Protein 3GNJ (pdb70)

Secondary structure (DSSP, 8-state):
----PEEP-HHHHIIIIIIS---EE--B-SS-HHHHHHHHHHHHHHHHTTTTSEEEE-BTTT-HHHHHHTT--SS----EEETTEEEE---S--HHHHH--HHHHH-/--PEE--HHHHHIIIIIS--EEE--B-TT-HHHHHHHHHHHHHHTTS-TTEEEEE-BTTTSHHHHHHTT--SS----EEETTEEEE---S--HHHHH--HHHH-/----PEEP-HHHHIIIIIIS---EE--B-TT-HHHHHHHHHHHHHHHHHTTT-EEEE-BTTT-HHHHHHTT--SS----EEETTEEEE---S--HHHHH--HHHHH-/---PEE--HHHHHIIIIIS---EE--B-SS-HHHHHHHHHHHHHHTTS-TTSEEEE-BTTTSHHHHHHTT--SS----EEETTEEEE---S--HHHHH--HHHHH-

Foldseek 3Di:
DDDDAAEDAPVVCCCQCPVVQAWEKEEAAPPDPQVVLVVVLLVVVCVVCVRPYGYHYYHCVRRVVVCVVVPHDDDDKMWTTGRNDGDDMHTNDDSVVVVVSVVSSPD/DVAAEDAPVRVCCQCPVVFQWEKEEAEPPDPQVVQAVVLLVVCVVVDDVSYHHHYYHCVRRVVVVVVVVDDDDDKMWTTGRNDTPGMHTHDHNVVVVVSVVSVD/DDDDAAEDAPVVCCCVCPVVQFFEKEEEAPPDPQVVLQVVLLVVVCVVCVPRYHYYYYHCVRRVVVCVVVVDDDDDKMWTTGRNDTDDMHTNDDNVRVVVSVVSRVD/DALAAEDAPVRCCCQCAVVQQWEKEEDEPPDVQCVQVRVLLVVCVVVDDVSYHYYYYYCVRRVVVVVVVVDDDDDKMWTTGHNDTPGMHTHDHSVRVVVSVVSVVD

Solvent-accessible surface area: 21560 Å² total

Nearest PDB structures (foldseek):
  3gnj-assembly1_A  TM=1.009E+00  e=1.057E-20  Desulfitobacterium hafniense DCB-2
  3tco-assembly3_C  TM=9.028E-01  e=1.079E-07  Saccharolobus solfataricus
  1r26-assembly1_A  TM=8.654E-01  e=2.369E-06  Trypanosoma brucei brucei
  4cw9-assembly1_A  TM=8.226E-01  e=3.315E-06  Entamoeba histolytica HM-3:IMSS
  6iev-assembly1_A  TM=7.955E-01  e=2.843E-05  Trypanosoma brucei

Sequence (424 aa):
SNASLEKLDTNTFEQLIYDEGKACLVFSRKNCHVCQKVTPVLEELRLNYEESFGFYYVDVEEEKKTLFQRFSLKGVPQILYFKDGEYKGKAGDVEDDEVEQIADVLEDASLEKLDTNTFEQLIYDEEGKACLVFSRKNCHHVCQKVTPVLEELRLNYEESFGFYYVDVEEEKTLFQRFSLKGVPQIILYFKDGEYKGKAGDVEDDEVEQIADVLESNASLEKLDTNNTFEQLIYDEGKACLVFSRKNCHVCQKVTPVLEELRLNYEESFGFYYVDVEEEKTLFQRFSLKGVPQILYFKDGEYKGKAGDVEDDEVEQIADVLEDNASLEKLDTNTFEQLIYDEGKACLVFSRRKNCHVCQKVTPVLEEELRLNYEESFGFYYVDVEEEKTLFQRFSLKGVPQILYFKDGEYKGKAGDVEDDEVEQIADVLED

Organism: Desulfitobacterium hafniense (strain DSM 10664 / DCB-2) (NCBI:txid272564)

CATH classification: 3.40.30.10

InterPro domains:
  IPR013766 Thioredoxin domain [PF00085] (5-103)
  IPR013766 Thioredoxin domain [PS51352] (1-107)
  IPR036249 Thioredoxin-like superfamily [SSF52833] (4-107)

Structure (mmCIF, N/CA/C/O backbone):
data_3GNJ
#
_entry.id   3GNJ
#
_cell.length_a   43.167
_cell.length_b   66.341
_cell.length_c   70.163
_cell.angle_alpha   90.00
_cell.angle_beta   105.67
_cell.angle_gamm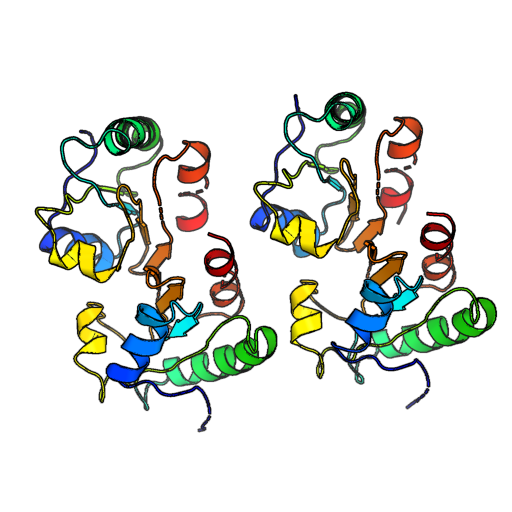a   90.00
#
_symmetry.space_group_name_H-M   'P 1 21 1'
#
loop_
_entity.id
_entity.type
_entity.pdbx_description
1 polymer 'Thioredoxin domain protein'
2 water water
#
loop_
_atom_site.group_PDB
_atom_site.id
_atom_site.type_symbol
_atom_site.label_atom_id
_atom_site.label_alt_id
_atom_site.label_comp_id
_atom_site.label_asym_id
_atom_site.label_entity_id
_atom_site.label_seq_id
_atom_site.pdbx_PDB_ins_code
_atom_site.Cartn_x
_atom_site.Cartn_y
_atom_site.Cartn_z
_atom_site.occupancy
_atom_site.B_iso_or_equiv
_atom_site.auth_seq_id
_atom_site.auth_comp_id
_atom_site.auth_asym_id
_atom_site.auth_atom_id
_atom_site.pdbx_PDB_model_num
ATOM 1 N N . SER A 1 1 ? 15.592 14.029 40.544 1.00 31.59 -2 SER A N 1
ATOM 2 C CA . SER A 1 1 ? 14.721 12.918 41.039 1.00 30.91 -2 SER A CA 1
ATOM 3 C C . SER A 1 1 ? 13.282 13.384 41.204 1.00 30.40 -2 SER A C 1
ATOM 4 O O . SER A 1 1 ? 12.431 12.622 41.718 1.00 30.48 -2 SER A O 1
ATOM 7 N N . ASN A 1 2 ? 13.006 14.595 40.698 1.00 29.33 -1 ASN A N 1
ATOM 8 C CA . ASN A 1 2 ? 11.930 15.394 41.235 1.00 28.39 -1 ASN A CA 1
ATOM 9 C C . ASN A 1 2 ? 11.361 16.541 40.356 1.00 26.64 -1 ASN A C 1
ATOM 10 O O . ASN A 1 2 ? 11.763 16.778 39.216 1.00 26.26 -1 ASN A O 1
ATOM 15 N N . ALA A 1 3 ? 10.396 17.233 40.933 1.00 24.76 0 ALA A N 1
ATOM 16 C CA . ALA A 1 3 ? 9.470 18.064 40.208 1.00 22.87 0 ALA A CA 1
ATOM 17 C C . ALA A 1 3 ? 9.825 19.494 40.525 1.00 22.18 0 ALA A C 1
ATOM 18 O O . ALA A 1 3 ? 10.556 19.730 41.493 1.00 22.67 0 ALA A O 1
ATOM 28 N N . SER A 1 5 ? 7.781 23.395 40.716 1.00 15.66 2 SER A N 1
ATOM 29 C CA . SER A 1 5 ? 6.448 24.015 40.620 1.00 14.95 2 SER A CA 1
ATOM 30 C C . SER A 1 5 ? 6.517 25.539 40.412 1.00 14.92 2 SER A C 1
ATOM 31 O O . SER A 1 5 ? 5.539 26.249 40.728 1.00 14.03 2 SER A O 1
ATOM 34 N N . LEU A 1 6 ? 7.640 26.037 39.862 1.00 14.09 3 LEU A N 1
ATOM 35 C CA . LEU A 1 6 ? 7.729 27.446 39.495 1.00 15.75 3 LEU A CA 1
ATOM 36 C C . LEU A 1 6 ? 6.896 27.606 38.230 1.00 16.34 3 LEU A C 1
ATOM 37 O O . LEU A 1 6 ? 6.825 26.689 37.421 1.00 16.95 3 LEU A O 1
ATOM 42 N N . GLU A 1 7 ? 6.258 28.768 38.115 1.00 17.17 4 GLU A N 1
ATOM 43 C CA . GLU A 1 7 ? 5.554 29.206 36.938 1.00 16.31 4 GLU A CA 1
ATOM 44 C C . GLU A 1 7 ? 6.506 29.344 35.758 1.00 16.64 4 GLU A C 1
ATOM 45 O O . GLU A 1 7 ? 7.482 30.107 35.789 1.00 15.86 4 GLU A O 1
ATOM 51 N N . LYS A 1 8 ? 6.196 28.602 34.704 1.00 16.42 5 LYS A N 1
ATOM 52 C CA . LYS A 1 8 ? 7.011 28.500 33.501 1.00 17.05 5 LYS A CA 1
ATOM 53 C C . LYS A 1 8 ? 6.593 29.561 32.435 1.00 16.73 5 LYS A C 1
ATOM 54 O O . LYS A 1 8 ? 5.449 29.550 31.940 1.00 16.81 5 LYS A O 1
ATOM 60 N N . LEU A 1 9 ? 7.515 30.450 32.084 1.00 17.27 6 LEU A N 1
ATOM 61 C CA . LEU A 1 9 ? 7.226 31.543 31.146 1.00 17.22 6 LEU A CA 1
ATOM 62 C C . LEU A 1 9 ? 7.621 31.229 29.681 1.00 17.43 6 LEU A C 1
ATOM 63 O O . LEU A 1 9 ? 8.633 30.591 29.429 1.00 18.32 6 LEU A O 1
ATOM 68 N N . ASP A 1 10 ? 6.815 31.656 28.717 1.00 18.03 7 ASP A N 1
ATOM 69 C CA . ASP A 1 10 ? 7.239 31.692 27.306 1.00 19.72 7 ASP A CA 1
ATOM 70 C C . ASP A 1 10 ? 7.566 33.176 27.078 1.00 19.49 7 ASP A C 1
ATOM 71 O O . ASP A 1 10 ? 7.395 33.972 27.998 1.00 20.37 7 ASP A O 1
ATOM 76 N N . THR A 1 11 ? 8.046 33.531 25.905 1.00 18.65 8 THR A N 1
ATOM 77 C CA . THR A 1 11 ? 8.467 34.908 25.587 1.00 20.48 8 THR A CA 1
ATOM 78 C C . THR A 1 11 ? 7.353 35.921 25.863 1.00 20.22 8 THR A C 1
ATOM 79 O O . THR A 1 11 ? 7.577 36.960 26.447 1.00 19.78 8 THR A O 1
ATOM 83 N N . ASN A 1 12 ? 6.152 35.579 25.426 1.00 19.37 9 ASN A N 1
ATOM 84 C CA . ASN A 1 12 ? 5.008 36.420 25.586 1.00 20.32 9 ASN A CA 1
ATOM 85 C C . ASN A 1 12 ? 4.621 36.816 26.990 1.00 20.20 9 ASN A C 1
ATOM 86 O O . ASN A 1 12 ? 4.422 38.013 27.294 1.00 19.70 9 ASN A O 1
ATOM 91 N N . THR A 1 13 ? 4.481 35.806 27.842 1.00 18.65 10 THR A N 1
ATOM 92 C CA . THR A 1 13 ? 4.131 36.052 29.203 1.00 18.19 10 THR A CA 1
ATOM 93 C C . THR A 1 13 ? 5.317 36.721 29.936 1.00 18.22 10 THR A C 1
ATOM 94 O O . THR A 1 13 ? 5.111 37.508 30.874 1.00 17.29 10 THR A O 1
ATOM 98 N N . PHE A 1 14 ? 6.548 36.388 29.515 1.00 18.73 11 PHE A N 1
ATOM 99 C CA . PHE A 1 14 ? 7.754 37.036 30.080 1.00 19.27 11 PHE A CA 1
ATOM 100 C C . PHE A 1 14 ? 7.625 38.543 29.775 1.00 20.12 11 PHE A C 1
ATOM 101 O O . PHE A 1 14 ? 7.711 39.373 30.666 1.00 18.65 11 PHE A O 1
ATOM 109 N N . GLU A 1 15 ? 7.398 38.867 28.505 1.00 20.76 12 GLU A N 1
ATOM 110 C CA . GLU A 1 15 ? 7.164 40.280 28.115 1.00 22.32 12 GLU A CA 1
ATOM 111 C C . GLU A 1 15 ? 6.073 41.023 28.914 1.00 21.94 12 GLU A C 1
ATOM 112 O O . GLU A 1 15 ? 6.343 42.106 29.454 1.00 21.04 12 GLU A O 1
ATOM 118 N N . GLN A 1 16 ? 4.872 40.443 28.965 1.00 21.07 13 GLN A N 1
ATOM 119 C CA . GLN A 1 16 ? 3.760 40.893 29.807 1.00 21.81 13 GLN A CA 1
ATOM 120 C C . GLN A 1 16 ? 4.189 41.195 31.255 1.00 20.93 13 GLN A C 1
ATOM 121 O O . GLN A 1 16 ? 3.910 42.258 31.789 1.00 22.03 13 GLN A O 1
ATOM 127 N N . LEU A 1 17 ? 4.795 40.221 31.905 1.00 19.88 14 LEU A N 1
ATOM 128 C CA . LEU A 1 17 ? 5.081 40.348 33.340 1.00 19.25 14 LEU A CA 1
ATOM 129 C C . LEU A 1 17 ? 6.284 41.249 33.673 1.00 18.71 14 LEU A C 1
ATOM 130 O O . LEU A 1 17 ? 6.196 42.140 34.547 1.00 18.99 14 LEU A O 1
ATOM 135 N N . ILE A 1 18 ? 7.385 41.044 32.965 1.00 18.12 15 ILE A N 1
ATOM 136 C CA . ILE A 1 18 ? 8.610 41.800 33.270 1.00 19.18 15 ILE A CA 1
ATOM 137 C C . ILE A 1 18 ? 8.514 43.225 32.682 1.00 19.77 15 ILE A C 1
ATOM 138 O O . ILE A 1 18 ? 8.824 44.215 33.372 1.00 19.77 15 ILE A O 1
ATOM 143 N N . TYR A 1 19 ? 8.101 43.333 31.416 1.00 19.50 16 TYR A N 1
ATOM 144 C CA . TYR A 1 19 ? 7.963 44.668 30.775 1.00 20.87 16 TYR A CA 1
ATOM 145 C C . TYR A 1 19 ? 6.651 45.404 30.992 1.00 21.13 16 TYR A C 1
ATOM 146 O O . TYR A 1 19 ? 6.656 46.558 31.404 1.00 23.19 16 TYR A O 1
ATOM 155 N N . ASP A 1 20 ? 5.527 44.779 30.697 1.00 21.94 17 ASP A N 1
ATOM 156 C CA . ASP A 1 20 ? 4.261 45.513 30.752 1.00 22.60 17 ASP A CA 1
ATOM 157 C C . ASP A 1 20 ? 3.785 45.792 32.164 1.00 22.39 17 ASP A C 1
ATOM 158 O O . ASP A 1 20 ? 3.252 46.890 32.442 1.00 23.20 17 ASP A O 1
ATOM 163 N N . GLU A 1 21 ? 3.970 44.814 33.047 1.00 21.09 18 GLU A N 1
ATOM 164 C CA . GLU A 1 21 ? 3.523 44.966 34.428 1.00 21.53 18 GLU A CA 1
ATOM 165 C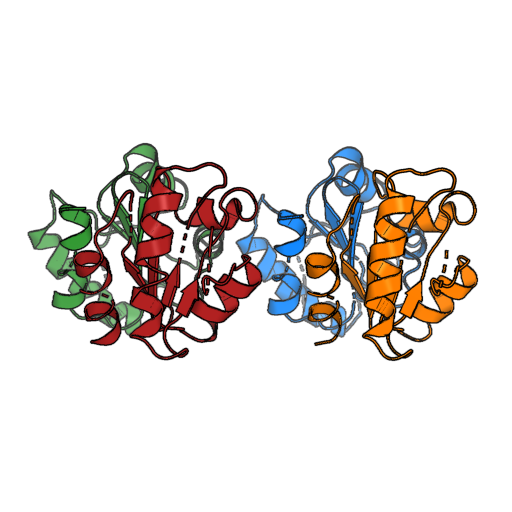 C . GLU A 1 21 ? 4.620 45.470 35.358 1.00 19.91 18 GLU A C 1
ATOM 166 O O . GLU A 1 21 ? 4.335 45.881 36.453 1.00 19.98 18 GLU A O 1
ATOM 172 N N . GLY A 1 22 ? 5.865 45.424 34.883 1.00 20.76 19 GLY A N 1
ATOM 173 C CA . GLY A 1 22 ? 7.084 45.776 35.653 1.00 19.52 19 GLY A CA 1
ATOM 174 C C . GLY A 1 22 ? 7.234 45.002 36.962 1.00 19.61 19 GLY A C 1
ATOM 175 O O . GLY A 1 22 ? 7.684 45.580 37.993 1.00 17.23 19 GLY A O 1
ATOM 176 N N . LYS A 1 23 ? 6.841 43.716 36.922 1.00 19.22 20 LYS A N 1
ATOM 177 C CA . LYS A 1 23 ? 6.811 42.878 38.115 1.00 19.75 20 LYS A CA 1
ATOM 178 C C . LYS A 1 23 ? 8.220 42.775 38.714 1.00 18.45 20 LYS A C 1
ATOM 179 O O . LYS A 1 23 ? 9.222 42.656 37.997 1.00 17.38 20 LYS A O 1
ATOM 185 N N . ALA A 1 24 ? 8.282 42.878 40.037 1.00 17.18 21 ALA A N 1
ATOM 186 C CA . ALA A 1 24 ? 9.504 42.672 40.765 1.00 16.57 21 ALA A CA 1
ATOM 187 C C . ALA A 1 24 ? 9.674 41.163 40.848 1.00 16.00 21 ALA A C 1
ATOM 188 O O . ALA A 1 24 ? 8.884 40.490 41.477 1.00 17.39 21 ALA A O 1
ATOM 190 N N . CYS A 1 25 ? 10.702 40.623 40.207 1.00 16.88 22 CYS A N 1
ATOM 191 C CA . CYS A 1 25 ? 10.831 39.164 40.145 1.00 17.64 22 CYS A CA 1
ATOM 192 C C . CYS A 1 25 ? 12.244 38.664 39.842 1.00 17.95 22 CYS A C 1
ATOM 193 O O . CYS A 1 25 ? 13.166 39.459 39.541 1.00 17.46 22 CYS A O 1
ATOM 196 N N . LEU A 1 26 ? 12.400 37.342 39.951 1.00 17.84 23 LEU A N 1
ATOM 197 C CA . LEU A 1 26 ? 13.565 36.668 39.439 1.00 18.40 23 LEU A CA 1
ATOM 198 C C . LEU A 1 26 ? 13.094 35.586 38.485 1.00 18.21 23 LEU A C 1
ATOM 199 O O . LEU A 1 26 ? 11.989 35.055 38.622 1.00 19.88 23 LEU A O 1
ATOM 204 N N . VAL A 1 27 ? 13.945 35.285 37.517 1.00 17.91 24 VAL A N 1
ATOM 205 C CA . VAL A 1 27 ? 13.676 34.337 36.483 1.00 18.44 24 VAL A CA 1
ATOM 206 C C . VAL A 1 27 ? 14.909 33.404 36.333 1.00 19.04 24 VAL A C 1
ATOM 207 O O . VAL A 1 27 ? 16.051 33.850 36.038 1.00 18.45 24 VAL A O 1
ATOM 219 N N . PHE A 1 29 ? 16.766 30.902 34.247 1.00 15.64 26 PHE A N 1
ATOM 220 C CA . PHE A 1 29 ? 16.905 30.377 32.872 1.00 17.07 26 PHE A CA 1
ATOM 221 C C . PHE A 1 29 ? 17.625 29.070 33.031 1.00 17.44 26 PHE A C 1
ATOM 222 O O . PHE A 1 29 ? 18.725 29.011 33.627 1.00 18.27 26 PHE A O 1
ATOM 230 N N . SER A 1 30 ? 17.002 28.004 32.573 1.00 18.10 27 SER A N 1
ATOM 231 C CA . SER A 1 30 ? 17.513 26.717 32.920 1.00 20.97 27 SER A CA 1
ATOM 232 C C . SER A 1 30 ? 17.199 25.681 31.848 1.00 21.37 27 SER A C 1
ATOM 233 O O . SER A 1 30 ? 16.527 25.965 30.873 1.00 20.16 27 SER A O 1
ATOM 236 N N . ARG A 1 31 ? 17.717 24.482 32.050 1.00 23.71 28 ARG A N 1
ATOM 237 C CA . ARG A 1 31 ? 17.462 23.345 31.208 1.00 25.30 28 ARG A CA 1
ATOM 238 C C . ARG A 1 31 ? 16.843 22.368 32.149 1.00 26.63 28 ARG A C 1
ATOM 239 O O . ARG A 1 31 ? 17.097 22.427 33.373 1.00 27.32 28 ARG A O 1
ATOM 247 N N . LYS A 1 32 ? 16.065 21.445 31.587 1.00 27.83 29 LYS A N 1
ATOM 248 C CA . LYS A 1 32 ? 15.364 20.411 32.359 1.00 27.85 29 LYS A CA 1
ATOM 249 C C . LYS A 1 32 ? 16.305 19.459 33.093 1.00 27.11 29 LYS A C 1
ATOM 250 O O . LYS A 1 32 ? 16.069 19.173 34.263 1.00 27.71 29 LYS A O 1
ATOM 256 N N . ASN A 1 33 ? 17.362 19.007 32.408 1.00 26.28 30 ASN A N 1
ATOM 257 C CA . ASN A 1 33 ? 18.280 17.943 32.883 1.00 26.00 30 ASN A CA 1
ATOM 258 C C . ASN A 1 33 ? 19.508 18.392 33.640 1.00 25.41 30 ASN A C 1
ATOM 259 O O . ASN A 1 33 ? 20.331 17.568 34.061 1.00 26.10 30 ASN A O 1
ATOM 264 N N . CYS A 1 34 ? 19.664 19.691 33.763 1.00 24.97 31 CYS A N 1
ATOM 265 C CA . CYS A 1 34 ? 20.816 20.270 34.413 1.00 24.58 31 CYS A CA 1
ATOM 266 C C . CYS A 1 34 ? 20.900 19.910 35.908 1.00 23.83 31 CYS A C 1
ATOM 267 O O . CYS A 1 34 ? 20.041 20.308 36.699 1.00 23.29 31 CYS A O 1
ATOM 270 N N . HIS A 1 35 ? 21.970 19.211 36.285 1.00 22.39 32 HIS A N 1
ATOM 271 C CA . HIS A 1 35 ? 22.187 18.799 37.664 1.00 23.32 32 HIS A CA 1
ATOM 272 C C . HIS A 1 35 ? 22.195 19.950 38.665 1.00 22.97 32 HIS A C 1
ATOM 273 O O . HIS A 1 35 ? 21.462 19.898 39.649 1.00 23.54 32 HIS A O 1
ATOM 280 N N . VAL A 1 36 ? 23.009 20.982 38.409 1.00 22.73 33 VAL A N 1
ATOM 281 C CA . VAL A 1 36 ? 23.024 22.237 39.197 1.00 23.03 33 VAL A CA 1
ATOM 282 C C . VAL A 1 36 ? 21.670 22.967 39.233 1.00 23.58 33 VAL A C 1
ATOM 283 O O . VAL A 1 36 ? 21.259 23.470 40.280 1.00 24.14 33 VAL A O 1
ATOM 287 N N . CYS A 1 37 ? 20.969 23.024 38.111 1.00 24.50 34 CYS A N 1
ATOM 288 C CA . CYS A 1 37 ? 19.610 23.599 38.121 1.00 25.71 34 CYS A CA 1
ATOM 289 C C . CYS A 1 37 ? 18.739 22.820 39.115 1.00 24.76 34 CYS A C 1
ATOM 290 O O . CYS A 1 37 ? 18.013 23.389 39.915 1.00 24.83 34 CYS A O 1
ATOM 293 N N . GLN A 1 38 ? 18.862 21.503 39.108 1.00 25.48 35 GLN A N 1
ATOM 294 C CA . GLN A 1 38 ? 18.158 20.660 40.098 1.00 25.45 35 GLN A CA 1
ATOM 295 C C . GLN A 1 38 ? 18.468 20.960 41.595 1.00 24.57 35 GLN A C 1
ATOM 296 O O . GLN A 1 38 ? 17.603 20.814 42.445 1.00 24.31 35 GLN A O 1
ATOM 302 N N . LYS A 1 39 ? 19.663 21.451 41.894 1.00 23.23 36 LYS A N 1
ATOM 303 C CA . LYS A 1 39 ? 20.013 21.888 43.256 1.00 22.81 36 LYS A CA 1
ATOM 304 C C . LYS A 1 39 ? 19.457 23.285 43.572 1.00 22.06 36 LYS A C 1
ATOM 305 O O . LYS A 1 39 ? 19.147 23.607 44.704 1.00 21.50 36 LYS A O 1
ATOM 311 N N . VAL A 1 40 ? 19.315 24.106 42.556 1.00 21.34 37 VAL A N 1
ATOM 312 C CA . VAL A 1 40 ? 18.918 25.475 42.769 1.00 21.84 37 VAL A CA 1
ATOM 313 C C . VAL A 1 40 ? 17.389 25.588 42.844 1.00 22.28 37 VAL A C 1
ATOM 314 O O . VAL A 1 40 ? 16.850 26.463 43.518 1.00 22.96 37 VAL A O 1
ATOM 318 N N . THR A 1 41 ? 16.704 24.700 42.145 1.00 22.29 38 THR A N 1
ATOM 319 C CA . THR A 1 41 ? 15.240 24.679 42.119 1.00 23.09 38 THR A CA 1
ATOM 320 C C . THR A 1 41 ? 14.574 24.677 43.519 1.00 22.36 38 THR A C 1
ATOM 321 O O . THR A 1 41 ? 13.732 25.530 43.792 1.00 23.20 38 THR A O 1
ATOM 325 N N . PRO A 1 42 ? 15.002 23.782 44.419 1.00 21.70 39 PRO A N 1
ATOM 326 C CA . PRO A 1 42 ? 14.366 23.716 45.727 1.00 21.42 39 PRO A CA 1
ATOM 327 C C . PRO A 1 42 ? 14.591 24.946 46.572 1.00 20.75 39 PRO A C 1
ATOM 328 O O . PRO A 1 42 ? 13.753 25.266 47.419 1.00 20.74 39 PRO A O 1
ATOM 332 N N . VAL A 1 43 ? 15.714 25.611 46.356 1.00 19.56 40 VAL A N 1
ATOM 333 C CA . VAL A 1 43 ? 16.061 26.786 47.106 1.00 19.10 40 VAL A CA 1
ATOM 334 C C . VAL A 1 43 ? 15.131 27.943 46.739 1.00 19.61 40 VAL A C 1
ATOM 335 O O . VAL A 1 43 ? 14.706 28.718 47.616 1.00 19.70 40 VAL A O 1
ATOM 339 N N . LEU A 1 44 ? 14.823 28.059 45.446 1.00 17.95 41 LEU A N 1
ATOM 340 C CA . LEU A 1 44 ? 13.901 29.064 44.949 1.00 17.91 41 LEU A CA 1
ATOM 341 C C . LEU A 1 44 ? 12.462 28.765 45.298 1.00 17.87 41 LEU A C 1
ATOM 342 O O . LEU A 1 44 ? 11.699 29.694 45.579 1.00 16.93 41 LEU A O 1
ATOM 347 N N . GLU A 1 45 ? 12.064 27.494 45.248 1.00 18.01 42 GLU A N 1
ATOM 348 C CA . GLU A 1 45 ? 10.739 27.143 45.777 1.00 19.12 42 GLU A CA 1
ATOM 349 C C . GLU A 1 45 ? 10.591 27.501 47.264 1.00 19.14 42 GLU A C 1
ATOM 350 O O . GLU A 1 45 ? 9.586 28.104 47.680 1.00 19.75 42 GLU A O 1
ATOM 356 N N . GLU A 1 46 ? 11.572 27.140 48.068 1.00 19.17 43 GLU A N 1
ATOM 357 C CA . GLU A 1 46 ? 11.494 27.523 49.487 1.00 19.96 43 GLU A CA 1
ATOM 358 C C . GLU A 1 46 ? 11.394 29.051 49.687 1.00 19.46 43 GLU A C 1
ATOM 359 O O . GLU A 1 46 ? 10.556 29.503 50.467 1.00 18.82 43 GLU A O 1
ATOM 365 N N . LEU A 1 47 ? 12.210 29.832 48.960 1.00 19.37 44 LEU A N 1
ATOM 366 C CA . LEU A 1 47 ? 12.182 31.311 49.038 1.00 19.41 44 LEU A CA 1
ATOM 367 C C . LEU A 1 47 ? 10.879 31.947 48.595 1.00 19.26 44 LEU A C 1
ATOM 368 O O . LEU A 1 47 ? 10.453 32.966 49.140 1.00 18.93 44 LEU A O 1
ATOM 373 N N . ARG A 1 48 ? 10.283 31.385 47.555 1.00 18.57 45 ARG A N 1
ATOM 374 C CA . ARG A 1 48 ? 9.020 31.872 47.032 1.00 18.64 45 ARG A CA 1
ATOM 375 C C . ARG A 1 48 ? 7.982 31.967 48.153 1.00 17.99 45 ARG A C 1
ATOM 376 O O . ARG A 1 48 ? 7.203 32.926 48.200 1.00 17.74 45 ARG A O 1
ATOM 384 N N . LEU A 1 49 ? 8.023 31.015 49.091 1.00 17.39 46 LEU A N 1
ATOM 385 C CA . LEU A 1 49 ? 7.061 30.949 50.187 1.00 17.03 46 LEU A CA 1
ATOM 386 C C . LEU A 1 49 ? 7.235 32.133 51.145 1.00 17.16 46 LEU A C 1
ATOM 387 O O . LEU A 1 49 ? 6.279 32.541 51.803 1.00 17.15 46 LEU A O 1
ATOM 392 N N . ASN A 1 50 ? 8.449 32.679 51.224 1.00 16.66 47 ASN A N 1
ATOM 393 C CA . ASN A 1 50 ? 8.732 33.831 52.103 1.00 17.01 47 ASN A CA 1
ATOM 394 C C . ASN A 1 50 ? 8.269 35.172 51.554 1.00 17.60 47 ASN A C 1
ATOM 395 O O . ASN A 1 50 ? 8.083 36.103 52.307 1.00 16.62 47 ASN A O 1
ATOM 400 N N . TYR A 1 51 ? 8.126 35.261 50.243 1.00 18.85 48 TYR A N 1
ATOM 401 C CA . TYR A 1 51 ? 7.833 36.518 49.541 1.00 21.59 48 TYR A CA 1
ATOM 402 C C . TYR A 1 51 ? 6.589 36.427 48.686 1.00 23.84 48 TYR A C 1
ATOM 403 O O . TYR A 1 51 ? 6.535 37.102 47.657 1.00 24.85 48 TYR A O 1
ATOM 412 N N . GLU A 1 52 ? 5.620 35.586 49.058 1.00 25.36 49 GLU A N 1
ATOM 413 C CA . GLU A 1 52 ? 4.553 35.166 48.141 1.00 27.12 49 GLU A CA 1
ATOM 414 C C . GLU A 1 52 ? 4.178 36.249 47.082 1.00 28.01 49 GLU A C 1
ATOM 415 O O . GLU A 1 52 ? 4.751 36.242 45.973 1.00 29.06 49 GLU A O 1
ATOM 421 N N . GLU A 1 53 ? 3.303 37.203 47.403 1.00 27.74 50 GLU A N 1
ATOM 422 C CA . GLU A 1 53 ? 2.876 38.153 46.356 1.00 28.36 50 GLU A CA 1
ATOM 423 C C . GLU A 1 53 ? 3.866 39.301 46.098 1.00 28.19 50 GLU A C 1
ATOM 424 O O . GLU A 1 53 ? 3.948 39.777 44.949 1.00 28.76 50 GLU A O 1
ATOM 430 N N . SER A 1 54 ? 4.650 39.705 47.119 1.00 25.91 51 SER A N 1
ATOM 431 C CA . SER A 1 54 ? 5.709 40.737 46.962 1.00 24.15 51 SER A CA 1
ATOM 432 C C . SER A 1 54 ? 6.830 40.538 45.876 1.00 23.14 51 SER A C 1
ATOM 433 O O . SER A 1 54 ? 7.445 41.501 45.446 1.00 21.65 51 SER A O 1
ATOM 436 N N . PHE A 1 55 ? 7.099 39.309 45.429 1.00 21.25 52 PHE A N 1
ATOM 437 C CA . PHE A 1 55 ? 8.197 39.090 44.484 1.00 20.21 52 PHE A CA 1
ATOM 438 C C . PHE A 1 55 ? 7.970 37.812 43.677 1.00 19.45 52 PHE A C 1
ATOM 439 O O . PHE A 1 55 ? 7.722 36.787 44.271 1.00 19.64 52 PHE A O 1
ATOM 447 N N . GLY A 1 56 ? 8.091 37.864 42.349 1.00 18.85 53 GLY A N 1
ATOM 448 C CA . GLY A 1 56 ? 7.822 36.674 41.521 1.00 18.86 53 GLY A CA 1
ATOM 449 C C . GLY A 1 56 ? 9.031 35.773 41.356 1.00 18.38 53 GLY A C 1
ATOM 450 O O . GLY A 1 56 ? 10.167 36.224 41.439 1.00 19.77 53 GLY A O 1
ATOM 451 N N . PHE A 1 57 ? 8.775 34.497 41.136 1.00 18.53 54 PHE A N 1
ATOM 452 C CA . PHE A 1 57 ? 9.806 33.465 41.043 1.00 18.42 54 PHE A CA 1
ATOM 453 C C . PHE A 1 57 ? 9.423 32.659 39.819 1.00 18.25 54 PHE A C 1
ATOM 454 O O . PHE A 1 57 ? 8.458 31.864 39.863 1.00 18.65 54 PHE A O 1
ATOM 462 N N . TYR A 1 58 ? 10.081 32.936 38.683 1.00 18.47 55 TYR A N 1
ATOM 463 C CA . TYR A 1 58 ? 9.729 32.282 37.433 1.00 17.08 55 TYR A CA 1
ATOM 464 C C . TYR A 1 58 ? 10.819 31.387 36.835 1.00 17.19 55 TYR A C 1
ATOM 465 O O . TYR A 1 58 ? 11.993 31.460 37.239 1.00 17.55 55 TYR A O 1
ATOM 474 N N . TYR A 1 59 ? 10.447 30.631 35.799 1.00 16.86 56 TYR A N 1
ATOM 475 C CA . TYR A 1 59 ? 11.348 29.684 35.143 1.00 16.16 56 TYR A CA 1
ATOM 476 C C . TYR A 1 59 ? 11.167 29.821 33.648 1.00 15.36 56 TYR A C 1
ATOM 477 O O . TYR A 1 59 ? 10.031 29.834 33.166 1.00 15.50 56 TYR A O 1
ATOM 486 N N . VAL A 1 60 ? 12.280 29.925 32.939 1.00 12.84 57 VAL A N 1
ATOM 487 C CA . VAL A 1 60 ? 12.333 29.805 31.485 1.00 12.85 57 VAL A CA 1
ATOM 488 C C . VAL A 1 60 ? 13.220 28.619 31.092 1.00 14.08 57 VAL A C 1
ATOM 489 O O . VAL A 1 60 ? 14.409 28.555 31.481 1.00 12.56 57 VAL A O 1
ATOM 493 N N . ASP A 1 61 ? 12.644 27.704 30.304 1.00 13.24 58 ASP A N 1
ATOM 494 C CA . ASP A 1 61 ? 13.333 26.599 29.711 1.00 16.85 58 ASP A CA 1
ATOM 495 C C . ASP A 1 61 ? 14.046 27.138 28.490 1.00 17.63 58 ASP A C 1
ATOM 496 O O . ASP A 1 61 ? 13.400 27.562 27.516 1.00 17.31 58 ASP A O 1
ATOM 501 N N . VAL A 1 62 ? 15.379 27.141 28.541 1.00 17.84 59 VAL A N 1
ATOM 502 C CA . VAL A 1 62 ? 16.164 27.795 27.493 1.00 18.49 59 VAL A CA 1
ATOM 503 C C . VAL A 1 62 ? 16.155 27.007 26.173 1.00 19.31 59 VAL A C 1
ATOM 504 O O . VAL A 1 62 ? 16.440 27.579 25.124 1.00 18.82 59 VAL A O 1
ATOM 508 N N . GLU A 1 63 ? 15.853 25.706 26.244 1.00 20.23 60 GLU A N 1
ATOM 509 C CA . GLU A 1 63 ? 15.723 24.876 25.057 1.00 22.36 60 GLU A CA 1
ATOM 510 C C . GLU A 1 63 ? 14.430 25.183 24.314 1.00 22.29 60 GLU A C 1
ATOM 511 O O . GLU A 1 63 ? 14.415 25.175 23.097 1.00 24.14 60 GLU A O 1
ATOM 517 N N . GLU A 1 64 ? 13.361 25.498 25.035 1.00 21.80 61 GLU A N 1
ATOM 518 C CA . GLU A 1 64 ? 12.130 25.959 24.388 1.00 20.78 61 GLU A CA 1
ATOM 519 C C . GLU A 1 64 ? 12.155 27.446 24.062 1.00 19.82 61 GLU A C 1
ATOM 520 O O . GLU A 1 64 ? 11.549 27.853 23.117 1.00 19.16 61 GLU A O 1
ATOM 526 N N . GLU A 1 65 ? 12.795 28.273 24.886 1.00 18.88 62 GLU A N 1
ATOM 527 C CA . GLU A 1 65 ? 12.671 29.717 24.697 1.00 19.24 62 GLU A CA 1
ATOM 528 C C . GLU A 1 65 ? 14.032 30.315 24.314 1.00 19.10 62 GLU A C 1
ATOM 529 O O . GLU A 1 65 ? 14.600 31.159 25.051 1.00 18.52 62 GLU A O 1
ATOM 535 N N A LYS A 1 66 ? 14.549 29.871 23.170 0.50 18.16 63 LYS A N 1
ATOM 536 N N B LYS A 1 66 ? 14.538 29.845 23.174 0.50 18.31 63 LYS A N 1
ATOM 537 C CA A LYS A 1 66 ? 15.894 30.207 22.722 0.50 18.41 63 LYS A CA 1
ATOM 538 C CA B LYS A 1 66 ? 15.859 30.174 22.651 0.50 18.71 63 LYS A CA 1
ATOM 539 C C A LYS A 1 66 ? 16.068 31.702 22.460 0.50 18.93 63 LYS A C 1
ATOM 540 C C B LYS A 1 66 ? 16.068 31.671 22.422 0.50 19.12 63 LYS A C 1
ATOM 541 O O A LYS A 1 66 ? 17.120 32.268 22.783 0.50 18.73 63 LYS A O 1
ATOM 542 O O B LYS A 1 66 ? 17.137 32.206 22.739 0.50 18.94 63 LYS A O 1
ATOM 553 N N . THR A 1 67 ? 15.050 32.330 21.862 1.00 19.01 64 THR A N 1
ATOM 554 C CA . THR A 1 67 ? 15.062 33.781 21.653 1.00 19.43 64 THR A CA 1
ATOM 555 C C . THR A 1 67 ? 15.317 34.579 22.933 1.00 19.79 64 THR A C 1
ATOM 556 O O . THR A 1 67 ? 16.208 35.421 22.957 1.00 19.32 64 THR A O 1
ATOM 560 N N . LEU A 1 68 ? 14.559 34.284 23.992 1.00 19.04 65 LEU A N 1
ATOM 561 C CA . LEU A 1 68 ? 14.749 34.932 25.304 1.00 20.56 65 LEU A CA 1
ATOM 562 C C . LEU A 1 68 ? 16.142 34.692 25.878 1.00 20.04 65 LEU A C 1
ATOM 563 O O . LEU A 1 68 ? 16.793 35.631 26.375 1.00 20.23 65 LEU A O 1
ATOM 568 N N . PHE A 1 69 ? 16.589 33.435 25.837 1.00 19.30 66 PHE A N 1
ATOM 569 C CA . PHE A 1 69 ? 17.940 33.058 26.246 1.00 19.90 66 PHE A CA 1
ATOM 570 C C . PHE A 1 69 ? 19.005 33.966 25.582 1.00 20.93 66 PHE A C 1
ATOM 571 O O . PHE A 1 69 ? 19.881 34.549 26.240 1.00 21.15 66 PHE A O 1
ATOM 579 N N . GLN A 1 70 ? 18.895 34.086 24.271 1.00 20.74 67 GLN A N 1
ATOM 580 C CA . GLN A 1 70 ? 19.804 34.912 23.485 1.00 23.01 67 GLN A CA 1
ATOM 581 C C . GLN A 1 70 ? 19.607 36.433 23.580 1.00 23.30 67 GLN A C 1
ATOM 582 O O . GLN A 1 70 ? 20.585 37.159 23.481 1.00 23.77 67 GLN A O 1
ATOM 588 N N . ARG A 1 71 ? 18.369 36.901 23.764 1.00 24.55 68 ARG A N 1
ATOM 589 C CA . ARG A 1 71 ? 18.108 38.308 24.142 1.00 25.49 68 ARG A CA 1
ATOM 590 C C . ARG A 1 71 ? 19.079 38.700 25.258 1.00 25.14 68 ARG A C 1
ATOM 591 O O . ARG A 1 71 ? 19.669 39.787 25.232 1.00 24.82 68 ARG A O 1
ATOM 599 N N . PHE A 1 72 ? 19.248 37.829 26.258 1.00 24.44 69 PHE A N 1
ATOM 600 C CA . PHE A 1 72 ? 20.106 38.218 27.365 1.00 23.07 69 PHE A CA 1
ATOM 601 C C . PHE A 1 72 ? 21.586 37.934 27.202 1.00 22.32 69 PHE A C 1
ATOM 602 O O . PHE A 1 72 ? 22.378 38.131 28.119 1.00 22.17 69 PHE A O 1
ATOM 610 N N . SER A 1 73 ? 21.944 37.476 26.017 1.00 22.72 70 SER A N 1
ATOM 611 C CA . SER A 1 73 ? 23.318 37.111 25.700 1.00 22.49 70 SER A CA 1
ATOM 612 C C . SER A 1 73 ? 23.885 36.125 26.722 1.00 21.81 70 SER A C 1
ATOM 613 O O . SER A 1 73 ? 25.056 36.204 27.119 1.00 20.72 70 SER A O 1
ATOM 616 N N . LEU A 1 74 ? 23.068 35.168 27.143 1.00 21.39 71 LEU A N 1
ATOM 617 C CA . LEU A 1 74 ? 23.520 34.251 28.210 1.00 21.84 71 LEU A CA 1
ATOM 618 C C . LEU A 1 74 ? 24.326 33.090 27.599 1.00 21.78 71 LEU A C 1
ATOM 619 O O . LEU A 1 74 ? 24.014 32.638 26.508 1.00 21.15 71 LEU A O 1
ATOM 624 N N . LYS A 1 75 ? 25.342 32.603 28.296 1.00 22.13 72 LYS A N 1
ATOM 625 C CA . LYS A 1 75 ? 26.187 31.566 27.716 1.00 23.51 72 LYS A CA 1
ATOM 626 C C . LYS A 1 75 ? 26.443 30.394 28.658 1.00 22.52 72 LYS A C 1
ATOM 627 O O . LYS A 1 75 ? 27.533 29.860 28.700 1.00 22.49 72 LYS A O 1
ATOM 633 N N . GLY A 1 76 ? 25.418 29.991 29.389 1.00 21.87 73 GLY A N 1
ATOM 634 C CA . GLY A 1 76 ? 25.540 28.914 30.349 1.00 20.03 73 GLY A CA 1
ATOM 635 C C . GLY A 1 76 ? 24.244 28.879 31.124 1.00 18.92 73 GLY A C 1
ATOM 636 O O . GLY A 1 76 ? 23.418 29.794 31.017 1.00 17.90 73 GLY A O 1
ATOM 637 N N . VAL A 1 77 ? 24.080 27.815 31.900 1.00 18.30 74 VAL A N 1
ATOM 638 C CA . VAL A 1 77 ? 22.859 27.522 32.624 1.00 18.06 74 VAL A CA 1
ATOM 639 C C . VAL A 1 77 ? 23.315 26.830 33.891 1.00 16.96 74 VAL A C 1
ATOM 640 O O . VAL A 1 77 ? 24.340 26.213 33.862 1.00 17.04 74 VAL A O 1
ATOM 644 N N . PRO A 1 78 ? 22.609 26.991 35.029 1.00 16.32 75 PRO A N 1
ATOM 645 C CA . PRO A 1 78 ? 21.509 27.914 35.290 1.00 15.61 75 PRO A CA 1
ATOM 646 C C . PRO A 1 78 ? 21.964 29.353 35.536 1.00 15.66 75 PRO A C 1
ATOM 647 O O . PRO A 1 78 ? 23.069 29.602 36.069 1.00 14.42 75 PRO A O 1
ATOM 651 N N . GLN A 1 79 ? 21.113 30.304 35.178 1.00 15.15 76 GLN A N 1
ATOM 652 C CA . GLN A 1 79 ? 21.343 31.686 35.546 1.00 16.60 76 GLN A CA 1
ATOM 653 C C . GLN A 1 79 ? 20.064 32.303 36.092 1.00 17.44 76 GLN A C 1
ATOM 654 O O . GLN A 1 79 ? 18.990 32.050 35.566 1.00 18.24 76 GLN A O 1
ATOM 660 N N . ILE A 1 80 ? 20.168 33.143 37.118 1.00 16.65 77 ILE A N 1
ATOM 661 C CA . ILE A 1 80 ? 18.971 33.802 37.644 1.00 16.89 77 ILE A CA 1
ATOM 662 C C . ILE A 1 80 ? 19.065 35.288 37.375 1.00 17.21 77 ILE A C 1
ATOM 663 O O . ILE A 1 80 ? 20.069 35.943 37.781 1.00 17.73 77 ILE A O 1
ATOM 668 N N . LEU A 1 81 ? 18.063 35.808 36.691 1.00 16.65 78 LEU A N 1
ATOM 669 C CA . LEU A 1 81 ? 18.037 37.240 36.290 1.00 17.50 78 LEU A CA 1
ATOM 670 C C . LEU A 1 81 ? 16.934 37.935 37.089 1.00 18.03 78 LEU A C 1
ATOM 671 O O . LEU A 1 81 ? 15.871 37.329 37.329 1.00 16.34 78 LEU A O 1
ATOM 676 N N . TYR A 1 82 ? 17.244 39.167 37.529 1.00 18.35 79 TYR A N 1
ATOM 67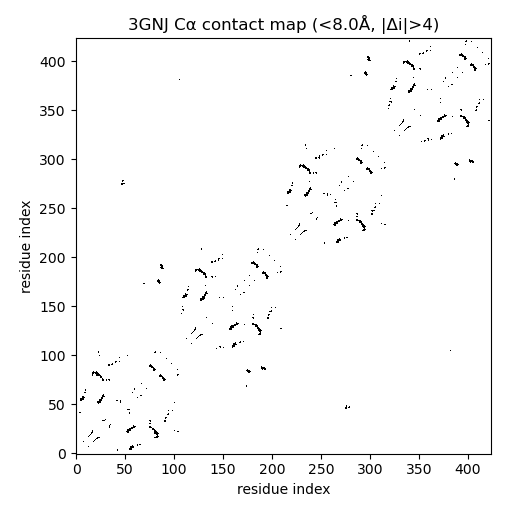7 C CA . TYR A 1 82 ? 16.370 39.927 38.387 1.00 18.15 79 TYR A CA 1
ATOM 678 C C . TYR A 1 82 ? 15.886 41.160 37.654 1.00 18.42 79 TYR A C 1
ATOM 679 O O . TYR A 1 82 ? 16.689 41.840 36.967 1.00 18.30 79 TYR A O 1
ATOM 688 N N . PHE A 1 83 ? 14.599 41.446 37.856 1.00 16.62 80 PHE A N 1
ATOM 689 C CA . PHE A 1 83 ? 13.883 42.527 37.197 1.00 17.08 80 PHE A CA 1
ATOM 690 C C . PHE A 1 83 ? 13.033 43.253 38.219 1.00 16.79 80 PHE A C 1
ATOM 691 O O . PHE A 1 83 ? 12.466 42.615 39.112 1.00 17.29 80 PHE A O 1
ATOM 699 N N . LYS A 1 84 ? 12.936 44.575 38.081 1.00 16.26 81 LYS A N 1
ATOM 700 C CA . LYS A 1 84 ? 11.833 45.315 38.658 1.00 16.81 81 LYS A CA 1
ATOM 701 C C . LYS A 1 84 ? 11.501 46.519 37.782 1.00 17.30 81 LYS A C 1
ATOM 702 O O . LYS A 1 84 ? 12.386 47.078 37.156 1.00 17.25 81 LYS A O 1
ATOM 708 N N . ASP A 1 85 ? 10.233 46.921 37.737 1.00 17.82 82 ASP A N 1
ATOM 709 C CA . ASP A 1 85 ? 9.833 48.102 36.962 1.00 18.43 82 ASP A CA 1
ATOM 710 C C . ASP A 1 85 ? 10.336 48.067 35.493 1.00 18.24 82 ASP A C 1
ATOM 711 O O . ASP A 1 85 ? 10.656 49.119 34.893 1.00 18.11 82 ASP A O 1
ATOM 716 N N . GLY A 1 86 ? 10.404 46.859 34.940 1.00 17.93 83 GLY A N 1
ATOM 717 C CA . GLY A 1 86 ? 10.813 46.615 33.545 1.00 16.89 83 GLY A CA 1
ATOM 718 C C . GLY A 1 86 ? 12.322 46.745 33.322 1.00 16.45 83 GLY A C 1
ATOM 719 O O . GLY A 1 86 ? 12.779 46.634 32.185 1.00 15.28 83 GLY A O 1
ATOM 720 N N . GLU A 1 87 ? 13.097 47.028 34.377 1.00 15.53 84 GLU A N 1
ATOM 721 C CA . GLU A 1 87 ? 14.546 47.095 34.216 1.00 15.49 84 GLU A CA 1
ATOM 722 C C . GLU A 1 87 ? 15.184 45.771 34.630 1.00 16.04 84 GLU A C 1
ATOM 723 O O . GLU A 1 87 ? 14.713 45.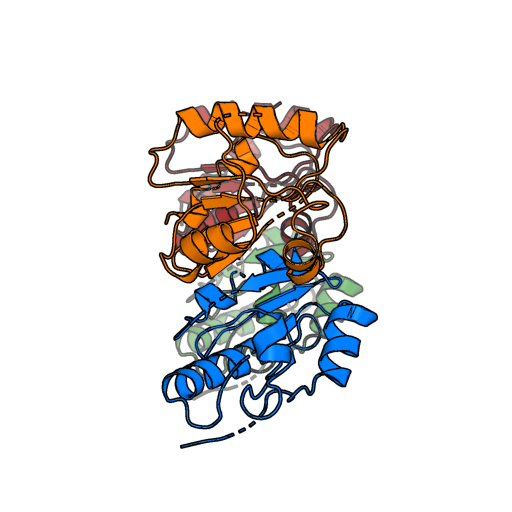111 35.559 1.00 15.20 84 GLU A O 1
ATOM 729 N N . TYR A 1 88 ? 16.283 45.444 33.952 1.00 15.65 85 TYR A N 1
ATOM 730 C CA . TYR A 1 88 ? 17.139 44.322 34.241 1.00 15.44 85 TYR A CA 1
ATOM 731 C C . TYR A 1 88 ? 18.105 44.816 35.288 1.00 14.65 85 TYR A C 1
ATOM 732 O O . TYR A 1 88 ? 18.931 45.699 35.012 1.00 15.93 85 TYR A O 1
ATOM 741 N N . LYS A 1 89 ? 17.972 44.261 36.480 1.00 15.03 86 LYS A N 1
ATOM 742 C CA . LYS A 1 89 ? 18.574 44.779 37.708 1.00 16.14 86 LYS A CA 1
ATOM 743 C C . LYS A 1 89 ? 19.760 43.956 38.166 1.00 16.67 86 LYS A C 1
ATOM 744 O O . LYS A 1 89 ? 20.575 44.424 38.977 1.00 15.45 86 LYS A O 1
ATOM 750 N N . GLY A 1 90 ? 19.872 42.706 37.705 1.00 16.82 87 GLY A N 1
ATOM 751 C CA . GLY A 1 90 ? 20.995 41.902 38.195 1.00 16.58 87 GLY A CA 1
ATOM 752 C C . GLY A 1 90 ? 20.910 40.465 37.750 1.00 17.88 87 GLY A C 1
ATOM 753 O O . GLY A 1 90 ? 19.872 40.045 37.233 1.00 17.75 87 GLY A O 1
ATOM 754 N N . LYS A 1 91 ? 22.029 39.752 37.899 1.00 17.67 88 LYS A N 1
ATOM 755 C CA . LYS A 1 91 ? 22.114 38.376 37.466 1.00 20.11 88 LYS A CA 1
ATOM 756 C C . LYS A 1 91 ? 23.136 37.565 38.287 1.00 19.14 88 LYS A C 1
ATOM 757 O O . LYS A 1 91 ? 24.207 38.066 38.671 1.00 19.36 88 LYS A O 1
ATOM 771 N N . ALA A 1 93 ? 24.793 33.331 38.623 1.00 17.22 90 ALA A N 1
ATOM 772 C CA . ALA A 1 93 ? 24.938 32.148 37.797 1.00 18.17 90 ALA A CA 1
ATOM 773 C C . ALA A 1 93 ? 25.279 30.968 38.675 1.00 18.73 90 ALA A C 1
ATOM 774 O O . ALA A 1 93 ? 25.965 31.137 39.690 1.00 18.19 90 ALA A O 1
ATOM 776 N N . GLY A 1 94 ? 24.841 29.770 38.273 1.00 18.55 91 GLY A N 1
ATOM 777 C CA . GLY A 1 94 ? 25.340 28.560 38.911 1.00 19.27 91 GLY A CA 1
ATOM 778 C C . GLY A 1 94 ? 24.642 28.234 40.209 1.00 19.26 91 GLY A C 1
ATOM 779 O O . GLY A 1 94 ? 23.536 28.669 40.433 1.00 18.35 91 GLY A O 1
ATOM 780 N N . ASP A 1 95 ? 25.332 27.475 41.057 1.00 20.27 92 ASP A N 1
ATOM 781 C CA . ASP A 1 95 ? 24.793 26.922 42.296 1.00 22.36 92 ASP A CA 1
ATOM 782 C C . ASP A 1 95 ? 24.696 28.037 43.331 1.00 22.98 92 ASP A C 1
ATOM 783 O O . ASP A 1 95 ? 25.580 28.194 44.151 1.00 23.24 92 ASP A O 1
ATOM 788 N N . VAL A 1 96 ? 23.628 28.813 43.286 1.00 24.34 93 VAL A N 1
ATOM 789 C CA . VAL A 1 96 ? 23.459 29.899 44.266 1.00 25.25 93 VAL A CA 1
ATOM 790 C C . VAL A 1 96 ? 23.040 29.389 45.645 1.00 25.63 93 VAL A C 1
ATOM 791 O O . VAL A 1 96 ? 22.386 28.342 45.766 1.00 25.67 93 VAL A O 1
ATOM 795 N N . GLU A 1 97 ? 23.415 30.164 46.660 1.00 26.26 94 GLU A N 1
ATOM 796 C CA . GLU A 1 97 ? 23.037 29.954 48.055 1.00 26.78 94 GLU A CA 1
ATOM 797 C C . GLU A 1 97 ? 21.878 30.872 48.369 1.00 26.74 94 GLU A C 1
ATOM 798 O O . GLU A 1 97 ? 21.768 31.935 47.761 1.00 27.15 94 GLU A O 1
ATOM 804 N N . ASP A 1 98 ? 20.994 30.485 49.288 1.00 26.55 95 ASP A N 1
ATOM 805 C CA . ASP A 1 98 ? 19.834 31.339 49.558 1.00 26.66 95 ASP A CA 1
ATOM 806 C C . ASP A 1 98 ? 20.172 32.749 50.058 1.00 26.12 95 ASP A C 1
ATOM 807 O O . ASP A 1 98 ? 19.532 33.713 49.652 1.00 26.34 95 ASP A O 1
ATOM 812 N N . ASP A 1 99 ? 21.184 32.862 50.912 1.00 25.40 96 ASP A N 1
ATOM 813 C CA . ASP A 1 99 ? 21.766 34.141 51.328 1.00 24.74 96 ASP A CA 1
ATOM 814 C C . ASP A 1 99 ? 21.948 35.123 50.152 1.00 23.72 96 ASP A C 1
ATOM 815 O O . ASP A 1 99 ? 21.416 36.249 50.166 1.00 22.45 96 ASP A O 1
ATOM 820 N N . GLU A 1 100 ? 22.680 34.668 49.132 1.00 23.06 97 GLU A N 1
ATOM 821 C CA . GLU A 1 100 ? 22.894 35.431 47.901 1.00 23.65 97 GLU A CA 1
ATOM 822 C C . GLU A 1 100 ? 21.609 35.859 47.197 1.00 22.29 97 GLU A C 1
ATOM 823 O O . GLU A 1 100 ? 21.477 37.030 46.810 1.00 21.97 97 GLU A O 1
ATOM 829 N N . VAL A 1 101 ? 20.689 34.918 46.989 1.00 21.18 98 VAL A N 1
ATOM 830 C CA . VAL A 1 101 ? 19.424 35.258 46.348 1.00 19.57 98 VAL A CA 1
ATOM 831 C C . VAL A 1 101 ? 18.576 36.226 47.199 1.00 18.89 98 VAL A C 1
ATOM 832 O O . VAL A 1 101 ? 18.038 37.230 46.677 1.00 17.75 98 VAL A O 1
ATOM 836 N N . GLU A 1 102 ? 18.529 35.985 48.512 1.00 17.09 99 GLU A N 1
ATOM 837 C CA . GLU A 1 102 ? 17.808 36.854 49.414 1.00 18.00 99 GLU A CA 1
ATOM 838 C C . GLU A 1 102 ? 18.356 38.282 49.401 1.00 17.68 99 GLU A C 1
ATOM 839 O O . GLU A 1 102 ? 17.597 39.241 49.451 1.00 17.34 99 GLU A O 1
ATOM 845 N N . GLN A 1 103 ? 19.673 38.439 49.407 1.00 17.96 100 GLN A N 1
ATOM 846 C CA . GLN A 1 103 ? 20.217 39.796 49.409 1.00 18.59 100 GLN A CA 1
ATOM 847 C C . GLN A 1 103 ? 19.855 40.533 48.109 1.00 18.23 100 GLN A C 1
ATOM 848 O O . GLN A 1 103 ? 19.575 41.748 48.090 1.00 17.36 100 GLN A O 1
ATOM 862 N N . ILE A 1 105 ? 17.213 39.976 46.186 1.00 19.31 102 ILE A N 1
ATOM 863 C CA . ILE A 1 105 ? 15.792 40.310 46.267 1.00 18.86 102 ILE A CA 1
ATOM 864 C C . ILE A 1 105 ? 15.623 41.649 47.024 1.00 19.00 102 ILE A C 1
ATOM 865 O O . ILE A 1 105 ? 14.887 42.561 46.589 1.00 18.87 102 ILE A O 1
ATOM 870 N N . ALA A 1 106 ? 16.330 41.774 48.144 1.00 18.41 103 ALA A N 1
ATOM 871 C CA . ALA A 1 106 ? 16.234 42.969 48.975 1.00 19.28 103 ALA A CA 1
ATOM 872 C C . ALA A 1 106 ? 16.830 44.190 48.289 1.00 19.43 103 ALA A C 1
ATOM 873 O O . ALA A 1 106 ? 16.270 45.292 48.365 1.00 18.81 103 ALA A O 1
ATOM 875 N N . ASP A 1 107 ? 17.975 43.997 47.638 1.00 20.38 104 ASP A N 1
ATOM 876 C CA . ASP A 1 107 ? 18.582 45.071 46.851 1.00 21.17 104 ASP A CA 1
ATOM 877 C C . ASP A 1 107 ? 17.577 45.523 45.798 1.00 21.83 104 ASP A C 1
ATOM 878 O O . ASP A 1 107 ? 17.371 46.717 45.612 1.00 22.15 104 ASP A O 1
ATOM 883 N N . VAL A 1 108 ? 16.937 44.559 45.138 1.00 22.48 105 VAL A N 1
ATOM 884 C CA . VAL A 1 108 ? 16.006 44.849 44.037 1.00 23.90 105 VAL A CA 1
ATOM 885 C C . VAL A 1 108 ? 14.756 45.611 44.527 1.00 24.83 105 VAL A C 1
ATOM 886 O O . VAL A 1 108 ? 14.359 46.604 43.927 1.00 24.83 105 VAL A O 1
ATOM 890 N N . LEU A 1 109 ? 14.172 45.158 45.635 1.00 26.28 106 LEU A N 1
ATOM 891 C CA . LEU A 1 109 ? 12.953 45.743 46.172 1.00 28.34 106 LEU A CA 1
ATOM 892 C C . LEU A 1 109 ? 13.161 47.156 46.650 1.00 30.13 106 LEU A C 1
ATOM 893 O O . LEU A 1 109 ? 12.202 47.892 46.825 1.00 30.50 106 LEU A O 1
ATOM 898 N N . GLU A 1 110 ? 14.417 47.529 46.861 1.00 32.92 107 GLU A N 1
ATOM 899 C CA . GLU A 1 110 ? 14.764 48.785 47.522 1.00 35.78 107 GLU A CA 1
ATOM 900 C C . GLU A 1 110 ? 15.035 49.909 46.533 1.00 37.75 107 GLU A C 1
ATOM 901 O O . GLU A 1 110 ? 14.592 51.052 46.754 1.00 37.87 107 GLU A O 1
ATOM 907 N N . ASP A 1 111 ? 15.769 49.563 45.460 1.00 39.72 108 ASP A N 1
ATOM 908 C CA . ASP A 1 111 ? 16.522 50.514 44.603 1.00 41.76 108 ASP A CA 1
ATOM 909 C C . ASP A 1 111 ? 16.588 51.946 45.130 1.00 42.54 108 ASP A C 1
ATOM 910 O O . ASP A 1 111 ? 16.599 52.914 44.354 1.00 43.83 108 ASP A O 1
ATOM 915 N N . ALA B 1 3 ? 35.680 60.507 30.229 1.00 35.51 0 ALA B N 1
ATOM 916 C CA . ALA B 1 3 ? 36.261 61.763 29.654 1.00 35.61 0 ALA B CA 1
ATOM 917 C C . ALA B 1 3 ? 37.748 61.845 29.932 1.00 35.40 0 ALA B C 1
ATOM 918 O O . ALA B 1 3 ? 38.402 62.746 29.434 1.00 36.18 0 ALA B O 1
ATOM 928 N N . SER B 1 5 ? 40.176 58.891 32.255 1.00 34.12 2 SER B N 1
ATOM 929 C CA . SER B 1 5 ? 40.615 57.510 32.285 1.00 33.57 2 SER B CA 1
ATOM 930 C C . SER B 1 5 ? 39.531 56.550 31.808 1.00 32.68 2 SER B C 1
ATOM 931 O O . SER B 1 5 ? 39.862 55.425 31.440 1.00 32.53 2 SER B O 1
ATOM 934 N N . LEU B 1 6 ? 38.253 56.976 31.791 1.00 31.54 3 LEU B N 1
ATOM 935 C CA . LEU B 1 6 ? 37.166 56.021 31.517 1.00 30.48 3 LEU B CA 1
ATOM 936 C C . LEU B 1 6 ? 37.282 55.482 30.117 1.00 30.03 3 LEU B C 1
ATOM 937 O O . LEU B 1 6 ? 37.180 56.230 29.138 1.00 29.72 3 LEU B O 1
ATOM 942 N N . GLU B 1 7 ? 37.511 54.181 30.027 1.00 28.52 4 GLU B N 1
ATOM 943 C CA . GLU B 1 7 ? 37.720 53.549 28.743 1.00 27.44 4 GLU B CA 1
ATOM 944 C C . GLU B 1 7 ? 36.369 53.279 28.142 1.00 26.22 4 GLU B C 1
ATOM 945 O O . GLU B 1 7 ? 35.519 52.652 28.777 1.00 24.41 4 GLU B O 1
ATOM 951 N N . LYS B 1 8 ? 36.221 53.677 26.889 1.00 24.23 5 LYS B N 1
ATOM 952 C CA . LYS B 1 8 ? 35.025 53.425 26.138 1.00 24.82 5 LYS B CA 1
ATOM 953 C C . LYS B 1 8 ? 34.966 51.978 25.647 1.00 24.39 5 LYS B C 1
ATOM 954 O O . LYS B 1 8 ? 35.927 51.467 25.085 1.00 24.27 5 LYS B O 1
ATOM 960 N N . LEU B 1 9 ? 33.834 51.316 25.826 1.00 24.04 6 LEU B N 1
ATOM 961 C CA . LEU B 1 9 ? 33.680 49.968 25.287 1.00 24.56 6 LEU B CA 1
ATOM 962 C C . LEU B 1 9 ? 32.647 49.992 24.195 1.00 24.72 6 LEU B C 1
ATOM 963 O O . LEU B 1 9 ? 31.647 50.709 24.314 1.00 23.80 6 LEU B O 1
ATOM 968 N N . ASP B 1 10 ? 32.909 49.231 23.128 1.00 24.17 7 ASP B N 1
ATOM 969 C CA . ASP B 1 10 ? 31.841 48.796 22.250 1.00 24.49 7 ASP B CA 1
ATOM 970 C C . ASP B 1 10 ? 31.290 47.476 22.756 1.00 24.67 7 ASP B C 1
ATOM 971 O O . ASP B 1 10 ? 31.821 46.879 23.723 1.00 24.29 7 ASP B O 1
ATOM 976 N N . THR B 1 11 ? 30.230 47.021 22.097 1.00 24.77 8 THR B N 1
ATOM 977 C CA . THR B 1 11 ? 29.522 45.810 22.498 1.00 25.65 8 THR B CA 1
ATOM 978 C C . THR B 1 11 ? 30.495 44.631 22.541 1.00 26.13 8 THR B C 1
ATOM 979 O O . THR B 1 11 ? 30.547 43.878 23.534 1.00 25.88 8 THR B O 1
ATOM 983 N N . ASN B 1 12 ? 31.285 44.504 21.476 1.00 25.35 9 ASN B N 1
ATOM 984 C CA . ASN B 1 12 ? 32.258 43.430 21.365 1.00 25.30 9 ASN B CA 1
ATOM 985 C C . ASN B 1 12 ? 33.217 43.344 22.548 1.00 24.18 9 ASN B C 1
ATOM 986 O O . ASN B 1 12 ? 33.355 42.283 23.142 1.00 23.47 9 ASN B O 1
ATOM 991 N N . THR B 1 13 ? 33.872 44.453 22.879 1.00 23.70 10 THR B N 1
ATOM 992 C CA . THR B 1 13 ? 34.771 44.523 24.052 1.00 23.20 10 THR B CA 1
ATOM 993 C C . THR B 1 13 ? 34.072 44.367 25.422 1.00 22.93 10 THR B C 1
ATOM 994 O O . THR B 1 13 ? 34.610 43.716 26.321 1.00 23.72 10 THR B O 1
ATOM 998 N N . PHE B 1 14 ? 32.897 44.965 25.583 1.00 22.21 11 PHE B N 1
ATOM 999 C CA . PHE B 1 14 ? 32.070 44.752 26.774 1.00 22.12 11 PHE B CA 1
ATOM 1000 C C . PHE B 1 14 ? 31.806 43.253 27.038 1.00 22.15 11 PHE B C 1
ATOM 1001 O O . PHE B 1 14 ? 31.918 42.758 28.174 1.00 22.63 11 PHE B O 1
ATOM 1009 N N . GLU B 1 15 ? 31.455 42.526 25.992 1.00 22.56 12 GLU B N 1
ATOM 1010 C CA . GLU B 1 15 ? 31.263 41.089 26.160 1.00 24.10 12 GLU B CA 1
ATOM 1011 C C . GLU B 1 15 ? 32.558 40.341 26.453 1.00 24.05 12 GLU B C 1
ATOM 1012 O O . GLU B 1 15 ? 32.605 39.443 27.308 1.00 23.62 12 GLU B O 1
ATOM 1018 N N . GLN B 1 16 ? 33.632 40.752 25.802 1.00 23.56 13 GLN B N 1
ATOM 1019 C CA . GLN B 1 16 ? 34.882 40.044 25.989 1.00 23.46 13 GLN B CA 1
ATOM 1020 C C . GLN B 1 16 ? 35.396 40.204 27.407 1.00 23.27 13 GLN B C 1
ATOM 1021 O O . GLN B 1 16 ? 35.874 39.229 28.013 1.00 22.24 13 GLN B O 1
ATOM 1027 N N . LEU B 1 17 ? 35.313 41.429 27.930 1.00 22.42 14 LEU B N 1
ATOM 1028 C CA . LEU B 1 17 ? 35.835 41.709 29.266 1.00 23.34 14 LEU B CA 1
ATOM 1029 C C . LEU B 1 17 ? 34.971 41.098 30.340 1.00 23.27 14 LEU B C 1
ATOM 1030 O O . LEU B 1 17 ? 35.463 40.334 31.174 1.00 24.68 14 LEU B O 1
ATOM 1035 N N . ILE B 1 18 ? 33.679 41.360 30.262 1.00 22.78 15 ILE B N 1
ATOM 1036 C CA . ILE B 1 18 ? 32.757 41.043 31.361 1.00 22.96 15 ILE B CA 1
ATOM 1037 C C . ILE B 1 18 ? 32.347 39.554 31.403 1.00 22.49 15 ILE B C 1
ATOM 1038 O O . ILE B 1 18 ? 32.321 38.914 32.490 1.00 21.44 15 ILE B O 1
ATOM 1043 N N . TYR B 1 19 ? 32.071 39.020 30.211 1.00 22.12 16 TYR B N 1
ATOM 1044 C CA . TYR B 1 19 ? 31.520 37.678 30.077 1.00 23.03 16 TYR B CA 1
ATOM 1045 C C . TYR B 1 19 ? 32.607 36.613 29.781 1.00 23.06 16 TYR B C 1
ATOM 1046 O O . TYR B 1 19 ? 32.666 35.581 30.453 1.00 23.22 16 TYR B O 1
ATOM 1055 N N . ASP B 1 20 ? 33.477 36.874 28.804 1.00 22.39 17 ASP B N 1
ATOM 1056 C CA . ASP B 1 20 ? 34.503 35.905 28.427 1.00 22.02 17 ASP B CA 1
ATOM 1057 C C . ASP B 1 20 ? 35.663 35.834 29.444 1.00 21.10 17 ASP B C 1
ATOM 1058 O O . ASP B 1 20 ? 36.261 34.789 29.631 1.00 19.85 17 ASP B O 1
ATOM 1063 N N . GLU B 1 21 ? 35.946 36.953 30.098 1.00 20.26 18 GLU B N 1
ATOM 1064 C CA A GLU B 1 21 ? 37.095 37.090 30.993 0.50 19.93 18 GLU B CA 1
ATOM 1065 C CA B GLU B 1 21 ? 37.082 37.031 31.018 0.50 19.85 18 GLU B CA 1
ATOM 1066 C C . GLU B 1 21 ? 36.666 37.373 32.459 1.00 19.77 18 GLU B C 1
ATOM 1067 O O . GLU B 1 21 ? 37.489 37.369 33.384 1.00 20.10 18 GLU B O 1
ATOM 1078 N N . GLY B 1 22 ? 35.379 37.628 32.680 1.00 19.60 19 GLY B N 1
ATOM 1079 C CA . GLY B 1 22 ? 34.882 37.813 34.051 1.00 19.50 19 GLY B CA 1
ATOM 1080 C C . GLY B 1 22 ? 35.368 39.042 34.829 1.00 19.58 19 GLY B C 1
ATOM 1081 O O . GLY B 1 22 ? 35.331 39.052 36.064 1.00 18.91 19 GLY B O 1
ATOM 1082 N N . LYS B 1 23 ? 35.762 40.092 34.107 1.00 18.16 20 LYS B N 1
ATOM 1083 C CA . LYS B 1 23 ? 36.360 41.298 34.703 1.00 18.35 20 LYS B CA 1
ATOM 1084 C C . LYS B 1 23 ? 35.467 41.897 35.783 1.00 17.39 20 LYS B C 1
ATOM 1085 O O . LYS B 1 23 ? 34.237 42.054 35.589 1.00 16.72 20 LYS B O 1
ATOM 1091 N N . ALA B 1 24 ? 36.087 42.280 36.887 1.00 16.72 21 ALA B N 1
ATOM 1092 C CA . ALA B 1 24 ? 35.448 43.087 37.917 1.00 17.20 21 ALA B CA 1
ATOM 1093 C C . ALA B 1 24 ? 35.518 44.565 37.517 1.00 18.15 21 ALA B C 1
ATOM 1094 O O . ALA B 1 24 ? 36.622 45.146 37.415 1.00 17.66 21 ALA B O 1
ATOM 1096 N N . CYS B 1 25 ? 34.354 45.184 37.300 1.00 17.92 22 CYS B N 1
ATOM 1097 C CA . CYS B 1 25 ? 34.371 46.572 36.832 1.00 18.06 22 CYS B CA 1
ATOM 1098 C C . CYS B 1 25 ? 33.038 47.249 37.069 1.00 17.76 22 CYS B C 1
ATOM 1099 O O . CYS B 1 25 ? 32.065 46.614 37.519 1.00 18.31 22 CYS B O 1
ATOM 1102 N N . LEU B 1 26 ? 33.003 48.549 36.805 1.00 18.12 23 LEU B N 1
ATOM 1103 C CA . LEU B 1 26 ? 31.757 49.265 36.666 1.00 19.19 23 LEU B CA 1
ATOM 1104 C C . LEU B 1 26 ? 31.685 49.809 35.258 1.00 19.16 23 LEU B C 1
ATOM 1105 O O . LEU B 1 26 ? 32.725 50.127 34.626 1.00 18.95 23 LEU B O 1
ATOM 1110 N N . VAL B 1 27 ? 30.470 49.925 34.747 1.00 18.52 24 VAL B N 1
ATOM 1111 C CA . VAL B 1 27 ? 30.298 50.508 33.419 1.00 18.95 24 VAL B CA 1
ATOM 1112 C C . VAL B 1 27 ? 29.243 51.603 33.479 1.00 19.63 24 VAL B C 1
ATOM 1113 O O . VAL B 1 27 ? 28.093 51.325 33.827 1.00 18.70 24 VAL B O 1
ATOM 1125 N N . PHE B 1 29 ? 26.767 53.945 31.635 1.00 20.50 26 PHE B N 1
ATOM 1126 C CA . PHE B 1 29 ? 26.063 54.038 30.359 1.00 19.59 26 PHE B CA 1
ATOM 1127 C C . PHE B 1 29 ? 25.689 55.496 30.184 1.00 20.06 26 PHE B C 1
ATOM 1128 O O . PHE B 1 29 ? 25.044 56.067 31.027 1.00 19.32 26 PHE B O 1
ATOM 1136 N N . SER B 1 30 ? 26.085 56.106 29.088 1.00 21.25 27 SER B N 1
ATOM 1137 C CA . SER B 1 30 ? 26.032 57.554 29.013 1.00 22.51 27 SER B CA 1
ATOM 1138 C C . SER B 1 30 ? 25.699 58.010 27.616 1.00 22.85 27 SER B C 1
ATOM 1139 O O . SER B 1 30 ? 25.569 57.203 26.707 1.00 22.91 27 SER B O 1
ATOM 1142 N N . ARG B 1 31 ? 25.573 59.325 27.466 1.00 23.51 28 ARG B N 1
ATOM 1143 C CA . ARG B 1 31 ? 25.185 59.928 26.221 1.00 23.84 28 ARG B CA 1
ATOM 1144 C C . ARG B 1 31 ? 25.887 61.286 26.123 1.00 23.34 28 ARG B C 1
ATOM 1145 O O . ARG B 1 31 ? 26.235 61.895 27.151 1.00 23.28 28 ARG B O 1
ATOM 1153 N N . LYS B 1 32 ? 26.076 61.764 24.897 1.00 23.09 29 LYS B N 1
ATOM 1154 C CA . LYS B 1 32 ? 26.715 63.062 24.668 1.00 22.77 29 LYS B CA 1
ATOM 1155 C C . LYS B 1 32 ? 25.775 64.172 25.076 1.00 22.79 29 LYS B C 1
ATOM 1156 O O . LYS B 1 32 ? 24.559 63.990 25.020 1.00 22.53 29 LYS B O 1
ATOM 1162 N N . ASN B 1 33 ? 26.349 65.303 25.484 1.00 22.50 30 ASN B N 1
ATOM 1163 C CA . ASN B 1 33 ? 25.643 66.531 25.860 1.00 22.54 30 ASN B CA 1
ATOM 1164 C C . ASN B 1 33 ? 24.629 66.276 26.952 1.00 22.17 30 ASN B C 1
ATOM 1165 O O . ASN B 1 33 ? 23.466 66.692 26.868 1.00 21.84 30 ASN B O 1
ATOM 1170 N N . CYS B 1 34 ? 25.090 65.568 27.973 1.00 21.88 31 CYS B N 1
ATOM 1171 C CA . CYS B 1 34 ? 24.260 65.160 29.095 1.00 21.92 31 CYS B CA 1
ATOM 1172 C C . CYS B 1 34 ? 24.788 65.830 30.356 1.00 21.23 31 CYS B C 1
ATOM 1173 O O . CYS B 1 34 ? 25.891 65.544 30.800 1.00 21.11 31 CYS B O 1
ATOM 1176 N N . HIS B 1 35 ? 24.013 66.755 30.907 1.00 20.32 32 HIS B N 1
ATOM 1177 C CA A HIS B 1 35 ? 24.404 67.499 32.098 0.50 20.50 32 HIS B CA 1
ATOM 1178 C CA B HIS B 1 35 ? 24.487 67.491 32.073 0.50 20.33 32 HIS B CA 1
ATOM 1179 C C . HIS B 1 35 ? 24.731 66.591 33.302 1.00 20.48 32 HIS B C 1
ATOM 1180 O O . HIS B 1 35 ? 25.752 66.774 33.992 1.00 20.63 32 HIS B O 1
ATOM 1193 N N . VAL B 1 36 ? 23.855 65.607 33.548 1.00 19.17 33 VAL B N 1
ATOM 1194 C CA . VAL B 1 36 ? 24.036 64.687 34.669 1.00 18.49 33 VAL B CA 1
ATOM 1195 C C . VAL B 1 36 ? 25.273 63.762 34.455 1.00 19.05 33 VAL B C 1
ATOM 1196 O O . VAL B 1 36 ? 26.054 63.535 35.385 1.00 17.84 33 VAL B O 1
ATOM 1200 N N . CYS B 1 37 ? 25.446 63.245 33.242 1.00 19.70 34 CYS B N 1
ATOM 1201 C CA . CYS B 1 37 ? 26.688 62.545 32.866 1.00 22.40 34 CYS B CA 1
ATOM 1202 C C . CYS B 1 37 ? 27.956 63.370 33.155 1.00 22.42 34 CYS B C 1
ATOM 1203 O O . CYS B 1 37 ? 28.928 62.837 33.663 1.00 23.41 34 CYS B O 1
ATOM 1206 N N . GLN B 1 38 ? 27.937 64.662 32.847 1.00 22.46 35 GLN B N 1
ATOM 1207 C CA . GLN B 1 38 ? 29.074 65.540 33.113 1.00 22.39 35 GLN B CA 1
ATOM 1208 C C . GLN B 1 38 ? 29.405 65.635 34.593 1.00 21.33 35 GLN B C 1
ATOM 1209 O O . GLN B 1 38 ? 30.543 65.952 34.952 1.00 21.23 35 GLN B O 1
ATOM 1215 N N . LYS B 1 39 ? 28.407 65.432 35.448 1.00 19.34 36 LYS B N 1
ATOM 1216 C CA . LYS B 1 39 ? 28.620 65.490 36.895 1.00 18.56 36 LYS B CA 1
ATOM 1217 C C . LYS B 1 39 ? 29.122 64.130 37.404 1.00 17.72 36 LYS B C 1
ATOM 1218 O O . LYS B 1 39 ? 29.943 64.060 38.310 1.00 17.73 36 LYS B O 1
ATOM 1224 N N . VAL B 1 40 ? 28.688 63.059 36.757 1.00 16.23 37 VAL B N 1
ATOM 1225 C CA . VAL B 1 40 ? 29.024 61.724 37.223 1.00 16.24 37 VAL B CA 1
ATOM 1226 C C . VAL B 1 40 ? 30.436 61.294 36.820 1.00 16.75 37 VAL B C 1
ATOM 1227 O O . VAL B 1 40 ? 31.160 60.711 37.612 1.00 16.36 37 VAL B O 1
ATOM 1231 N N . THR B 1 41 ? 30.828 61.629 35.609 1.00 16.56 38 THR B N 1
ATOM 1232 C CA . THR B 1 41 ? 32.157 61.289 35.111 1.00 17.52 38 THR B CA 1
ATOM 1233 C C . THR B 1 41 ? 33.326 61.700 36.047 1.00 16.13 38 THR B C 1
ATOM 1234 O O . THR B 1 41 ? 34.154 60.818 36.398 1.00 15.26 38 THR B O 1
ATOM 1238 N N . PRO B 1 42 ? 33.361 62.974 36.505 1.00 15.47 39 PRO B N 1
ATOM 1239 C CA . PRO B 1 42 ? 34.436 63.353 37.440 1.00 15.87 39 PRO B CA 1
ATOM 1240 C C . PRO B 1 42 ? 34.433 62.623 38.773 1.00 16.05 39 PRO B C 1
ATOM 1241 O O . PRO B 1 42 ? 35.496 62.411 39.325 1.00 16.36 39 PRO B O 1
ATOM 1245 N N . VAL B 1 43 ? 33.265 62.223 39.275 1.00 16.81 40 VAL B N 1
ATOM 1246 C CA . VAL B 1 43 ? 33.208 61.397 40.467 1.00 17.21 40 VAL B CA 1
ATOM 1247 C C . VAL B 1 43 ? 33.975 60.088 40.170 1.00 17.24 40 VAL B C 1
ATOM 1248 O O . VAL B 1 43 ? 34.908 59.756 40.903 1.00 17.31 40 VAL B O 1
ATOM 1252 N N . LEU B 1 44 ? 33.637 59.396 39.079 1.00 15.93 41 LEU B N 1
ATOM 1253 C CA . LEU B 1 44 ? 34.373 58.154 38.701 1.00 17.28 41 LEU B CA 1
ATOM 1254 C C . LEU B 1 44 ? 35.873 58.366 38.417 1.00 17.37 41 LEU B C 1
ATOM 1255 O O . LEU B 1 44 ? 36.707 57.570 38.831 1.00 16.84 41 LEU B O 1
ATOM 1260 N N . GLU B 1 45 ? 36.231 59.458 37.753 1.00 17.79 42 GLU B N 1
ATOM 1261 C CA . GLU B 1 45 ? 37.634 59.661 37.430 1.00 18.80 42 GLU B CA 1
ATOM 1262 C C . GLU B 1 45 ? 38.489 59.818 38.690 1.00 18.89 42 GLU B C 1
ATOM 1263 O O . GLU B 1 45 ? 39.572 59.258 38.748 1.00 18.44 42 GLU B O 1
ATOM 1269 N N . GLU B 1 46 ? 37.992 60.570 39.677 1.00 18.87 43 GLU B N 1
ATOM 1270 C CA . GLU B 1 46 ? 38.634 60.762 40.986 1.00 19.53 43 GLU B CA 1
ATOM 1271 C C . GLU B 1 46 ? 38.778 59.472 41.801 1.00 20.23 43 GLU B C 1
ATOM 1272 O O . GLU B 1 46 ? 39.837 59.215 42.397 1.00 20.38 43 GLU B O 1
ATOM 1278 N N . LEU B 1 47 ? 37.719 58.668 41.829 1.00 19.83 44 LEU B N 1
ATOM 1279 C CA . LEU B 1 47 ? 37.702 57.341 42.444 1.00 20.13 44 LEU B CA 1
ATOM 1280 C C . LEU B 1 47 ? 38.697 56.347 41.832 1.00 20.75 44 LEU B C 1
ATOM 1281 O O . LEU B 1 47 ? 39.362 55.588 42.539 1.00 19.66 44 LEU B O 1
ATOM 1286 N N . ARG B 1 48 ? 38.771 56.360 40.507 1.00 21.73 45 ARG B N 1
ATOM 1287 C CA . ARG B 1 48 ? 39.622 55.464 39.738 1.00 23.33 45 ARG B CA 1
ATOM 1288 C C . ARG B 1 48 ? 41.026 55.404 40.321 1.00 23.71 45 ARG B C 1
ATOM 1289 O O . ARG B 1 48 ? 41.588 54.328 40.488 1.00 23.54 45 ARG B O 1
ATOM 1297 N N . LEU B 1 49 ? 41.581 56.567 40.632 1.00 24.28 46 LEU B N 1
ATOM 1298 C CA . LEU B 1 49 ? 42.879 56.673 41.284 1.00 25.18 46 LEU B CA 1
ATOM 1299 C C . LEU B 1 49 ? 43.045 55.718 42.478 1.00 25.93 46 LEU B C 1
ATOM 1300 O O . LEU B 1 49 ? 44.135 55.200 42.701 1.00 25.51 46 LEU B O 1
ATOM 1305 N N . ASN B 1 50 ? 41.963 55.458 43.218 1.00 26.37 47 ASN B N 1
ATOM 1306 C CA . ASN B 1 50 ? 42.049 54.587 44.399 1.00 27.12 47 ASN B CA 1
ATOM 1307 C C . ASN B 1 50 ? 42.085 53.061 44.109 1.00 27.23 47 ASN B C 1
ATOM 1308 O O . ASN B 1 50 ? 42.277 52.274 45.032 1.00 27.81 47 ASN B O 1
ATOM 1313 N N . TYR B 1 51 ? 41.913 52.643 42.854 1.00 27.35 48 TYR B N 1
ATOM 1314 C CA . TYR B 1 51 ? 41.892 51.221 42.519 1.00 27.52 48 TYR B CA 1
ATOM 1315 C C . TYR B 1 51 ? 42.938 50.808 41.483 1.00 28.38 48 TYR B C 1
ATOM 1316 O O . TYR B 1 51 ? 43.261 51.561 40.555 1.00 28.05 48 TYR B O 1
ATOM 1325 N N . GLU B 1 52 ? 43.449 49.593 41.660 1.00 29.15 49 GLU B N 1
ATOM 1326 C CA . GLU B 1 52 ? 44.323 48.924 40.695 1.00 30.25 49 GLU B CA 1
ATOM 1327 C C . GLU B 1 52 ? 43.579 48.638 39.411 1.00 30.81 49 GLU B C 1
ATOM 1328 O O . GLU B 1 52 ? 42.340 48.589 39.405 1.00 31.20 49 GLU B O 1
ATOM 1334 N N . GLU B 1 53 ? 44.332 48.464 38.324 1.00 31.59 50 GLU B N 1
ATOM 1335 C CA . GLU B 1 53 ? 43.741 48.281 36.995 1.00 32.67 50 GLU B CA 1
ATOM 1336 C C . GLU B 1 53 ? 42.880 47.021 36.874 1.00 32.50 50 GLU B C 1
ATOM 1337 O O . GLU B 1 53 ? 42.054 46.913 35.954 1.00 32.83 50 GLU B O 1
ATOM 1343 N N . SER B 1 54 ? 43.065 46.093 37.817 1.00 32.06 51 SER B N 1
ATOM 1344 C CA . SER B 1 54 ? 42.244 44.883 37.921 1.00 31.37 51 SER B CA 1
ATOM 1345 C C . SER B 1 54 ? 40.737 45.193 38.061 1.00 31.13 51 SER B C 1
ATOM 1346 O O . SER B 1 54 ? 39.882 44.370 37.676 1.00 31.34 51 SER B O 1
ATOM 1349 N N . PHE B 1 55 ? 40.412 46.370 38.604 1.00 29.82 52 PHE B N 1
ATOM 1350 C CA . PHE B 1 55 ? 39.022 46.835 38.628 1.00 28.77 52 PHE B CA 1
ATOM 1351 C C . PHE B 1 55 ? 38.806 47.879 37.555 1.00 27.90 52 PHE B C 1
ATOM 1352 O O . PHE B 1 55 ? 39.378 48.981 37.618 1.00 27.91 52 PHE B O 1
ATOM 1360 N N . GLY B 1 56 ? 38.007 47.515 36.559 1.00 26.26 53 GLY B N 1
ATOM 1361 C CA . GLY B 1 56 ? 37.735 48.387 35.445 1.00 25.24 53 GLY B CA 1
ATOM 1362 C C . GLY B 1 56 ? 36.761 49.506 35.759 1.00 24.98 53 GLY B C 1
ATOM 1363 O O . GLY B 1 56 ? 35.822 49.341 36.563 1.00 24.56 53 GLY B O 1
ATOM 1364 N N . PHE B 1 57 ? 37.023 50.657 35.135 1.00 24.37 54 PHE B N 1
ATOM 1365 C CA . PHE B 1 57 ? 36.124 51.809 35.124 1.00 23.78 54 PHE B CA 1
ATOM 1366 C C . PHE B 1 57 ? 35.907 52.125 33.648 1.00 23.66 54 PHE B C 1
ATOM 1367 O O . PHE B 1 57 ? 36.805 52.655 32.967 1.00 22.36 54 PHE B O 1
ATOM 1375 N N . TYR B 1 58 ? 34.707 51.818 33.167 1.00 23.30 55 TYR B N 1
ATOM 1376 C CA . TYR B 1 58 ? 34.432 51.844 31.732 1.00 23.24 55 TYR B CA 1
ATOM 1377 C C . TYR B 1 58 ? 33.239 52.724 31.418 1.00 23.10 55 TYR B C 1
ATOM 1378 O O . TYR B 1 58 ? 32.449 53.043 32.304 1.00 23.17 55 TYR B O 1
ATOM 1387 N N . TYR B 1 59 ? 33.107 53.129 30.158 1.00 22.98 56 TYR B N 1
ATOM 1388 C CA . TYR B 1 59 ? 31.848 53.719 29.726 1.00 23.26 56 TYR B CA 1
ATOM 1389 C C . TYR B 1 59 ? 31.359 53.244 28.379 1.00 22.70 56 TYR B C 1
ATOM 1390 O O . TYR B 1 59 ? 32.124 52.791 27.533 1.00 22.61 56 TYR B O 1
ATOM 1399 N N . VAL B 1 60 ? 30.060 53.358 28.202 1.00 21.79 57 VAL B N 1
ATOM 1400 C CA . VAL B 1 60 ? 29.414 52.980 26.982 1.00 22.23 57 VAL B CA 1
ATOM 1401 C C . VAL B 1 60 ? 28.533 54.164 26.562 1.00 23.46 57 VAL B C 1
ATOM 1402 O O . VAL B 1 60 ? 27.793 54.744 27.383 1.00 23.10 57 VAL B O 1
ATOM 1406 N N . ASP B 1 61 ? 28.621 54.512 25.285 1.00 23.23 58 ASP B N 1
ATOM 1407 C CA . ASP B 1 61 ? 27.747 55.508 24.695 1.00 23.07 58 ASP B CA 1
ATOM 1408 C C . ASP B 1 61 ? 26.483 54.815 24.169 1.00 22.25 58 ASP B C 1
ATOM 1409 O O . ASP B 1 61 ? 26.542 53.982 23.239 1.00 21.61 58 ASP B O 1
ATOM 1414 N N . VAL B 1 62 ? 25.338 55.160 24.754 1.00 20.92 59 VAL B N 1
ATOM 1415 C CA . VAL B 1 62 ? 24.088 54.472 24.444 1.00 20.83 59 VAL B CA 1
ATOM 1416 C C . VAL B 1 62 ? 23.598 54.675 22.990 1.00 22.23 59 VAL B C 1
ATOM 1417 O O . VAL B 1 62 ? 22.785 53.883 22.476 1.00 21.51 59 VAL B O 1
ATOM 1421 N N . GLU B 1 63 ? 24.098 55.727 22.336 1.00 22.01 60 GLU B N 1
ATOM 1422 C CA . GLU B 1 63 ? 23.750 56.004 20.949 1.00 24.51 60 GLU B CA 1
ATOM 1423 C C . GLU B 1 63 ? 24.541 55.124 20.006 1.00 24.43 60 GLU B C 1
ATOM 1424 O O . GLU B 1 63 ? 24.031 54.700 18.976 1.00 25.53 60 GLU B O 1
ATOM 1430 N N . GLU B 1 64 ? 25.789 54.854 20.363 1.00 24.68 61 GLU B N 1
ATOM 1431 C CA . GLU B 1 64 ? 26.619 53.928 19.610 1.00 25.55 61 GLU B CA 1
ATOM 1432 C C . GLU B 1 64 ? 26.359 52.456 19.960 1.00 25.83 61 GLU B C 1
ATOM 1433 O O . GLU B 1 64 ? 26.414 51.600 19.091 1.00 26.32 61 GLU B O 1
ATOM 1439 N N . GLU B 1 65 ? 26.102 52.152 21.224 1.00 25.42 62 GLU B N 1
ATOM 1440 C CA . GLU B 1 65 ? 25.870 50.751 21.603 1.00 25.67 62 GLU B CA 1
ATOM 1441 C C . GLU B 1 65 ? 24.393 50.487 21.962 1.00 25.52 62 GLU B C 1
ATOM 1442 O O . GLU B 1 65 ? 24.068 50.039 23.056 1.00 25.31 62 GLU B O 1
ATOM 1448 N N . LYS B 1 66 ? 23.527 50.772 20.991 1.00 25.47 63 LYS B N 1
ATOM 1449 C CA . LYS B 1 66 ? 22.074 50.804 21.131 1.00 25.49 63 LYS B CA 1
ATOM 1450 C C . LYS B 1 66 ? 21.479 49.483 21.619 1.00 25.31 63 LYS B C 1
ATOM 1451 O O . LYS B 1 66 ? 20.640 49.436 22.561 1.00 24.01 63 LYS B O 1
ATOM 1457 N N . THR B 1 67 ? 21.915 48.412 20.960 1.00 24.23 64 THR B N 1
ATOM 1458 C CA . THR B 1 67 ? 21.448 47.069 21.250 1.00 24.11 64 THR B CA 1
ATOM 1459 C C . THR B 1 67 ? 21.885 46.650 22.661 1.00 23.40 64 THR B C 1
ATOM 1460 O O . THR B 1 67 ? 21.084 46.107 23.425 1.00 24.47 64 THR B O 1
ATOM 1464 N N . LEU B 1 68 ? 23.126 46.943 23.017 1.00 22.19 65 LEU B N 1
ATOM 1465 C CA . LEU B 1 68 ? 23.618 46.683 24.373 1.00 22.19 65 LEU B CA 1
ATOM 1466 C C . LEU B 1 68 ? 22.794 47.404 25.424 1.00 22.02 65 LEU B C 1
ATOM 1467 O O . LEU B 1 68 ? 22.364 46.828 26.433 1.00 21.66 65 LEU B O 1
ATOM 1472 N N . PHE B 1 69 ? 22.560 48.680 25.174 1.00 21.86 66 PHE B N 1
ATOM 1473 C CA . PHE B 1 69 ? 21.839 49.489 26.135 1.00 21.79 66 PHE B CA 1
ATOM 1474 C C . PHE B 1 69 ? 20.428 48.935 26.322 1.00 21.34 66 PHE B C 1
ATOM 1475 O O . PHE B 1 69 ? 19.996 48.738 27.468 1.00 20.22 66 PHE B O 1
ATOM 1483 N N . GLN B 1 70 ? 19.746 48.658 25.206 1.00 21.17 67 GLN B N 1
ATOM 1484 C CA . GLN B 1 70 ? 18.396 48.053 25.211 1.00 22.60 67 GLN B CA 1
ATOM 1485 C C . GLN B 1 70 ? 18.256 46.721 25.942 1.00 22.41 67 GLN B C 1
ATOM 1486 O O . GLN B 1 70 ? 17.188 46.425 26.500 1.00 21.94 67 GLN B O 1
ATOM 1492 N N . ARG B 1 71 ? 19.341 45.950 25.978 1.00 22.39 68 ARG B N 1
ATOM 1493 C CA . ARG B 1 71 ? 19.349 44.659 26.629 1.00 23.44 68 ARG B CA 1
ATOM 1494 C C . ARG B 1 71 ? 18.904 44.774 28.117 1.00 23.04 68 ARG B C 1
ATOM 1495 O O . ARG B 1 71 ? 18.143 43.931 28.629 1.00 21.48 68 ARG B O 1
ATOM 1503 N N . PHE B 1 72 ? 19.335 45.852 28.766 1.00 22.27 69 PHE B N 1
ATOM 1504 C CA . PHE B 1 72 ? 19.142 46.053 30.191 1.00 22.43 69 PHE B CA 1
ATOM 1505 C C . PHE B 1 72 ? 17.872 46.806 30.495 1.00 21.89 69 PHE B C 1
ATOM 1506 O O . PHE B 1 72 ? 17.581 47.088 31.676 1.00 21.78 69 PHE B O 1
ATOM 1514 N N . SER B 1 73 ? 17.122 47.139 29.447 1.00 21.54 70 SER B N 1
ATOM 1515 C CA . SER B 1 73 ? 15.908 47.998 29.531 1.00 23.14 70 SER B CA 1
ATOM 1516 C C . SER B 1 73 ? 15.957 49.066 30.631 1.00 22.78 70 SER B C 1
ATOM 1517 O O . SER B 1 73 ? 15.042 49.189 31.449 1.00 23.57 70 SER B O 1
ATOM 1520 N N . LEU B 1 74 ? 17.034 49.845 30.621 1.00 22.82 71 LEU B N 1
ATOM 1521 C CA . LEU B 1 74 ? 17.239 50.925 31.567 1.00 22.94 71 LEU B CA 1
ATOM 1522 C C . LEU B 1 74 ? 16.346 52.138 31.242 1.00 22.24 71 LEU B C 1
ATOM 1523 O O . LEU B 1 74 ? 16.176 52.515 30.066 1.00 21.48 71 LEU B O 1
ATOM 1528 N N . LYS B 1 75 ? 15.780 52.747 32.281 1.00 21.15 72 LYS B N 1
ATOM 1529 C CA . LYS B 1 75 ? 14.976 53.965 32.106 1.00 21.16 72 LYS B CA 1
ATOM 1530 C C . LYS B 1 75 ? 15.826 55.173 32.467 1.00 19.27 72 LYS B C 1
ATOM 1531 O O . LYS B 1 75 ? 16.005 55.453 33.647 1.00 19.05 72 LYS B O 1
ATOM 1537 N N . GLY B 1 76 ? 16.371 55.861 31.462 1.00 17.49 73 GLY B N 1
ATOM 1538 C CA . GLY B 1 76 ? 17.111 57.108 31.704 1.00 16.20 73 GLY B CA 1
ATOM 1539 C C . GLY B 1 76 ? 18.611 56.937 31.754 1.00 15.54 73 GLY B C 1
ATOM 1540 O O . GLY B 1 76 ? 19.119 55.861 32.116 1.00 16.62 73 GLY B O 1
ATOM 1541 N N . VAL B 1 77 ? 19.321 57.968 31.345 1.00 14.49 74 VAL B N 1
ATOM 1542 C CA . VAL B 1 77 ? 20.781 58.034 31.531 1.00 15.96 74 VAL B CA 1
ATOM 1543 C C . VAL B 1 77 ? 21.167 59.195 32.428 1.00 14.55 74 VAL B C 1
ATOM 1544 O O . VAL B 1 77 ? 20.434 60.171 32.484 1.00 12.95 74 VAL B O 1
ATOM 1548 N N . PRO B 1 78 ? 22.319 59.097 33.130 1.00 15.64 75 PRO B N 1
ATOM 1549 C CA . PRO B 1 78 ? 23.271 57.967 33.211 1.00 16.83 75 PRO B CA 1
ATOM 1550 C C . PRO B 1 78 ? 22.838 56.821 34.120 1.00 17.91 75 PRO B C 1
ATOM 1551 O O . PRO B 1 78 ? 22.034 57.023 35.019 1.00 18.05 75 PRO B O 1
ATOM 1555 N N . GLN B 1 79 ? 23.394 55.632 33.863 1.00 19.25 76 GLN B N 1
ATOM 1556 C CA . GLN B 1 79 ? 23.341 54.498 34.783 1.00 19.44 76 GLN B CA 1
ATOM 1557 C C . GLN B 1 79 ? 24.726 53.901 34.867 1.00 19.01 76 GLN B C 1
ATOM 1558 O O . GLN B 1 79 ? 25.451 53.823 33.865 1.00 18.95 76 GLN B O 1
ATOM 1564 N N . ILE B 1 80 ? 25.095 53.451 36.059 1.00 18.99 77 ILE B N 1
ATOM 1565 C CA A ILE B 1 80 ? 26.336 52.712 36.273 0.50 17.82 77 ILE B CA 1
ATOM 1566 C CA B ILE B 1 80 ? 26.305 52.681 36.141 0.50 18.80 77 ILE B CA 1
ATOM 1567 C C . ILE B 1 80 ? 25.981 51.279 36.673 1.00 18.92 77 ILE B C 1
ATOM 1568 O O . ILE B 1 80 ? 25.249 51.074 37.652 1.00 18.84 77 ILE B O 1
ATOM 1577 N N . LEU B 1 81 ? 26.505 50.303 35.949 1.00 18.55 78 LEU B N 1
ATOM 1578 C CA . LEU B 1 81 ? 26.241 48.881 36.199 1.00 18.10 78 LEU B CA 1
ATOM 1579 C C . LEU B 1 81 ? 27.576 48.256 36.653 1.00 19.04 78 LEU B C 1
ATOM 1580 O O . LEU B 1 81 ? 28.645 48.595 36.137 1.00 18.43 78 LEU B O 1
ATOM 1585 N N . TYR B 1 82 ? 27.481 47.323 37.585 1.00 19.62 79 TYR B N 1
ATOM 1586 C CA . TYR B 1 82 ? 28.645 46.702 38.187 1.00 19.47 79 TYR B CA 1
ATOM 1587 C C . TYR B 1 82 ? 28.682 45.206 37.867 1.00 19.40 79 TYR B C 1
ATOM 1588 O O . TYR B 1 82 ? 27.647 44.523 37.945 1.00 18.98 79 TYR B O 1
ATOM 1597 N N . PHE B 1 83 ? 29.880 44.708 37.540 1.00 19.34 80 PHE B N 1
ATOM 1598 C CA . PHE B 1 83 ? 30.102 43.317 37.143 1.00 18.41 80 PHE B CA 1
ATOM 1599 C C . PHE B 1 83 ? 31.297 42.683 37.849 1.00 18.77 80 PHE B C 1
ATOM 1600 O O . PHE B 1 83 ? 32.227 43.397 38.306 1.00 17.70 80 PHE B O 1
ATOM 1608 N N . LYS B 1 84 ? 31.264 41.346 37.922 1.00 18.63 81 LYS B N 1
ATOM 1609 C CA . LYS B 1 84 ? 32.395 40.520 38.391 1.00 19.33 81 LYS B CA 1
ATOM 1610 C C . LYS B 1 84 ? 32.138 39.042 38.087 1.00 19.34 81 LYS B C 1
ATOM 1611 O O . LYS B 1 84 ? 31.028 38.542 38.302 1.00 18.25 81 LYS B O 1
ATOM 1617 N N . ASP B 1 85 ? 33.178 38.329 37.655 1.00 19.78 82 ASP B N 1
ATOM 1618 C CA . ASP B 1 85 ? 33.082 36.883 37.394 1.00 20.01 82 ASP B CA 1
ATOM 1619 C C . ASP B 1 85 ? 31.916 36.550 36.451 1.00 19.84 82 ASP B C 1
ATOM 1620 O O . ASP B 1 85 ? 31.365 35.456 36.525 1.00 18.07 82 ASP B O 1
ATOM 1625 N N . GLY B 1 86 ? 31.552 37.512 35.592 1.00 18.13 83 GLY B N 1
ATOM 1626 C CA . GLY B 1 86 ? 30.456 37.336 34.671 1.00 18.94 83 GLY B CA 1
ATOM 1627 C C . GLY B 1 86 ? 29.095 37.559 35.327 1.00 19.12 83 GLY B C 1
ATOM 1628 O O . GLY B 1 86 ? 28.091 37.422 34.668 1.00 18.88 83 GLY B O 1
ATOM 1629 N N . GLU B 1 87 ? 29.040 37.896 36.621 1.00 17.28 84 GLU B N 1
ATOM 1630 C CA . GLU B 1 87 ? 27.736 38.243 37.211 1.00 17.45 84 GLU B CA 1
ATOM 1631 C C . GLU B 1 87 ? 27.436 39.758 37.125 1.00 17.74 84 GLU B C 1
ATOM 1632 O O . GLU B 1 87 ? 28.354 40.579 37.165 1.00 17.27 84 GLU B O 1
ATOM 1638 N N . TYR B 1 88 ? 26.156 40.109 37.033 1.00 16.66 85 TYR B N 1
ATOM 1639 C CA . TYR B 1 88 ? 25.733 41.481 36.978 1.00 17.56 85 TYR B CA 1
ATOM 1640 C C . TYR B 1 88 ? 25.209 41.750 38.378 1.00 18.70 85 TYR B C 1
ATOM 1641 O O . TYR B 1 88 ? 24.210 41.163 38.806 1.00 18.50 85 TYR B O 1
ATOM 1650 N N . LYS B 1 89 ? 25.979 42.565 39.110 1.00 20.50 86 LYS B N 1
ATOM 1651 C CA . LYS B 1 89 ? 25.851 42.710 40.556 1.00 20.91 86 LYS B CA 1
ATOM 1652 C C . LYS B 1 89 ? 24.808 43.761 40.932 1.00 21.28 86 LYS B C 1
ATOM 1653 O O . LYS B 1 89 ? 24.296 43.775 42.061 1.00 20.43 86 LYS B O 1
ATOM 1659 N N . GLY B 1 90 ? 24.506 44.642 39.982 1.00 20.27 87 GLY B N 1
ATOM 1660 C CA . GLY B 1 90 ? 23.507 45.663 40.199 1.00 21.16 87 GLY B CA 1
ATOM 1661 C C . GLY B 1 90 ? 23.889 46.974 39.552 1.00 21.42 87 GLY B C 1
ATOM 1662 O O . GLY B 1 90 ? 24.888 47.040 38.853 1.00 21.10 87 GLY B O 1
ATOM 1663 N N . LYS B 1 91 ? 23.093 48.018 39.802 1.00 22.41 88 LYS B N 1
ATOM 1664 C CA . LYS B 1 91 ? 23.269 49.299 39.145 1.00 24.11 88 LYS B CA 1
ATOM 1665 C C . LYS B 1 91 ? 22.840 50.470 40.037 1.00 24.95 88 LYS B C 1
ATOM 1666 O O . LYS B 1 91 ? 22.205 50.266 41.060 1.00 25.53 88 LYS B O 1
ATOM 1680 N N . ALA B 1 93 ? 21.443 54.780 39.234 1.00 25.35 90 ALA B N 1
ATOM 1681 C CA . ALA B 1 93 ? 20.968 55.577 38.100 1.00 26.46 90 ALA B CA 1
ATOM 1682 C C . ALA B 1 93 ? 20.997 57.076 38.405 1.00 26.70 90 ALA B C 1
ATOM 1683 O O . ALA B 1 93 ? 20.709 57.480 39.534 1.00 27.42 90 ALA B O 1
ATOM 1685 N N . GLY B 1 94 ? 21.311 57.903 37.402 1.00 26.51 91 GLY B N 1
ATOM 1686 C CA . GLY B 1 94 ? 21.305 59.369 37.595 1.00 26.51 91 GLY B CA 1
ATOM 1687 C C . GLY B 1 94 ? 22.513 59.816 38.406 1.00 26.16 91 GLY B C 1
ATOM 1688 O O . GLY B 1 94 ? 23.496 59.073 38.505 1.00 25.78 91 GLY B O 1
ATOM 1689 N N . ASP B 1 95 ? 22.443 61.013 38.976 1.00 26.20 92 ASP B N 1
ATOM 1690 C CA . ASP B 1 95 ? 23.567 61.568 39.751 1.00 27.36 92 ASP B CA 1
ATOM 1691 C C . ASP B 1 95 ? 23.981 60.684 40.941 1.00 28.42 92 ASP B C 1
ATOM 1692 O O . ASP B 1 95 ? 23.131 60.219 41.705 1.00 28.41 92 ASP B O 1
ATOM 1697 N N . VAL B 1 96 ? 25.281 60.429 41.092 1.00 28.84 93 VAL B N 1
ATOM 1698 C CA . VAL B 1 96 ? 25.729 59.627 42.230 1.00 29.50 93 VAL B CA 1
ATOM 1699 C C . VAL B 1 96 ? 26.784 60.340 43.063 1.00 29.71 93 VAL B C 1
ATOM 1700 O O . VAL B 1 96 ? 27.546 61.169 42.565 1.00 30.23 93 VAL B O 1
ATOM 1704 N N . GLU B 1 97 ? 26.796 60.057 44.354 1.00 29.23 94 GLU B N 1
ATOM 1705 C CA . GLU B 1 97 ? 27.852 60.530 45.210 1.00 28.79 94 GLU B CA 1
ATOM 1706 C C . GLU B 1 97 ? 28.937 59.487 45.280 1.00 27.84 94 GLU B C 1
ATOM 1707 O O . GLU B 1 97 ? 28.661 58.317 45.119 1.00 26.21 94 GLU B O 1
ATOM 1713 N N . ASP B 1 98 ? 30.154 59.928 45.598 1.00 27.51 95 ASP B N 1
ATOM 1714 C CA . ASP B 1 98 ? 31.327 59.059 45.653 1.00 27.96 95 ASP B CA 1
ATOM 1715 C C . ASP B 1 98 ? 31.250 57.932 46.679 1.00 27.95 95 ASP B C 1
ATOM 1716 O O . ASP B 1 98 ? 31.809 56.858 46.445 1.00 28.00 95 ASP B O 1
ATOM 1721 N N . ASP B 1 99 ? 30.570 58.159 47.801 1.00 28.42 96 ASP B N 1
ATOM 1722 C CA . ASP B 1 99 ? 30.465 57.117 48.820 1.00 28.50 96 ASP B CA 1
ATOM 1723 C C . ASP B 1 99 ? 29.567 55.968 48.383 1.00 28.33 96 ASP B C 1
ATOM 1724 O O . ASP B 1 99 ? 29.835 54.821 48.754 1.00 28.13 96 ASP B O 1
ATOM 1729 N N . GLU B 1 100 ? 28.534 56.262 47.582 1.00 27.57 97 GLU B N 1
ATOM 1730 C CA . GLU B 1 100 ? 27.691 55.205 46.979 1.00 27.67 97 GLU B CA 1
ATOM 1731 C C . GLU B 1 100 ? 28.516 54.309 46.064 1.00 26.12 97 GLU B C 1
ATOM 1732 O O . GLU B 1 100 ? 28.446 53.085 46.160 1.00 25.53 97 GLU B O 1
ATOM 1738 N N . VAL B 1 101 ? 29.298 54.924 45.173 1.00 24.72 98 VAL B N 1
ATOM 1739 C CA . VAL B 1 101 ? 30.153 54.152 44.265 1.00 22.33 98 VAL B CA 1
ATOM 1740 C C . VAL B 1 101 ? 31.160 53.337 45.083 1.00 22.39 98 VAL B C 1
ATOM 1741 O O . VAL B 1 101 ? 31.179 52.117 44.971 1.00 21.80 98 VAL B O 1
ATOM 1745 N N . GLU B 1 102 ? 31.951 53.996 45.942 1.00 22.83 99 GLU B N 1
ATOM 1746 C CA . GLU B 1 102 ? 32.934 53.276 46.796 1.00 23.03 99 GLU B CA 1
ATOM 1747 C C . GLU B 1 102 ? 32.351 52.038 47.512 1.00 23.04 99 GLU B C 1
ATOM 1748 O O . GLU B 1 102 ? 32.898 50.957 47.400 1.00 22.49 99 GLU B O 1
ATOM 1754 N N . GLN B 1 103 ? 31.236 52.218 48.224 1.00 23.03 100 GLN B N 1
ATOM 1755 C CA . GLN B 1 103 ? 30.535 51.120 48.898 1.00 23.63 100 GLN B CA 1
ATOM 1756 C C . GLN B 1 103 ? 30.112 50.016 47.921 1.00 22.16 100 GLN B C 1
ATOM 1757 O O . GLN B 1 103 ? 30.312 48.837 48.188 1.00 21.99 100 GLN B O 1
ATOM 1771 N N . ILE B 1 105 ? 31.547 49.278 45.149 1.00 19.17 102 ILE B N 1
ATOM 1772 C CA . ILE B 1 105 ? 32.775 48.637 44.677 1.00 19.40 102 ILE B CA 1
ATOM 1773 C C . ILE B 1 105 ? 33.251 47.626 45.707 1.00 19.89 102 ILE B C 1
ATOM 1774 O O . ILE B 1 105 ? 33.605 46.507 45.351 1.00 18.61 102 ILE B O 1
ATOM 1779 N N . ALA B 1 106 ? 33.225 48.018 46.984 1.00 20.85 103 ALA B N 1
ATOM 1780 C CA . ALA B 1 106 ? 33.607 47.106 48.069 1.00 22.04 103 ALA B CA 1
ATOM 1781 C C . ALA B 1 106 ? 32.712 45.867 48.144 1.00 22.87 103 ALA B C 1
ATOM 1782 O O . ALA B 1 106 ? 33.207 44.766 48.375 1.00 23.35 103 ALA B O 1
ATOM 1784 N N . ASP B 1 107 ? 31.407 46.039 47.952 1.00 23.75 104 ASP B N 1
ATOM 1785 C CA . ASP B 1 107 ? 30.497 44.891 48.008 1.00 25.86 104 ASP B CA 1
ATOM 1786 C C . ASP B 1 107 ? 30.759 43.970 46.830 1.00 26.43 104 ASP B C 1
ATOM 1787 O O . ASP B 1 107 ? 30.723 42.747 46.982 1.00 27.09 104 ASP B O 1
ATOM 1792 N N . VAL B 1 108 ? 31.006 44.553 45.658 1.00 26.31 105 VAL B N 1
ATOM 1793 C CA . VAL B 1 108 ? 31.311 43.747 44.485 1.00 26.75 105 VAL B CA 1
ATOM 1794 C C . VAL B 1 108 ? 32.596 42.903 44.709 1.00 27.19 105 VAL B C 1
ATOM 1795 O O . VAL B 1 108 ? 32.639 41.716 44.390 1.00 26.91 105 VAL B O 1
ATOM 1799 N N . LEU B 1 109 ? 33.612 43.520 45.283 1.00 27.62 106 LEU B N 1
ATOM 1800 C CA . LEU B 1 109 ? 34.921 42.882 45.426 1.00 29.12 106 LEU B CA 1
ATOM 1801 C C . LEU B 1 109 ? 35.054 41.826 46.521 1.00 30.11 106 LEU B C 1
ATOM 1802 O O . LEU B 1 109 ? 36.069 41.142 46.574 1.00 30.83 106 LEU B O 1
ATOM 1807 N N . GLU B 1 110 ? 34.053 41.690 47.385 1.00 31.31 107 GLU B N 1
ATOM 1808 C CA . GLU B 1 110 ? 34.191 40.825 48.561 1.00 32.89 107 GLU B CA 1
ATOM 1809 C C . GLU B 1 110 ? 33.709 39.395 48.321 1.00 32.82 107 GLU B C 1
ATOM 1810 O O . GLU B 1 110 ? 32.740 39.176 47.594 1.00 33.81 107 GLU B O 1
ATOM 1816 N N . SER C 1 1 ? 5.836 16.887 75.144 1.00 33.60 -2 SER C N 1
ATOM 1817 C CA . SER C 1 1 ? 4.807 15.862 75.089 1.00 33.52 -2 SER C CA 1
ATOM 1818 C C . SER C 1 1 ? 3.519 16.535 75.379 1.00 33.26 -2 SER C C 1
ATOM 1819 O O . SER C 1 1 ? 2.561 15.925 75.780 1.00 34.30 -2 SER C O 1
ATOM 1822 N N . ASN C 1 2 ? 3.542 17.823 75.126 1.00 32.29 -1 ASN C N 1
ATOM 1823 C CA . ASN C 1 2 ? 2.617 18.809 75.628 1.00 31.53 -1 ASN C CA 1
ATOM 1824 C C . ASN C 1 2 ? 1.858 19.739 74.671 1.00 30.04 -1 ASN C C 1
ATOM 1825 O O . ASN C 1 2 ? 2.113 19.825 73.486 1.00 29.63 -1 ASN C O 1
ATOM 1830 N N . ALA C 1 3 ? 0.897 20.427 75.260 1.00 28.24 0 ALA C N 1
ATOM 1831 C CA . ALA C 1 3 ? -0.047 21.233 74.566 1.00 26.27 0 ALA C CA 1
ATOM 1832 C C . ALA C 1 3 ? 0.295 22.672 74.927 1.00 25.28 0 ALA C C 1
ATOM 1833 O O . ALA C 1 3 ? 0.912 22.933 75.969 1.00 25.10 0 ALA C O 1
ATOM 1843 N N . SER C 1 5 ? -1.694 26.597 74.920 1.00 17.84 2 SER C N 1
ATOM 1844 C CA . SER C 1 5 ? -2.998 27.234 74.768 1.00 15.81 2 SER C CA 1
ATOM 1845 C C . SER C 1 5 ? -2.893 28.725 74.474 1.00 15.98 2 SER C C 1
ATOM 1846 O O . SER C 1 5 ? -3.856 29.482 74.733 1.00 15.51 2 SER C O 1
ATOM 1849 N N . LEU C 1 6 ? -1.742 29.153 73.933 1.00 14.31 3 LEU C N 1
ATOM 1850 C CA . LEU C 1 6 ? -1.613 30.537 73.496 1.00 15.51 3 LEU C CA 1
ATOM 1851 C C . LEU C 1 6 ? -2.462 30.718 72.233 1.00 15.17 3 LEU C C 1
ATOM 1852 O O . LEU C 1 6 ? -2.591 29.811 71.433 1.00 14.47 3 LEU C O 1
ATOM 1857 N N . GLU C 1 7 ? -3.106 31.863 72.149 1.00 15.66 4 GLU C N 1
ATOM 1858 C CA . GLU C 1 7 ? -3.865 32.282 70.968 1.00 15.65 4 GLU C CA 1
ATOM 1859 C C . GLU C 1 7 ? -2.998 32.390 69.692 1.00 16.12 4 GLU C C 1
ATOM 1860 O O . GLU C 1 7 ? -2.033 33.189 69.599 1.00 16.67 4 GLU C O 1
ATOM 1866 N N . LYS C 1 8 ? -3.372 31.608 68.700 1.00 16.11 5 LYS C N 1
ATOM 1867 C CA . LYS C 1 8 ? -2.613 31.411 67.481 1.00 16.32 5 LYS C CA 1
ATOM 1868 C C . LYS C 1 8 ? -2.990 32.437 66.398 1.00 15.13 5 LYS C C 1
ATOM 1869 O O . LYS C 1 8 ? -4.151 32.491 65.994 1.00 15.34 5 LYS C O 1
ATOM 1875 N N . LEU C 1 9 ? -2.030 33.241 65.953 1.00 15.44 6 LEU C N 1
ATOM 1876 C CA . LEU C 1 9 ? -2.274 34.306 64.951 1.00 17.16 6 LEU C CA 1
ATOM 1877 C C . LEU C 1 9 ? -1.840 33.910 63.550 1.00 17.53 6 LEU C C 1
ATOM 1878 O O . LEU C 1 9 ? -0.806 33.290 63.403 1.00 17.20 6 LEU C O 1
ATOM 1883 N N . ASP C 1 10 ? -2.620 34.285 62.534 1.00 17.62 7 ASP C N 1
ATOM 1884 C CA . ASP C 1 10 ? -2.174 34.276 61.148 1.00 18.28 7 ASP C CA 1
ATOM 1885 C C . ASP C 1 10 ? -1.789 35.717 60.788 1.00 18.94 7 ASP C C 1
ATOM 1886 O O . ASP C 1 10 ? -1.935 36.612 61.603 1.00 17.09 7 ASP C O 1
ATOM 1891 N N . THR C 1 11 ? -1.298 35.947 59.564 1.00 20.10 8 THR C N 1
ATOM 1892 C CA . THR C 1 11 ? -0.848 37.307 59.173 1.00 20.90 8 THR C CA 1
ATOM 1893 C C . THR C 1 11 ? -1.977 38.345 59.264 1.00 19.96 8 THR C C 1
ATOM 1894 O O . THR C 1 11 ? -1.789 39.430 59.814 1.00 20.25 8 THR C O 1
ATOM 1898 N N . ASN C 1 12 ? -3.157 37.990 58.788 1.00 18.77 9 ASN C N 1
ATOM 1899 C CA A ASN C 1 12 ? -4.274 38.906 58.863 0.50 18.99 9 ASN C CA 1
ATOM 1900 C CA B ASN C 1 12 ? -4.328 38.863 58.867 0.50 19.23 9 ASN C CA 1
ATOM 1901 C C . ASN C 1 12 ? -4.684 39.283 60.304 1.00 19.04 9 ASN C C 1
ATOM 1902 O O . ASN C 1 12 ? -4.833 40.469 60.604 1.00 18.98 9 ASN C O 1
ATOM 1911 N N . THR C 1 13 ? -4.809 38.314 61.213 1.00 18.44 10 THR C N 1
ATOM 1912 C CA . THR C 1 13 ? -5.210 38.678 62.584 1.00 17.66 10 THR C CA 1
ATOM 1913 C C . THR C 1 13 ? -4.068 39.362 63.360 1.00 18.07 10 THR C C 1
ATOM 1914 O O . THR C 1 13 ? -4.306 40.165 64.285 1.00 17.63 10 THR C O 1
ATOM 1918 N N . PHE C 1 14 ? -2.833 39.035 62.982 1.00 18.38 11 PHE C N 1
ATOM 1919 C CA . PHE C 1 14 ? -1.649 39.757 63.504 1.00 18.76 11 PHE C CA 1
ATOM 1920 C C . PHE C 1 14 ? -1.753 41.232 63.136 1.00 19.37 11 PHE C C 1
ATOM 1921 O O . PHE C 1 14 ? -1.674 42.114 64.001 1.00 17.39 11 PHE C O 1
ATOM 1929 N N . GLU C 1 15 ? -1.964 41.502 61.850 1.00 21.08 12 GLU C N 1
ATOM 1930 C CA . GLU C 1 15 ? -2.134 42.891 61.389 1.00 23.42 12 GLU C CA 1
ATOM 1931 C C . GLU C 1 15 ? -3.278 43.570 62.127 1.00 23.07 12 GLU C C 1
ATOM 1932 O O . GLU C 1 15 ? -3.140 44.694 62.604 1.00 23.33 12 GLU C O 1
ATOM 1938 N N . GLN C 1 16 ? -4.383 42.856 62.248 1.00 23.11 13 GLN C N 1
ATOM 1939 C CA . GLN C 1 16 ? -5.575 43.360 62.918 1.00 23.41 13 GLN C CA 1
ATOM 1940 C C . GLN C 1 16 ? -5.311 43.786 64.366 1.00 22.05 13 GLN C C 1
ATOM 1941 O O . GLN C 1 16 ? -5.708 44.856 64.798 1.00 21.64 13 GLN C O 1
ATOM 1947 N N . LEU C 1 17 ? -4.690 42.913 65.127 1.00 20.80 14 LEU C N 1
ATOM 1948 C CA . LEU C 1 17 ? -4.500 43.167 66.530 1.00 20.74 14 LEU C CA 1
ATOM 1949 C C . LEU C 1 17 ? -3.311 44.085 66.798 1.00 20.72 14 LEU C C 1
A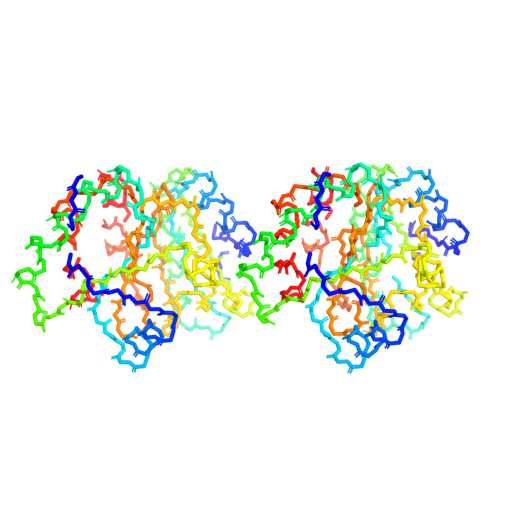TOM 1950 O O . LEU C 1 17 ? -3.414 44.970 67.639 1.00 20.93 14 LEU C O 1
ATOM 1955 N N . ILE C 1 18 ? -2.201 43.877 66.087 1.00 19.95 15 ILE C N 1
ATOM 1956 C CA . ILE C 1 18 ? -1.001 44.702 66.297 1.00 20.03 15 ILE C CA 1
ATOM 1957 C C . ILE C 1 18 ? -1.096 46.073 65.677 1.00 20.27 15 ILE C C 1
ATOM 1958 O O . ILE C 1 18 ? -0.757 47.066 66.319 1.00 20.18 15 ILE C O 1
ATOM 1963 N N . TYR C 1 19 ? -1.619 46.156 64.452 1.00 20.18 16 TYR C N 1
ATOM 1964 C CA . TYR C 1 19 ? -1.613 47.424 63.780 1.00 21.51 16 TYR C CA 1
ATOM 1965 C C . TYR C 1 19 ? -2.958 48.116 63.869 1.00 22.10 16 TYR C C 1
ATOM 1966 O O . TYR C 1 19 ? -3.002 49.278 64.235 1.00 22.71 16 TYR C O 1
ATOM 1975 N N . ASP C 1 20 ? -4.054 47.422 63.537 1.00 22.07 17 ASP C N 1
ATOM 1976 C CA . ASP C 1 20 ? -5.381 48.043 63.590 1.00 22.17 17 ASP C CA 1
ATOM 1977 C C . ASP C 1 20 ? -5.773 48.452 65.008 1.00 21.73 17 ASP C C 1
ATOM 1978 O O . ASP C 1 20 ? -6.070 49.620 65.269 1.00 21.14 17 ASP C O 1
ATOM 1983 N N . GLU C 1 21 ? -5.756 47.479 65.920 1.00 20.93 18 GLU C N 1
ATOM 1984 C CA . GLU C 1 21 ? -6.097 47.735 67.316 1.00 20.90 18 GLU C CA 1
ATOM 1985 C C . GLU C 1 21 ? -4.972 48.249 68.180 1.00 19.79 18 GLU C C 1
ATOM 1986 O O . GLU C 1 21 ? -5.244 48.816 69.235 1.00 21.30 18 GLU C O 1
ATOM 1992 N N . GLY C 1 22 ? -3.730 48.074 67.734 1.00 19.18 19 GLY C N 1
ATOM 1993 C CA . GLY C 1 22 ? -2.557 48.625 68.439 1.00 17.96 19 GLY C CA 1
ATOM 1994 C C . GLY C 1 22 ? -2.388 47.955 69.793 1.00 18.27 19 GLY C C 1
ATOM 1995 O O . GLY C 1 22 ? -1.980 48.614 70.785 1.00 16.20 19 GLY C O 1
ATOM 1996 N N . LYS C 1 23 ? -2.730 46.661 69.859 1.00 17.64 20 LYS C N 1
ATOM 1997 C CA . LYS C 1 23 ? -2.701 45.933 71.146 1.00 19.33 20 LYS C CA 1
ATOM 1998 C C . LYS C 1 23 ? -1.327 45.955 71.766 1.00 18.46 20 LYS C C 1
ATOM 1999 O O . LYS C 1 23 ? -0.309 45.797 71.074 1.00 18.72 20 LYS C O 1
ATOM 2005 N N . ALA C 1 24 ? -1.324 46.106 73.080 1.00 18.31 21 ALA C N 1
ATOM 2006 C CA . ALA C 1 24 ? -0.159 45.902 73.891 1.00 18.13 21 ALA C CA 1
ATOM 2007 C C . ALA C 1 24 ? -0.034 44.375 74.069 1.00 18.33 21 ALA C C 1
ATOM 2008 O O . ALA C 1 24 ? -0.888 43.725 74.660 1.00 17.58 21 ALA C O 1
ATOM 2010 N N . CYS C 1 25 ? 1.027 43.809 73.507 1.00 18.57 22 CYS C N 1
ATOM 2011 C CA . CYS C 1 25 ? 1.163 42.354 73.497 1.00 18.66 22 CYS C CA 1
ATOM 2012 C C . CYS C 1 25 ? 2.564 41.813 73.266 1.00 18.27 22 CYS C C 1
ATOM 2013 O O . CYS C 1 25 ? 3.495 42.536 72.933 1.00 19.13 22 CYS C O 1
ATOM 2016 N N . LEU C 1 26 ? 2.709 40.518 73.444 1.00 17.84 23 LEU C N 1
ATOM 2017 C CA . LEU C 1 26 ? 3.856 39.893 72.928 1.00 17.86 23 LEU C CA 1
ATOM 2018 C C . LEU C 1 26 ? 3.432 38.808 71.993 1.00 17.60 23 LEU C C 1
ATOM 2019 O O . LEU C 1 26 ? 2.350 38.237 72.127 1.00 18.23 23 LEU C O 1
ATOM 2024 N N . VAL C 1 27 ? 4.339 38.494 71.069 1.00 17.61 24 VAL C N 1
ATOM 2025 C CA . VAL C 1 27 ? 4.119 37.481 70.088 1.00 17.33 24 VAL C CA 1
ATOM 2026 C C . VAL C 1 27 ? 5.302 36.511 69.975 1.00 16.11 24 VAL C C 1
ATOM 2027 O O . VAL C 1 27 ? 6.394 36.880 69.540 1.00 15.92 24 VAL C O 1
ATOM 2039 N N . PHE C 1 29 ? 7.172 33.915 68.067 1.00 15.47 26 PHE C N 1
ATOM 2040 C CA . PHE C 1 29 ? 7.401 33.318 66.745 1.00 17.20 26 PHE C CA 1
ATOM 2041 C C . PHE C 1 29 ? 8.163 32.042 67.004 1.00 16.50 26 PHE C C 1
ATOM 2042 O O . PHE C 1 29 ? 9.251 32.066 67.615 1.00 14.72 26 PHE C O 1
ATOM 2050 N N . SER C 1 30 ? 7.560 30.921 66.646 1.00 16.94 27 SER C N 1
ATOM 2051 C CA . SER C 1 30 ? 8.277 29.630 66.817 1.00 18.85 27 SER C CA 1
ATOM 2052 C C . SER C 1 30 ? 7.755 28.613 65.878 1.00 18.65 27 SER C C 1
ATOM 2053 O O . SER C 1 30 ? 6.979 28.957 65.006 1.00 17.72 27 SER C O 1
ATOM 2056 N N . ARG C 1 31 ? 8.263 27.385 65.982 1.00 20.73 28 ARG C N 1
ATOM 2057 C CA . ARG C 1 31 ? 7.635 26.258 65.333 1.00 23.37 28 ARG C CA 1
ATOM 2058 C C . ARG C 1 31 ? 7.276 25.303 66.426 1.00 24.24 28 ARG C C 1
ATOM 2059 O O . ARG C 1 31 ? 7.793 25.404 67.534 1.00 23.89 28 ARG C O 1
ATOM 2067 N N . LYS C 1 32 ? 6.347 24.413 66.112 1.00 25.37 29 LYS C N 1
ATOM 2068 C CA . LYS C 1 32 ? 5.772 23.450 67.073 1.00 26.36 29 LYS C CA 1
ATOM 2069 C C . LYS C 1 32 ? 6.809 22.516 67.696 1.00 26.11 29 LYS C C 1
ATOM 2070 O O . LYS C 1 32 ? 6.702 22.105 68.854 1.00 26.56 29 LYS C O 1
ATOM 2076 N N . ASN C 1 33 ? 7.831 22.196 66.920 1.00 26.10 30 ASN C N 1
ATOM 2077 C CA . ASN C 1 33 ? 8.787 21.167 67.304 1.00 26.51 30 ASN C CA 1
ATOM 2078 C C . ASN C 1 33 ? 9.965 21.554 68.141 1.00 25.84 30 ASN C C 1
ATOM 2079 O O . ASN C 1 33 ? 10.822 20.722 68.407 1.00 27.19 30 ASN C O 1
ATOM 2084 N N . CYS C 1 34 ? 10.034 22.799 68.538 1.00 24.96 31 CYS C N 1
ATOM 2085 C CA . CYS C 1 34 ? 11.273 23.335 69.049 1.00 24.29 31 CYS C CA 1
ATOM 2086 C C . CYS C 1 34 ? 11.378 23.072 70.563 1.00 23.38 31 CYS C C 1
ATOM 2087 O O . CYS C 1 34 ? 10.487 23.450 71.329 1.00 22.36 31 CYS C O 1
ATOM 2090 N N . HIS C 1 35 ? 12.462 22.431 70.982 1.00 21.93 32 HIS C N 1
ATOM 2091 C CA . HIS C 1 35 ? 12.666 22.113 72.405 1.00 22.52 32 HIS C CA 1
ATOM 2092 C C . HIS C 1 35 ? 12.769 23.361 73.266 1.00 22.53 32 HIS C C 1
ATOM 2093 O O . HIS C 1 35 ? 12.125 23.445 74.310 1.00 21.78 32 HIS C O 1
ATOM 2100 N N . VAL C 1 36 ? 13.584 24.320 72.817 1.00 21.98 33 VAL C N 1
ATOM 2101 C CA . VAL C 1 36 ? 13.736 25.597 73.506 1.00 22.24 33 VAL C CA 1
ATOM 2102 C C . VAL C 1 36 ? 12.393 26.289 73.572 1.00 22.48 33 VAL C C 1
ATOM 2103 O O . VAL C 1 36 ? 12.003 26.727 74.640 1.00 21.39 33 VAL C O 1
ATOM 2107 N N . CYS C 1 37 ? 11.667 26.340 72.444 1.00 23.56 34 CYS C N 1
ATOM 2108 C CA . CYS C 1 37 ? 10.290 26.847 72.427 1.00 25.91 34 CYS C CA 1
ATOM 2109 C C . CYS C 1 37 ? 9.406 26.190 73.501 1.00 24.63 34 CYS C C 1
ATOM 2110 O O . CYS C 1 37 ? 8.599 26.856 74.150 1.00 24.35 34 CYS C O 1
ATOM 2113 N N . GLN C 1 38 ? 9.573 24.896 73.714 1.00 24.20 35 GLN C N 1
ATOM 2114 C CA . GLN C 1 38 ? 8.750 24.205 74.692 1.00 24.38 35 GLN C CA 1
ATOM 2115 C C . GLN C 1 38 ? 9.093 24.520 76.159 1.00 24.70 35 GLN C C 1
ATOM 2116 O O . GLN C 1 38 ? 8.260 24.388 77.043 1.00 24.96 35 GLN C O 1
ATOM 2122 N N . LYS C 1 39 ? 10.294 25.000 76.418 1.00 24.28 36 LYS C N 1
ATOM 2123 C CA . LYS C 1 39 ? 10.586 25.523 77.749 1.00 24.60 36 LYS C CA 1
ATOM 2124 C C . LYS C 1 39 ? 9.970 26.919 77.942 1.00 23.81 36 LYS C C 1
ATOM 2125 O O . LYS C 1 39 ? 9.515 27.258 79.033 1.00 25.00 36 LYS C O 1
ATOM 2131 N N . VAL C 1 40 ? 9.881 27.693 76.870 1.00 22.73 37 VAL C N 1
ATOM 2132 C CA . VAL C 1 40 ? 9.425 29.084 76.947 1.00 22.17 37 VAL C CA 1
ATOM 2133 C C . VAL C 1 40 ? 7.896 29.197 77.071 1.00 21.98 37 VAL C C 1
ATOM 2134 O O . VAL C 1 40 ? 7.367 30.105 77.699 1.00 20.85 37 VAL C O 1
ATOM 2138 N N . THR C 1 41 ? 7.189 28.252 76.468 1.00 22.53 38 THR C N 1
ATOM 2139 C CA . THR C 1 41 ? 5.743 28.300 76.423 1.00 23.00 38 THR C CA 1
ATOM 2140 C C . THR C 1 41 ? 5.028 28.394 77.804 1.00 22.11 38 THR C C 1
ATOM 2141 O O . THR C 1 41 ? 4.188 29.293 77.984 1.00 22.68 38 THR C O 1
ATOM 2145 N N . PRO C 1 42 ? 5.387 27.525 78.771 1.00 20.60 39 PRO C N 1
ATOM 2146 C CA . PRO C 1 42 ? 4.784 27.546 80.095 1.00 19.93 39 PRO C CA 1
ATOM 2147 C C . PRO C 1 42 ? 5.087 28.821 80.869 1.00 20.14 39 PRO C C 1
ATOM 2148 O O . PRO C 1 42 ? 4.336 29.181 81.782 1.00 19.09 39 PRO C O 1
ATOM 2152 N N . VAL C 1 43 ? 6.156 29.513 80.486 1.00 19.15 40 VAL C N 1
ATOM 2153 C CA . VAL C 1 43 ? 6.522 30.724 81.183 1.00 19.63 40 VAL C CA 1
ATOM 2154 C C . VAL C 1 43 ? 5.535 31.811 80.726 1.00 18.98 40 VAL C C 1
ATOM 2155 O O . VAL C 1 43 ? 5.015 32.580 81.550 1.00 18.56 40 VAL C O 1
ATOM 2159 N N . LEU C 1 44 ? 5.219 31.795 79.429 1.00 17.84 41 LEU C N 1
ATOM 2160 C CA . LEU C 1 44 ? 4.270 32.720 78.854 1.00 17.83 41 LEU C CA 1
ATOM 2161 C C . LEU C 1 44 ? 2.820 32.465 79.325 1.00 17.94 41 LEU C C 1
ATOM 2162 O O . LEU C 1 44 ? 2.093 33.414 79.576 1.00 17.98 41 LEU C O 1
ATOM 2167 N N . GLU C 1 45 ? 2.398 31.211 79.388 1.00 17.96 42 GLU C N 1
ATOM 2168 C CA . GLU C 1 45 ? 1.077 30.873 79.944 1.00 18.23 42 GLU C CA 1
ATOM 2169 C C . GLU C 1 45 ? 0.960 31.250 81.435 1.00 18.34 42 GLU C C 1
ATOM 2170 O O . GLU C 1 45 ? -0.078 31.728 81.918 1.00 17.83 42 GLU C O 1
ATOM 2176 N N . GLU C 1 46 ? 2.029 31.046 82.175 1.00 18.00 43 GLU C N 1
ATOM 2177 C CA . GLU C 1 46 ? 1.988 31.401 83.590 1.00 18.57 43 GLU C CA 1
ATOM 2178 C C . GLU C 1 46 ? 1.777 32.915 83.708 1.00 18.23 43 GLU C C 1
ATOM 2179 O O . GLU C 1 46 ? 0.925 33.373 84.470 1.00 17.71 43 GLU C O 1
ATOM 2185 N N . LEU C 1 47 ? 2.526 33.683 82.922 1.00 17.63 44 LEU C N 1
ATOM 2186 C CA . LEU C 1 47 ? 2.486 35.138 83.007 1.00 18.38 44 LEU C CA 1
ATOM 2187 C C . LEU C 1 47 ? 1.181 35.749 82.527 1.00 18.95 44 LEU C C 1
ATOM 2188 O O . LEU C 1 47 ? 0.756 36.812 82.990 1.00 18.45 44 LEU C O 1
ATOM 2193 N N . ARG C 1 48 ? 0.565 35.067 81.575 1.00 19.65 45 ARG C N 1
ATOM 2194 C CA . ARG C 1 48 ? -0.709 35.474 80.993 1.00 20.71 45 ARG C CA 1
ATOM 2195 C C . ARG C 1 48 ? -1.768 35.541 82.071 1.00 21.17 45 ARG C C 1
ATOM 2196 O O . ARG C 1 48 ? -2.608 36.450 82.073 1.00 21.97 45 ARG C O 1
ATOM 2204 N N . LEU C 1 49 ? -1.714 34.598 83.009 1.00 20.94 46 LEU C N 1
ATOM 2205 C CA . LEU C 1 49 ? -2.650 34.587 84.123 1.00 22.12 46 LEU C CA 1
ATOM 2206 C C . LEU C 1 49 ? -2.734 35.969 84.828 1.00 22.31 46 LEU C C 1
ATOM 2207 O O . LEU C 1 49 ? -3.813 36.410 85.221 1.00 21.04 46 LEU C O 1
ATOM 2212 N N . ASN C 1 50 ? -1.587 36.634 84.964 1.00 23.81 47 ASN C N 1
ATOM 2213 C CA . ASN C 1 50 ? -1.490 37.924 85.674 1.00 25.20 47 ASN C CA 1
ATOM 2214 C C . ASN C 1 50 ? -1.947 39.080 84.790 1.00 25.84 47 ASN C C 1
ATOM 2215 O O . ASN C 1 50 ? -2.658 39.978 85.251 1.00 25.61 47 ASN C O 1
ATOM 2220 N N . TYR C 1 51 ? -1.524 39.043 83.527 1.00 25.69 48 TYR C N 1
ATOM 2221 C CA . TYR C 1 51 ? -1.625 40.188 82.630 1.00 27.48 48 TYR C CA 1
ATOM 2222 C C . TYR C 1 51 ? -2.787 40.085 81.681 1.00 28.13 48 TYR C C 1
ATOM 2223 O O . TYR C 1 51 ? -2.916 40.898 80.781 1.00 27.75 48 TYR C O 1
ATOM 2232 N N . GLU C 1 52 ? -3.612 39.066 81.906 1.00 29.70 49 GLU C N 1
ATOM 2233 C CA . GLU C 1 52 ? -4.747 38.692 81.058 1.00 31.26 49 GLU C CA 1
ATOM 2234 C C . GLU C 1 52 ? -5.377 39.907 80.350 1.00 31.35 49 GLU C C 1
ATOM 2235 O O . GLU C 1 52 ? -5.340 40.028 79.129 1.00 31.95 49 GLU C O 1
ATOM 2241 N N . GLU C 1 53 ? -5.896 40.819 81.155 1.00 31.01 50 GLU C N 1
ATOM 2242 C CA . GLU C 1 53 ? -6.702 41.946 80.711 1.00 30.87 50 GLU C CA 1
ATOM 2243 C C . GLU C 1 53 ? -5.902 43.174 80.225 1.00 30.21 50 GLU C C 1
ATOM 2244 O O . GLU C 1 53 ? -6.484 44.143 79.715 1.00 31.10 50 GLU C O 1
ATOM 2250 N N . SER C 1 54 ? -4.585 43.159 80.383 1.00 27.94 51 SER C N 1
ATOM 2251 C CA . SER C 1 54 ? -3.804 44.344 80.069 1.00 26.02 51 SER C CA 1
ATOM 2252 C C . SER C 1 54 ? -2.766 44.083 78.966 1.00 24.21 51 SER C C 1
ATOM 2253 O O . SER C 1 54 ? -2.201 45.006 78.401 1.00 23.06 51 SER C O 1
ATOM 2256 N N . PHE C 1 55 ? -2.531 42.818 78.661 1.00 22.02 52 PHE C N 1
ATOM 2257 C CA . PHE C 1 55 ? -1.464 42.453 77.729 1.00 20.33 52 PHE C CA 1
ATOM 2258 C C . PHE C 1 55 ? -1.777 41.164 77.015 1.00 19.24 52 PHE C C 1
ATOM 2259 O O . PHE C 1 55 ? -2.063 40.164 77.683 1.00 19.41 52 PHE C O 1
ATOM 2267 N N . GLY C 1 56 ? -1.688 41.175 75.680 1.00 17.30 53 GLY C N 1
ATOM 2268 C CA . GLY C 1 56 ? -1.833 39.946 74.837 1.00 17.37 53 GLY C CA 1
ATOM 2269 C C . GLY C 1 56 ? -0.620 39.017 74.791 1.00 16.13 53 GLY C C 1
ATOM 2270 O O . GLY C 1 56 ? 0.534 39.462 74.812 1.00 16.74 53 GLY C O 1
ATOM 2271 N N . PHE C 1 57 ? -0.881 37.711 74.761 1.00 16.33 54 PHE C N 1
ATOM 2272 C CA . PHE C 1 57 ? 0.163 36.699 74.683 1.00 16.60 54 PHE C CA 1
ATOM 2273 C C . PHE C 1 57 ? -0.142 35.826 73.492 1.00 16.23 54 PHE C C 1
ATOM 2274 O O . PHE C 1 57 ? -1.028 34.956 73.550 1.00 18.30 54 PHE C O 1
ATOM 2282 N N . TYR C 1 58 ? 0.547 36.077 72.374 1.00 16.90 55 TYR C N 1
ATOM 2283 C CA . TYR C 1 58 ? 0.139 35.464 71.095 1.00 15.49 55 TYR C CA 1
ATOM 2284 C C . TYR C 1 58 ? 1.226 34.556 70.605 1.00 16.72 55 TYR C C 1
ATOM 2285 O O . TYR C 1 58 ? 2.396 34.648 71.075 1.00 18.21 55 TYR C O 1
ATOM 2294 N N . TYR C 1 59 ? 0.872 33.705 69.648 1.00 16.94 56 TYR C N 1
ATOM 2295 C CA . TYR C 1 59 ? 1.757 32.738 69.025 1.00 16.65 56 TYR C CA 1
ATOM 2296 C C . TYR C 1 59 ? 1.618 32.746 67.501 1.00 16.06 56 TYR C C 1
ATOM 2297 O O . TYR C 1 59 ? 0.509 32.662 66.965 1.00 17.21 56 TYR C O 1
ATOM 2306 N N . VAL C 1 60 ? 2.738 32.859 66.806 1.00 14.71 57 VAL C N 1
ATOM 2307 C CA . VAL C 1 60 ? 2.808 32.689 65.357 1.00 15.79 57 VAL C CA 1
ATOM 2308 C C . VAL C 1 60 ? 3.715 31.480 65.013 1.00 14.61 57 VAL C C 1
ATOM 2309 O O . VAL C 1 60 ? 4.913 31.413 65.415 1.00 15.24 57 VAL C O 1
ATOM 2313 N N . ASP C 1 61 ? 3.128 30.506 64.346 1.00 12.59 58 ASP C N 1
ATOM 2314 C CA . ASP C 1 61 ? 3.837 29.360 63.801 1.00 14.84 58 ASP C CA 1
ATOM 2315 C C . ASP C 1 61 ? 4.562 29.884 62.530 1.00 15.54 58 ASP C C 1
ATOM 2316 O O . ASP C 1 61 ? 3.896 30.256 61.512 1.00 14.15 58 ASP C O 1
ATOM 2321 N N . VAL C 1 62 ? 5.897 29.933 62.594 1.00 14.15 59 VAL C N 1
ATOM 2322 C CA . VAL C 1 62 ? 6.694 30.515 61.497 1.00 15.91 59 VAL C CA 1
ATOM 2323 C C . VAL C 1 62 ? 6.726 29.644 60.253 1.00 16.77 59 VAL C C 1
ATOM 2324 O O . VAL C 1 62 ? 7.089 30.113 59.189 1.00 16.90 59 VAL C O 1
ATOM 2328 N N . GLU C 1 63 ? 6.317 28.382 60.394 1.00 18.60 60 GLU C N 1
ATOM 2329 C CA . GLU C 1 63 ? 6.235 27.456 59.259 1.00 19.64 60 GLU C CA 1
ATOM 2330 C C . GLU C 1 63 ? 4.959 27.636 58.458 1.00 19.32 60 GLU C C 1
ATOM 2331 O O . GLU C 1 63 ? 4.909 27.259 57.283 1.00 19.59 60 GLU C O 1
ATOM 2337 N N . GLU C 1 64 ? 3.943 28.214 59.079 1.00 18.35 61 GLU C N 1
ATOM 2338 C CA . GLU C 1 64 ? 2.707 28.542 58.372 1.00 19.48 61 GLU C CA 1
ATOM 2339 C C . GLU C 1 64 ? 2.742 29.990 57.949 1.00 18.43 61 GLU C C 1
ATOM 2340 O O . GLU C 1 64 ? 2.190 30.338 56.949 1.00 19.81 61 GLU C O 1
ATOM 2346 N N . GLU C 1 65 ? 3.380 30.847 58.729 1.00 18.32 62 GLU C N 1
ATOM 2347 C CA . GLU C 1 65 ? 3.305 32.284 58.461 1.00 18.38 62 GLU C CA 1
ATOM 2348 C C . GLU C 1 65 ? 4.650 32.809 58.001 1.00 17.77 62 GLU C C 1
ATOM 2349 O O . GLU C 1 65 ? 5.210 33.755 58.591 1.00 17.14 62 GLU C O 1
ATOM 2355 N N . LYS C 1 66 ? 5.142 32.203 56.921 1.00 17.62 63 LYS C N 1
ATOM 2356 C CA . LYS C 1 66 ? 6.485 32.485 56.392 1.00 18.57 63 LYS C CA 1
ATOM 2357 C C . LYS C 1 66 ? 6.675 33.952 55.998 1.00 18.65 63 LYS C C 1
ATOM 2358 O O . LYS C 1 66 ? 7.709 34.545 56.332 1.00 18.18 63 LYS C O 1
ATOM 2364 N N . THR C 1 67 ? 5.651 34.578 55.416 1.00 18.18 64 THR C N 1
ATOM 2365 C CA . THR C 1 67 ? 5.825 35.976 54.966 1.00 19.64 64 THR C CA 1
ATOM 2366 C C . THR C 1 67 ? 6.001 36.903 56.166 1.00 19.90 64 THR C C 1
ATOM 2367 O O . THR C 1 67 ? 6.832 37.811 56.153 1.00 20.77 64 THR C O 1
ATOM 2371 N N . LEU C 1 68 ? 5.218 36.662 57.206 1.00 20.59 65 LEU C N 1
ATOM 2372 C CA . LEU C 1 68 ? 5.297 37.470 58.398 1.00 20.35 65 LEU C CA 1
ATOM 2373 C C . LEU C 1 68 ? 6.661 37.332 59.128 1.00 20.95 65 LEU C C 1
ATOM 2374 O O . LEU C 1 68 ? 7.233 38.333 59.596 1.00 20.59 65 LEU C O 1
ATOM 2379 N N . PHE C 1 69 ? 7.187 36.096 59.188 1.00 19.52 66 PHE C N 1
ATOM 2380 C CA . PHE C 1 69 ? 8.512 35.820 59.697 1.00 19.33 66 PHE C CA 1
ATOM 2381 C C . PHE C 1 69 ? 9.559 36.609 58.922 1.00 20.33 66 PHE C C 1
ATOM 2382 O O . PHE C 1 69 ? 10.473 37.197 59.489 1.00 19.86 66 PHE C O 1
ATOM 2390 N N . GLN C 1 70 ? 9.403 36.613 57.606 1.00 21.10 67 GLN C N 1
ATOM 2391 C CA . GLN C 1 70 ? 10.370 37.218 56.718 1.00 22.72 67 GLN C CA 1
ATOM 2392 C C . GLN C 1 70 ? 10.379 38.740 56.888 1.00 23.27 67 GLN C C 1
ATOM 2393 O O . GLN C 1 70 ? 11.443 39.369 56.871 1.00 22.66 67 GLN C O 1
ATOM 2399 N N . ARG C 1 71 ? 9.176 39.293 57.057 1.00 24.26 68 ARG C N 1
ATOM 2400 C CA . ARG C 1 71 ? 8.916 40.726 57.161 1.00 24.94 68 ARG C CA 1
ATOM 2401 C C . ARG C 1 71 ? 9.610 41.306 58.359 1.00 24.31 68 ARG C C 1
ATOM 2402 O O . ARG C 1 71 ? 10.042 42.472 58.319 1.00 24.25 68 ARG C O 1
ATOM 2410 N N . PHE C 1 72 ? 9.749 40.498 59.414 1.00 22.63 69 PHE C N 1
ATOM 2411 C CA . PHE C 1 72 ? 10.478 40.926 60.595 1.00 21.06 69 PHE C CA 1
ATOM 2412 C C . PHE C 1 72 ? 11.965 40.609 60.514 1.00 21.10 69 PHE C C 1
ATOM 2413 O O . PHE C 1 72 ? 12.724 40.967 61.391 1.00 19.23 69 PHE C O 1
ATOM 2421 N N . SER C 1 73 ? 12.399 39.990 59.426 1.00 20.78 70 SER C N 1
ATOM 2422 C CA . SER C 1 73 ? 13.817 39.740 59.271 1.00 20.98 70 SER C CA 1
ATOM 2423 C C . SER C 1 73 ? 14.384 38.801 60.341 1.00 20.71 70 SER C C 1
ATOM 2424 O O . SER C 1 73 ? 15.561 38.879 60.699 1.00 19.55 70 SER C O 1
ATOM 2427 N N . LEU C 1 74 ? 13.554 37.891 60.829 1.00 20.49 71 LEU C N 1
ATOM 2428 C CA . LEU C 1 74 ? 13.928 37.028 61.970 1.00 21.49 71 LEU C CA 1
ATOM 2429 C C . LEU C 1 74 ? 14.847 35.888 61.545 1.00 21.71 71 LEU C C 1
ATOM 2430 O O . LEU C 1 74 ? 14.643 35.341 60.498 1.00 20.49 71 LEU C O 1
ATOM 2435 N N . LYS C 1 75 ? 15.826 35.501 62.363 1.00 22.83 72 LYS C N 1
ATOM 2436 C CA . LYS C 1 75 ? 16.798 34.533 61.892 1.00 24.51 72 LYS C CA 1
ATOM 2437 C C . LYS C 1 75 ? 16.969 33.278 62.743 1.00 24.17 72 LYS C C 1
ATOM 2438 O O . LYS C 1 75 ? 18.083 32.776 62.876 1.00 25.05 72 LYS C O 1
ATOM 2444 N N . GLY C 1 76 ? 15.870 32.746 63.267 1.00 22.37 73 GLY C N 1
ATOM 2445 C CA . GLY C 1 76 ? 15.927 31.601 64.192 1.00 19.52 73 GLY C CA 1
ATOM 2446 C C . GLY C 1 76 ? 14.749 31.688 65.141 1.00 17.18 73 GLY C C 1
ATOM 2447 O O . GLY C 1 76 ? 14.068 32.686 65.154 1.00 17.23 73 GLY C O 1
ATOM 2448 N N . VAL C 1 77 ? 14.471 30.620 65.888 1.00 16.76 74 VAL C N 1
ATOM 2449 C CA . VAL C 1 77 ? 13.345 30.577 66.830 1.00 16.34 74 VAL C CA 1
ATOM 2450 C C . VAL C 1 77 ? 13.831 29.878 68.113 1.00 14.64 74 VAL C C 1
ATOM 2451 O O . VAL C 1 77 ? 14.874 29.289 68.102 1.00 12.75 74 VAL C O 1
ATOM 2455 N N . PRO C 1 78 ? 13.113 30.046 69.245 1.00 14.41 75 PRO C N 1
ATOM 2456 C CA . PRO C 1 78 ? 11.998 30.996 69.430 1.00 14.27 75 PRO C CA 1
ATOM 2457 C C . PRO C 1 78 ? 12.411 32.474 69.590 1.00 14.13 75 PRO C C 1
ATOM 2458 O O . PRO C 1 78 ? 13.520 32.801 70.046 1.00 15.76 75 PRO C O 1
ATOM 2462 N N . GLN C 1 79 ? 11.545 33.368 69.173 1.00 15.39 76 GLN C N 1
ATOM 2463 C CA . GLN C 1 79 ? 11.748 34.776 69.461 1.00 15.54 76 GLN C CA 1
ATOM 2464 C C . GLN C 1 79 ? 10.440 35.407 69.899 1.00 15.90 76 GLN C C 1
ATOM 2465 O O . GLN C 1 79 ? 9.387 35.164 69.287 1.00 17.34 76 GLN C O 1
ATOM 2471 N N . ILE C 1 80 ? 10.508 36.292 70.897 1.00 15.55 77 ILE C N 1
ATOM 2472 C CA . ILE C 1 80 ? 9.302 36.964 71.382 1.00 15.57 77 ILE C CA 1
ATOM 2473 C C . ILE C 1 80 ? 9.368 38.428 70.975 1.00 15.63 77 ILE C C 1
ATOM 2474 O O . ILE C 1 80 ? 10.320 39.123 71.373 1.00 16.84 77 ILE C O 1
ATOM 2479 N N . LEU C 1 81 ? 8.413 38.902 70.172 1.00 16.44 78 LEU C N 1
ATOM 2480 C CA . LEU C 1 81 ? 8.428 40.335 69.766 1.00 16.68 78 LEU C CA 1
ATOM 2481 C C . LEU C 1 81 ? 7.340 41.055 70.517 1.00 15.60 78 LEU C C 1
ATOM 2482 O O . LEU C 1 81 ? 6.267 40.458 70.775 1.00 14.50 78 LEU C O 1
ATOM 2487 N N . TYR C 1 82 ? 7.632 42.276 70.944 1.00 14.76 79 TYR C N 1
ATOM 2488 C CA . TYR C 1 82 ? 6.700 43.062 71.734 1.00 15.75 79 TYR C CA 1
ATOM 2489 C C . TYR C 1 82 ? 6.211 44.287 70.933 1.00 16.86 79 TYR C C 1
ATOM 2490 O O . TYR C 1 82 ? 7.021 44.949 70.244 1.00 17.17 79 TYR C O 1
ATOM 2499 N N . PHE C 1 83 ? 4.935 44.613 71.112 1.00 16.12 80 PHE C N 1
ATOM 2500 C CA . PHE C 1 83 ? 4.229 45.662 70.389 1.00 17.71 80 PHE C CA 1
ATOM 2501 C C . PHE C 1 83 ? 3.379 46.461 71.368 1.00 17.18 80 PHE C C 1
ATOM 2502 O O . PHE C 1 83 ? 2.926 45.909 72.365 1.00 17.39 80 PHE C O 1
ATOM 2510 N N . LYS C 1 84 ? 3.169 47.753 71.102 1.00 16.84 81 LYS C N 1
ATOM 2511 C CA . LYS C 1 84 ? 2.064 48.508 71.735 1.00 16.08 81 LYS C CA 1
ATOM 2512 C C . LYS C 1 84 ? 1.751 49.697 70.857 1.00 14.83 81 LYS C C 1
ATOM 2513 O O . LYS C 1 84 ? 2.667 50.318 70.341 1.00 14.09 81 LYS C O 1
ATOM 2519 N N . ASP C 1 85 ? 0.478 50.002 70.678 1.00 14.87 82 ASP C N 1
ATOM 2520 C CA . ASP C 1 85 ? 0.069 51.137 69.828 1.00 16.16 82 ASP C CA 1
ATOM 2521 C C . ASP C 1 85 ? 0.656 51.034 68.412 1.00 16.18 82 ASP C C 1
ATOM 2522 O O . ASP C 1 85 ? 0.996 52.040 67.802 1.00 15.57 82 ASP C O 1
ATOM 2527 N N . GLY C 1 86 ? 0.785 49.802 67.898 1.00 16.25 83 GLY C N 1
ATOM 2528 C CA . GLY C 1 86 ? 1.225 49.598 66.521 1.00 16.34 83 GLY C CA 1
ATOM 2529 C C . GLY C 1 86 ? 2.723 49.725 66.297 1.00 16.26 83 GLY C C 1
ATOM 2530 O O . GLY C 1 86 ? 3.197 49.490 65.195 1.00 16.21 83 GLY C O 1
ATOM 2531 N N . GLU C 1 87 ? 3.459 50.062 67.349 1.00 15.53 84 GLU C N 1
ATOM 2532 C CA . GLU C 1 87 ? 4.922 50.123 67.287 1.00 15.99 84 GLU C CA 1
ATOM 2533 C C . GLU C 1 87 ? 5.596 48.814 67.773 1.00 16.60 84 GLU C C 1
ATOM 2534 O O . GLU C 1 87 ? 5.141 48.169 68.716 1.00 15.75 84 GLU C O 1
ATOM 2540 N N . TYR C 1 88 ? 6.698 48.466 67.125 1.00 16.42 85 TYR C N 1
ATOM 2541 C CA . TYR C 1 88 ? 7.522 47.330 67.443 1.00 15.76 85 TYR C CA 1
ATOM 2542 C C . TYR C 1 88 ? 8.491 47.818 68.524 1.00 15.68 85 TYR C C 1
ATOM 2543 O O . TYR C 1 88 ? 9.316 48.702 68.301 1.00 15.24 85 TYR C O 1
ATOM 2552 N N . LYS C 1 89 ? 8.365 47.246 69.715 1.00 16.21 86 LYS C N 1
ATOM 2553 C CA . LYS C 1 89 ? 8.938 47.814 70.954 1.00 16.66 86 LYS C CA 1
ATOM 2554 C C . LYS C 1 89 ? 10.120 47.042 71.553 1.00 17.38 86 LYS C C 1
ATOM 2555 O O . LYS C 1 89 ? 10.850 47.580 72.403 1.00 16.57 86 LYS C O 1
ATOM 2561 N N . GLY C 1 90 ? 10.286 45.773 71.181 1.00 17.43 87 GLY C N 1
ATOM 2562 C CA . GLY C 1 90 ? 11.371 44.985 71.775 1.00 16.93 87 GLY C CA 1
ATOM 2563 C C . GLY C 1 90 ? 11.328 43.592 71.201 1.00 17.77 87 GLY C C 1
ATOM 2564 O O . GLY C 1 90 ? 10.323 43.181 70.598 1.00 15.50 87 GLY C O 1
ATOM 2565 N N . LYS C 1 91 ? 12.436 42.886 71.321 1.00 18.12 88 LYS C N 1
ATOM 2566 C CA . LYS C 1 91 ? 12.463 41.487 70.945 1.00 19.99 88 LYS C CA 1
ATOM 2567 C C . LYS C 1 91 ? 13.487 40.766 71.802 1.00 19.95 88 LYS C C 1
ATOM 2568 O O . LYS C 1 91 ? 14.550 41.314 72.094 1.00 18.81 88 LYS C O 1
ATOM 2582 N N . ALA C 1 93 ? 15.126 36.612 72.365 1.00 18.05 90 ALA C N 1
ATOM 2583 C CA . ALA C 1 93 ? 15.261 35.327 71.701 1.00 17.96 90 ALA C CA 1
ATOM 2584 C C . ALA C 1 93 ? 15.667 34.240 72.710 1.00 18.60 90 ALA C C 1
ATOM 2585 O O . ALA C 1 93 ? 16.290 34.550 73.723 1.00 16.88 90 ALA C O 1
ATOM 2587 N N . GLY C 1 94 ? 15.316 32.980 72.404 1.00 17.87 91 GLY C N 1
ATOM 2588 C CA . GLY C 1 94 ? 15.848 31.824 73.069 1.00 18.02 91 GLY C CA 1
ATOM 2589 C C . GLY C 1 94 ? 15.138 31.555 74.365 1.00 18.41 91 GLY C C 1
ATOM 2590 O O . GLY C 1 94 ? 14.008 31.959 74.574 1.00 17.01 91 GLY C O 1
ATOM 2591 N N . ASP C 1 95 ? 15.844 30.890 75.241 1.00 19.17 92 ASP C N 1
ATOM 2592 C CA . ASP C 1 95 ? 15.322 30.446 76.502 1.00 22.38 92 ASP C CA 1
ATOM 2593 C C . ASP C 1 95 ? 15.183 31.674 77.390 1.00 23.31 92 ASP C C 1
ATOM 2594 O O . ASP C 1 95 ? 16.177 32.142 77.916 1.00 24.82 92 ASP C O 1
ATOM 2599 N N . VAL C 1 96 ? 13.971 32.181 77.585 1.00 24.02 93 VAL C N 1
ATOM 2600 C CA . VAL C 1 96 ? 13.788 33.376 78.439 1.00 24.07 93 VAL C CA 1
ATOM 2601 C C . VAL C 1 96 ? 13.325 33.049 79.877 1.00 23.80 93 VAL C C 1
ATOM 2602 O O . VAL C 1 96 ? 12.719 32.019 80.108 1.00 24.43 93 VAL C O 1
ATOM 2606 N N . GLU C 1 97 ? 13.617 33.933 80.823 1.00 22.70 94 GLU C N 1
ATOM 2607 C CA . GLU C 1 97 ? 13.202 33.768 82.201 1.00 22.66 94 GLU C CA 1
ATOM 2608 C C . GLU C 1 97 ? 11.997 34.640 82.459 1.00 21.64 94 GLU C C 1
ATOM 2609 O O . GLU C 1 97 ? 11.887 35.725 81.876 1.00 22.23 94 GLU C O 1
ATOM 2615 N N . ASP C 1 98 ? 11.116 34.198 83.352 1.00 19.63 95 ASP C N 1
ATOM 2616 C CA . ASP C 1 98 ? 9.917 34.960 83.653 1.00 18.89 95 ASP C CA 1
ATOM 2617 C C . ASP C 1 98 ? 10.166 36.461 83.990 1.00 18.55 95 ASP C C 1
ATOM 2618 O O . ASP C 1 98 ? 9.439 37.323 83.498 1.00 16.73 95 ASP C O 1
ATOM 2623 N N . ASP C 1 99 ? 11.176 36.785 84.814 1.00 17.98 96 ASP C N 1
ATOM 2624 C CA . ASP C 1 99 ? 11.376 38.192 85.192 1.00 19.00 96 ASP C CA 1
ATOM 2625 C C . ASP C 1 99 ? 11.905 39.019 84.047 1.00 19.47 96 ASP C C 1
ATOM 2626 O O . ASP C 1 99 ? 11.510 40.162 83.893 1.00 19.08 96 ASP C O 1
ATOM 2631 N N . GLU C 1 100 ? 12.775 38.434 83.235 1.00 19.98 97 GLU C N 1
ATOM 2632 C CA . GLU C 1 100 ? 13.094 39.006 81.921 1.00 21.13 97 GLU C CA 1
ATOM 2633 C C . GLU C 1 100 ? 11.849 39.391 81.063 1.00 20.17 97 GLU C C 1
ATOM 2634 O O . GLU C 1 100 ? 11.745 40.536 80.585 1.00 18.26 97 GLU C O 1
ATOM 2640 N N . VAL C 1 101 ? 10.917 38.449 80.867 1.00 19.64 98 VAL C N 1
ATOM 2641 C CA . VAL C 1 101 ? 9.657 38.725 80.142 1.00 18.74 98 VAL C CA 1
ATOM 2642 C C . VAL C 1 101 ? 8.845 39.797 80.916 1.00 18.63 98 VAL C C 1
ATOM 2643 O O . VAL C 1 101 ? 8.380 40.791 80.355 1.00 17.53 98 VAL C O 1
ATOM 2647 N N . GLU C 1 102 ? 8.696 39.613 82.219 1.00 18.10 99 GLU C N 1
ATOM 2648 C CA . GLU C 1 102 ? 7.893 40.549 82.992 1.00 19.41 99 GLU C CA 1
ATOM 2649 C C . GLU C 1 102 ? 8.404 41.995 83.019 1.00 19.10 99 GLU C C 1
ATOM 2650 O O . GLU C 1 102 ? 7.609 42.936 83.078 1.00 18.58 99 GLU C O 1
ATOM 2656 N N . GLN C 1 103 ? 9.728 42.154 82.990 1.00 19.62 100 GLN C N 1
ATOM 2657 C CA . GLN C 1 103 ? 10.364 43.465 82.933 1.00 20.00 100 GLN C CA 1
ATOM 2658 C C . GLN C 1 103 ? 10.086 44.116 81.591 1.00 20.19 100 GLN C C 1
ATOM 2659 O O . GLN C 1 103 ? 9.829 45.319 81.539 1.00 19.48 100 GLN C O 1
ATOM 2673 N N . ILE C 1 105 ? 7.410 43.524 79.628 1.00 21.17 102 ILE C N 1
ATOM 2674 C CA . ILE C 1 105 ? 5.987 43.865 79.651 1.00 21.60 102 ILE C CA 1
ATOM 2675 C C . ILE C 1 105 ? 5.803 45.194 80.348 1.00 21.95 102 ILE C C 1
ATOM 2676 O O . ILE C 1 105 ? 5.084 46.079 79.851 1.00 21.37 102 ILE C O 1
ATOM 2681 N N . ALA C 1 106 ? 6.493 45.345 81.478 1.00 21.23 103 ALA C N 1
ATOM 2682 C CA . ALA C 1 106 ? 6.454 46.569 82.220 1.00 22.09 103 ALA C CA 1
ATOM 2683 C C . ALA C 1 106 ? 6.948 47.732 81.377 1.00 23.06 103 ALA C C 1
ATOM 2684 O O . ALA C 1 106 ? 6.352 48.804 81.431 1.00 23.84 103 ALA C O 1
ATOM 2686 N N . ASP C 1 107 ? 8.027 47.526 80.613 1.00 23.20 104 ASP C N 1
ATOM 2687 C CA . ASP C 1 107 ? 8.641 48.602 79.830 1.00 24.10 104 ASP C CA 1
ATOM 2688 C C . ASP C 1 107 ? 7.736 48.994 78.644 1.00 25.25 104 ASP C C 1
ATOM 2689 O O . ASP C 1 107 ? 7.694 50.157 78.232 1.00 25.70 104 ASP C O 1
ATOM 2694 N N . VAL C 1 108 ? 7.013 48.017 78.114 1.00 25.57 105 VAL C N 1
ATOM 2695 C CA . VAL C 1 108 ? 6.002 48.262 77.108 1.00 27.28 105 VAL C CA 1
ATOM 2696 C C . VAL C 1 108 ? 4.777 48.935 77.770 1.00 28.34 105 VAL C C 1
ATOM 2697 O O . VAL C 1 108 ? 4.300 49.964 77.312 1.00 28.92 105 VAL C O 1
ATOM 2701 N N . LEU C 1 109 ? 4.314 48.412 78.895 1.00 30.39 106 LEU C N 1
ATOM 2702 C CA . LEU C 1 109 ? 3.087 48.930 79.494 1.00 31.87 106 LEU C CA 1
ATOM 2703 C C . LEU C 1 109 ? 3.130 50.375 79.958 1.00 33.93 106 LEU C C 1
ATOM 2704 O O . LEU C 1 109 ? 2.120 51.072 79.886 1.00 34.52 106 LEU C O 1
ATOM 2709 N N . GLU C 1 110 ? 4.284 50.841 80.418 1.00 35.94 107 GLU C N 1
ATOM 2710 C CA . GLU C 1 110 ? 4.397 52.252 80.773 1.00 38.02 107 GLU C CA 1
ATOM 2711 C C . GLU C 1 110 ? 4.902 53.138 79.610 1.00 38.91 107 GLU C C 1
ATOM 2712 O O . GLU C 1 110 ? 4.726 54.355 79.646 1.00 39.17 107 GLU C O 1
ATOM 2718 N N . ASP C 1 111 ? 5.488 52.514 78.581 1.00 40.51 108 ASP C N 1
ATOM 2719 C CA . ASP C 1 111 ? 5.967 53.202 77.361 1.00 41.66 108 ASP C CA 1
ATOM 2720 C C . ASP C 1 111 ? 7.145 54.122 77.659 1.00 42.15 108 ASP C C 1
ATOM 2721 O O . ASP C 1 111 ? 8.093 54.227 76.870 1.00 43.04 108 ASP C O 1
ATOM 2726 N N . ASN D 1 2 ? 25.523 67.880 61.117 1.00 47.04 -1 ASN D N 1
ATOM 2727 C CA . ASN D 1 2 ? 24.972 67.562 62.466 1.00 46.93 -1 ASN D CA 1
ATOM 2728 C C . ASN D 1 2 ? 25.791 66.470 63.228 1.00 46.98 -1 ASN D C 1
ATOM 2729 O O . ASN D 1 2 ? 26.352 66.761 64.294 1.00 47.51 -1 ASN D O 1
ATOM 2734 N N . ALA D 1 3 ? 25.903 65.255 62.670 1.00 46.66 0 ALA D N 1
ATOM 2735 C CA . ALA D 1 3 ? 26.505 64.095 63.372 1.00 45.86 0 ALA D CA 1
ATOM 2736 C C . ALA D 1 3 ? 28.038 63.950 63.253 1.00 45.31 0 ALA D C 1
ATOM 2737 O O . ALA D 1 3 ? 28.581 63.838 62.147 1.00 45.77 0 ALA D O 1
ATOM 2747 N N . SER D 1 5 ? 30.723 61.759 65.493 1.00 38.86 2 SER D N 1
ATOM 2748 C CA . SER D 1 5 ? 31.161 60.379 65.450 1.00 37.24 2 SER D CA 1
ATOM 2749 C C . SER D 1 5 ? 30.014 59.465 65.066 1.00 35.00 2 SER D C 1
ATOM 2750 O O . SER D 1 5 ? 30.228 58.266 64.875 1.00 35.13 2 SER D O 1
ATOM 2753 N N . LEU D 1 6 ? 28.800 60.016 64.932 1.00 32.80 3 LEU D N 1
ATOM 2754 C CA . LEU D 1 6 ? 27.661 59.181 64.534 1.00 30.11 3 LEU D CA 1
ATOM 2755 C C . LEU D 1 6 ? 27.820 58.611 63.144 1.00 28.60 3 LEU D C 1
ATOM 2756 O O . LEU D 1 6 ? 27.923 59.341 62.176 1.00 28.63 3 LEU D O 1
ATOM 2761 N N . GLU D 1 7 ? 27.830 57.297 63.075 1.00 26.65 4 GLU D N 1
ATOM 2762 C CA . GLU D 1 7 ? 28.112 56.574 61.855 1.00 25.95 4 GLU D CA 1
ATOM 2763 C C . GLU D 1 7 ? 26.775 56.198 61.211 1.00 24.68 4 GLU D C 1
ATOM 2764 O O . GLU D 1 7 ? 25.956 55.562 61.840 1.00 23.24 4 GLU D O 1
ATOM 2770 N N . LYS D 1 8 ? 26.561 56.607 59.965 1.00 23.74 5 LYS D N 1
ATOM 2771 C CA . LYS D 1 8 ? 25.337 56.290 59.229 1.00 23.54 5 LYS D CA 1
ATOM 2772 C C . LYS D 1 8 ? 25.309 54.832 58.801 1.00 22.60 5 LYS D C 1
ATOM 2773 O O . LYS D 1 8 ? 26.291 54.313 58.283 1.00 21.80 5 LYS D O 1
ATOM 2779 N N . LEU D 1 9 ? 24.185 54.171 59.031 1.00 21.52 6 LEU D N 1
ATOM 2780 C CA . LEU D 1 9 ? 24.009 52.794 58.576 1.00 21.90 6 LEU D CA 1
ATOM 2781 C C . LEU D 1 9 ? 22.989 52.751 57.466 1.00 22.32 6 LEU D C 1
ATOM 2782 O O . LEU D 1 9 ? 21.980 53.464 57.529 1.00 22.30 6 LEU D O 1
ATOM 2787 N N . ASP D 1 10 ? 23.215 51.886 56.481 1.00 21.72 7 ASP D N 1
ATOM 2788 C CA . ASP D 1 10 ? 22.122 51.485 55.607 1.00 22.45 7 ASP D CA 1
ATOM 2789 C C . ASP D 1 10 ? 21.560 50.140 56.047 1.00 22.54 7 ASP D C 1
ATOM 2790 O O . ASP D 1 10 ? 22.109 49.508 56.954 1.00 23.15 7 ASP D O 1
ATOM 2795 N N . THR D 1 11 ? 20.473 49.701 55.415 1.00 22.79 8 THR D N 1
ATOM 2796 C CA . THR D 1 11 ? 19.824 48.452 55.800 1.00 23.24 8 THR D CA 1
ATOM 2797 C C . THR D 1 11 ? 20.800 47.268 55.823 1.00 23.12 8 THR D C 1
ATOM 2798 O O . THR D 1 11 ? 20.796 46.491 56.781 1.00 22.91 8 THR D O 1
ATOM 2802 N N . ASN D 1 12 ? 21.651 47.153 54.805 1.00 22.88 9 ASN D N 1
ATOM 2803 C CA . ASN D 1 12 ? 22.660 46.092 54.762 1.00 22.91 9 ASN D CA 1
ATOM 2804 C C . ASN D 1 12 ? 23.587 46.051 55.967 1.00 22.46 9 ASN D C 1
ATOM 2805 O O . ASN D 1 12 ? 23.817 44.989 56.548 1.00 21.99 9 ASN D O 1
ATOM 2810 N N . THR D 1 13 ? 24.130 47.206 56.323 1.00 21.87 10 THR D N 1
ATOM 2811 C CA . THR D 1 13 ? 25.074 47.298 57.417 1.00 21.76 10 THR D CA 1
ATOM 2812 C C . THR D 1 13 ? 24.385 47.150 58.776 1.00 21.68 10 THR D C 1
ATOM 2813 O O . THR D 1 13 ? 24.949 46.564 59.707 1.00 20.79 10 THR D O 1
ATOM 2817 N N . PHE D 1 14 ? 23.165 47.657 58.880 1.00 21.53 11 PHE D N 1
ATOM 2818 C CA . PHE D 1 14 ? 22.374 47.494 60.103 1.00 22.30 11 PHE D CA 1
ATOM 2819 C C . PHE D 1 14 ? 22.192 45.991 60.419 1.00 22.81 11 PHE D C 1
ATOM 2820 O O . PHE D 1 14 ? 22.544 45.537 61.512 1.00 21.87 11 PHE D O 1
ATOM 2828 N N . GLU D 1 15 ? 21.694 45.225 59.440 1.00 24.09 12 GLU D N 1
ATOM 2829 C CA . GLU D 1 15 ? 21.503 43.768 59.562 1.00 25.54 12 GLU D CA 1
ATOM 2830 C C . GLU D 1 15 ? 22.773 43.031 59.973 1.00 26.12 12 GLU D C 1
ATOM 2831 O O . GLU D 1 15 ? 22.770 42.210 60.897 1.00 26.24 12 GLU D O 1
ATOM 2837 N N . GLN D 1 16 ? 23.849 43.306 59.243 1.00 26.18 13 GLN D N 1
ATOM 2838 C CA . GLN D 1 16 ? 25.159 42.722 59.507 1.00 26.95 13 GLN D CA 1
ATOM 2839 C C . GLN D 1 16 ? 25.682 43.017 60.938 1.00 27.05 13 GLN D C 1
ATOM 2840 O O . GLN D 1 16 ? 25.993 42.092 61.696 1.00 27.43 13 GLN D O 1
ATOM 2846 N N . LEU D 1 17 ? 25.768 44.292 61.308 1.00 26.62 14 LEU D N 1
ATOM 2847 C CA . LEU D 1 17 ? 26.236 44.661 62.633 1.00 26.50 14 LEU D CA 1
ATOM 2848 C C . LEU D 1 17 ? 25.382 44.083 63.771 1.00 26.37 14 LEU D C 1
ATOM 2849 O O . LEU D 1 17 ? 25.900 43.421 64.682 1.00 26.92 14 LEU D O 1
ATOM 2854 N N . ILE D 1 18 ? 24.080 44.301 63.692 1.00 25.35 15 ILE D N 1
ATOM 2855 C CA . ILE D 1 18 ? 23.163 43.988 64.795 1.00 25.56 15 ILE D CA 1
ATOM 2856 C C . ILE D 1 18 ? 22.762 42.509 64.916 1.00 25.91 15 ILE D C 1
ATOM 2857 O O . ILE D 1 18 ? 22.664 41.960 66.032 1.00 25.44 15 ILE D O 1
ATOM 2862 N N . TYR D 1 19 ? 22.522 41.884 63.765 1.00 26.13 16 TYR D N 1
ATOM 2863 C CA . TYR D 1 19 ? 22.007 40.519 63.721 1.00 26.58 16 TYR D CA 1
ATOM 2864 C C . TYR D 1 19 ? 23.082 39.458 63.482 1.00 26.65 16 TYR D C 1
ATOM 2865 O O . TYR D 1 19 ? 23.049 38.418 64.131 1.00 27.33 16 TYR D O 1
ATOM 2874 N N . ASP D 1 20 ? 24.014 39.712 62.559 1.00 26.24 17 ASP D N 1
ATOM 2875 C CA . ASP D 1 20 ? 25.062 38.749 62.242 1.00 25.43 17 ASP D CA 1
ATOM 2876 C C . ASP D 1 20 ? 26.163 38.739 63.288 1.00 25.19 17 ASP D C 1
ATOM 2877 O O . ASP D 1 20 ? 26.742 37.693 63.560 1.00 24.57 17 ASP D O 1
ATOM 2882 N N . GLU D 1 21 ? 26.461 39.902 63.861 1.00 24.83 18 GLU D N 1
ATOM 2883 C CA . GLU D 1 21 ? 27.519 40.025 64.865 1.00 25.01 18 GLU D CA 1
ATOM 2884 C C . GLU D 1 21 ? 27.023 40.263 66.297 1.00 24.41 18 GLU D C 1
ATOM 2885 O O . GLU D 1 21 ? 27.832 40.354 67.219 1.00 24.60 18 GLU D O 1
ATOM 2891 N N . GLY D 1 22 ? 25.711 40.401 66.483 1.00 23.43 19 GLY D N 1
ATOM 2892 C CA . GLY D 1 22 ? 25.141 40.688 67.806 1.00 22.85 19 GLY D CA 1
ATOM 2893 C C . GLY D 1 22 ? 25.673 41.940 68.525 1.00 22.61 19 GLY D C 1
ATOM 2894 O O . GLY D 1 22 ? 25.715 41.966 69.760 1.00 22.64 19 GLY D O 1
ATOM 2895 N N . LYS D 1 23 ? 26.057 42.959 67.745 1.00 21.63 20 LYS D N 1
ATOM 2896 C CA . LYS D 1 23 ? 26.697 44.210 68.227 1.00 21.74 20 LYS D CA 1
ATOM 2897 C C . LYS D 1 23 ? 25.855 44.886 69.289 1.00 21.03 20 LYS D C 1
ATOM 2898 O O . LYS D 1 23 ? 24.665 45.093 69.079 1.00 19.85 20 LYS D O 1
ATOM 2904 N N . ALA D 1 24 ? 26.465 45.220 70.419 1.00 20.69 21 ALA D N 1
ATOM 2905 C CA . ALA D 1 24 ? 25.837 46.061 71.423 1.00 20.24 21 ALA D CA 1
ATOM 2906 C C . ALA D 1 24 ? 25.944 47.538 71.001 1.00 20.54 21 ALA D C 1
ATOM 2907 O O . ALA D 1 24 ? 27.035 48.115 70.949 1.00 21.42 21 ALA D O 1
ATOM 2909 N N . CYS D 1 25 ? 24.810 48.163 70.713 1.00 20.25 22 CYS D N 1
ATOM 2910 C CA . CYS D 1 25 ? 24.835 49.510 70.151 1.00 19.01 22 CYS D CA 1
ATOM 2911 C C . CYS D 1 25 ? 23.496 50.182 70.337 1.00 18.50 22 CYS D C 1
ATOM 2912 O O . CYS D 1 25 ? 22.519 49.542 70.767 1.00 17.98 22 CYS D O 1
ATOM 2915 N N . LEU D 1 26 ? 23.434 51.473 70.004 1.00 18.53 23 LEU D N 1
ATOM 2916 C CA . LEU D 1 26 ? 22.167 52.186 69.843 1.00 19.79 23 LEU D CA 1
ATOM 2917 C C . LEU D 1 26 ? 22.115 52.744 68.438 1.00 19.95 23 LEU D C 1
ATOM 2918 O O . LEU D 1 26 ? 23.161 52.961 67.773 1.00 19.82 23 LEU D O 1
ATOM 2923 N N . VAL D 1 27 ? 20.901 52.930 67.967 1.00 19.77 24 VAL D N 1
ATOM 2924 C CA . VAL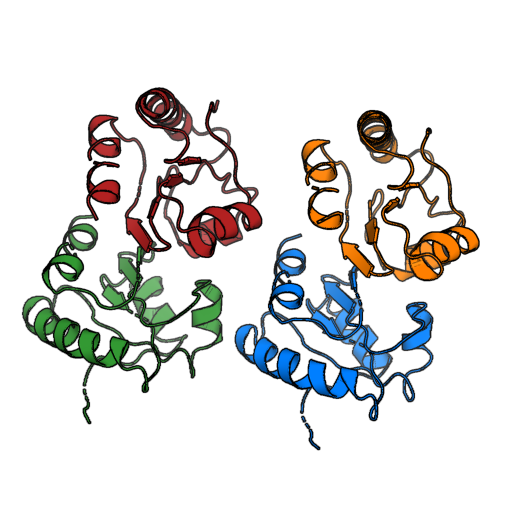 D 1 27 ? 20.681 53.399 66.617 1.00 20.24 24 VAL D CA 1
ATOM 2925 C C . VAL D 1 27 ? 19.641 54.508 66.634 1.00 19.91 24 VAL D C 1
ATOM 2926 O O . VAL D 1 27 ? 18.464 54.241 66.890 1.00 19.87 24 VAL D O 1
ATOM 2938 N N . PHE D 1 29 ? 17.148 56.862 64.773 1.00 19.48 26 PHE D N 1
ATOM 2939 C CA . PHE D 1 29 ? 16.387 57.019 63.527 1.00 19.23 26 PHE D CA 1
ATOM 2940 C C . PHE D 1 29 ? 16.044 58.491 63.400 1.00 20.05 26 PHE D C 1
ATOM 2941 O O . PHE D 1 29 ? 15.441 59.065 64.301 1.00 20.04 26 PHE D O 1
ATOM 2949 N N . SER D 1 30 ? 16.449 59.102 62.303 1.00 20.09 27 SER D N 1
ATOM 2950 C CA . SER D 1 30 ? 16.452 60.551 62.217 1.00 22.34 27 SER D CA 1
ATOM 2951 C C . SER D 1 30 ? 16.078 61.030 60.827 1.00 21.70 27 SER D C 1
ATOM 2952 O O . SER D 1 30 ? 15.968 60.247 59.902 1.00 22.13 27 SER D O 1
ATOM 2955 N N . ARG D 1 31 ? 15.928 62.335 60.697 1.00 22.52 28 ARG D N 1
ATOM 2956 C CA A ARG D 1 31 ? 15.530 62.960 59.447 0.50 22.40 28 ARG D CA 1
ATOM 2957 C CA B ARG D 1 31 ? 15.532 62.960 59.444 0.50 22.50 28 ARG D CA 1
ATOM 2958 C C . ARG D 1 31 ? 16.305 64.266 59.322 1.00 22.08 28 ARG D C 1
ATOM 2959 O O . ARG D 1 31 ? 16.726 64.824 60.329 1.00 21.78 28 ARG D O 1
ATOM 2974 N N . LYS D 1 32 ? 16.510 64.735 58.089 1.00 22.36 29 LYS D N 1
ATOM 2975 C CA . LYS D 1 32 ? 17.115 66.063 57.860 1.00 23.40 29 LYS D CA 1
ATOM 2976 C C . LYS D 1 32 ? 16.165 67.105 58.419 1.00 23.74 29 LYS D C 1
ATOM 2977 O O . LYS D 1 32 ? 14.968 66.839 58.507 1.00 25.05 29 LYS D O 1
ATOM 2983 N N . ASN D 1 33 ? 16.669 68.279 58.794 1.00 24.27 30 ASN D N 1
ATOM 2984 C CA . ASN D 1 33 ? 15.795 69.438 59.111 1.00 24.24 30 ASN D CA 1
ATOM 2985 C C . ASN D 1 33 ? 14.901 69.184 60.318 1.00 23.61 30 ASN D C 1
ATOM 2986 O O . ASN D 1 33 ? 13.707 69.441 60.293 1.00 24.08 30 ASN D O 1
ATOM 2991 N N . CYS D 1 34 ? 15.467 68.658 61.381 1.00 21.94 31 CYS D N 1
ATOM 2992 C CA . CYS D 1 34 ? 14.637 68.220 62.474 1.00 21.11 31 CYS D CA 1
ATOM 2993 C C . CYS D 1 34 ? 15.217 68.770 63.756 1.00 20.53 31 CYS D C 1
ATOM 2994 O O . CYS D 1 34 ? 16.321 68.388 64.133 1.00 20.44 31 CYS D O 1
ATOM 2997 N N . HIS D 1 35 ? 14.493 69.683 64.401 1.00 19.37 32 HIS D N 1
ATOM 2998 C CA . HIS D 1 35 ? 15.028 70.413 65.558 1.00 19.51 32 HIS D CA 1
ATOM 2999 C C . HIS D 1 35 ? 15.319 69.477 66.756 1.00 19.25 32 HIS D C 1
ATOM 3000 O O . HIS D 1 35 ? 16.352 69.615 67.448 1.00 17.62 32 HIS D O 1
ATOM 3007 N N . VAL D 1 36 ? 14.440 68.498 66.964 1.00 17.89 33 VAL D N 1
ATOM 3008 C CA . VAL D 1 36 ? 14.665 67.559 68.047 1.00 18.88 33 VAL D CA 1
ATOM 3009 C C . VAL D 1 36 ? 15.892 66.674 67.770 1.00 19.29 33 VAL D C 1
ATOM 3010 O O . VAL D 1 36 ? 16.729 66.491 68.642 1.00 17.95 33 VAL D O 1
ATOM 3014 N N . CYS D 1 37 ? 15.981 66.132 66.556 1.00 21.93 34 CYS D N 1
ATOM 3015 C CA . CYS D 1 37 ? 17.175 65.414 66.109 1.00 23.95 34 CYS D CA 1
ATOM 3016 C C . CYS D 1 37 ? 18.443 66.207 66.402 1.00 23.58 34 CYS D C 1
ATOM 3017 O O . CYS D 1 37 ? 19.417 65.648 66.903 1.00 24.35 34 CYS D O 1
ATOM 3020 N N . GLN D 1 38 ? 18.423 67.497 66.089 1.00 23.88 35 GLN D N 1
ATOM 3021 C CA . GLN D 1 38 ? 19.530 68.412 66.372 1.00 23.94 35 GLN D CA 1
ATOM 3022 C C . GLN D 1 38 ? 19.881 68.574 67.852 1.00 23.41 35 GLN D C 1
ATOM 3023 O O . GLN D 1 38 ? 21.039 68.867 68.156 1.00 23.08 35 GLN D O 1
ATOM 3029 N N . LYS D 1 39 ? 18.907 68.415 68.764 1.00 21.12 36 LYS D N 1
ATOM 3030 C CA . LYS D 1 39 ? 19.235 68.440 70.201 1.00 20.93 36 LYS D CA 1
ATOM 3031 C C . LYS D 1 39 ? 19.718 67.071 70.698 1.00 19.61 36 LYS D C 1
ATOM 3032 O O . LYS D 1 39 ? 20.575 67.004 71.545 1.00 18.79 36 LYS D O 1
ATOM 3038 N N . VAL D 1 40 ? 19.198 65.991 70.131 1.00 17.86 37 VAL D N 1
ATOM 3039 C CA . VAL D 1 40 ? 19.561 64.623 70.582 1.00 18.24 37 VAL D CA 1
ATOM 3040 C C . VAL D 1 40 ? 20.979 64.191 70.156 1.00 18.45 37 VAL D C 1
ATOM 3041 O O . VAL D 1 40 ? 21.731 63.579 70.927 1.00 18.78 37 VAL D O 1
ATOM 3045 N N . THR D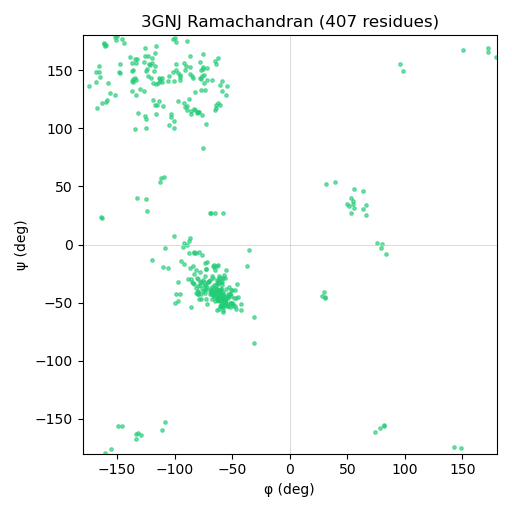 1 41 ? 21.336 64.516 68.920 1.00 18.05 38 THR D N 1
ATOM 3046 C CA . THR D 1 41 ? 22.649 64.156 68.369 1.00 18.55 38 THR D CA 1
ATOM 3047 C C . THR D 1 41 ? 23.833 64.546 69.282 1.00 17.45 38 THR D C 1
ATOM 3048 O O . THR D 1 41 ? 24.661 63.671 69.605 1.00 18.06 38 THR D O 1
ATOM 3052 N N . PRO D 1 42 ? 23.884 65.817 69.744 1.00 16.08 39 PRO D N 1
ATOM 3053 C CA . PRO D 1 42 ? 24.947 66.235 70.661 1.00 16.38 39 PRO D CA 1
ATOM 3054 C C . PRO D 1 42 ? 24.981 65.447 71.933 1.00 16.65 39 PRO D C 1
ATOM 3055 O O . PRO D 1 42 ? 26.070 65.276 72.515 1.00 16.60 39 PRO D O 1
ATOM 3059 N N . VAL D 1 43 ? 23.804 65.010 72.391 1.00 16.28 40 VAL D N 1
ATOM 3060 C CA . VAL D 1 43 ? 23.734 64.171 73.582 1.00 17.33 40 VAL D CA 1
ATOM 3061 C C . VAL D 1 43 ? 24.440 62.796 73.306 1.00 16.66 40 VAL D C 1
ATOM 3062 O O . VAL D 1 43 ? 25.300 62.379 74.071 1.00 15.88 40 VAL D O 1
ATOM 3066 N N . LEU D 1 44 ? 24.119 62.142 72.186 1.00 15.54 41 LEU D N 1
ATOM 3067 C CA . LEU D 1 44 ? 24.856 60.928 71.775 1.00 16.26 41 LEU D CA 1
ATOM 3068 C C . LEU D 1 44 ? 26.348 61.203 71.453 1.00 18.13 41 LEU D C 1
ATOM 3069 O O . LEU D 1 44 ? 27.222 60.410 71.816 1.00 18.82 41 LEU D O 1
ATOM 3074 N N . GLU D 1 45 ? 26.666 62.314 70.806 1.00 18.92 42 GLU D N 1
ATOM 3075 C CA A GLU D 1 45 ? 28.075 62.638 70.516 0.50 20.70 42 GLU D CA 1
ATOM 3076 C CA B GLU D 1 45 ? 28.076 62.600 70.513 0.50 20.25 42 GLU D CA 1
ATOM 3077 C C . GLU D 1 45 ? 28.912 62.732 71.788 1.00 20.94 42 GLU D C 1
ATOM 3078 O O . GLU D 1 45 ? 30.004 62.138 71.879 1.00 21.50 42 GLU D O 1
ATOM 3089 N N . GLU D 1 46 ? 28.396 63.466 72.774 1.00 21.38 43 GLU D N 1
ATOM 3090 C CA . GLU D 1 46 ? 29.052 63.572 74.075 1.00 22.43 43 GLU D CA 1
ATOM 3091 C C . GLU D 1 46 ? 29.298 62.191 74.763 1.00 23.34 43 GLU D C 1
ATOM 3092 O O . GLU D 1 46 ? 30.423 61.878 75.206 1.00 22.99 43 GLU D O 1
ATOM 3098 N N . LEU D 1 47 ? 28.261 61.358 74.822 1.00 22.50 44 LEU D N 1
ATOM 3099 C CA . LEU D 1 47 ? 28.314 60.036 75.472 1.00 23.02 44 LEU D CA 1
ATOM 3100 C C . LEU D 1 47 ? 29.237 58.987 74.823 1.00 23.07 44 LEU D C 1
ATOM 3101 O O . LEU D 1 47 ? 29.793 58.137 75.496 1.00 22.76 44 LEU D O 1
ATOM 3106 N N . ARG D 1 48 ? 29.327 59.034 73.499 1.00 23.86 45 ARG D N 1
ATOM 3107 C CA . ARG D 1 48 ? 30.178 58.185 72.686 1.00 24.14 45 ARG D CA 1
ATOM 3108 C C . ARG D 1 48 ? 31.595 58.128 73.266 1.00 24.08 45 ARG D C 1
ATOM 3109 O O . ARG D 1 48 ? 32.245 57.065 73.273 1.00 23.51 45 ARG D O 1
ATOM 3117 N N . LEU D 1 49 ? 32.071 59.267 73.752 1.00 23.48 46 LEU D N 1
ATOM 3118 C CA . LEU D 1 49 ? 33.398 59.339 74.355 1.00 23.55 46 LEU D CA 1
ATOM 3119 C C . LEU D 1 49 ? 33.582 58.429 75.565 1.00 23.31 46 LEU D C 1
ATOM 3120 O O . LEU D 1 49 ? 34.690 57.969 75.815 1.00 22.44 46 LEU D O 1
ATOM 3125 N N . ASN D 1 50 ? 32.490 58.157 76.285 1.00 23.56 47 ASN D N 1
ATOM 3126 C CA . ASN D 1 50 ? 32.537 57.321 77.498 1.00 24.10 47 ASN D CA 1
ATOM 3127 C C . ASN D 1 50 ? 32.526 55.816 77.215 1.00 24.38 47 ASN D C 1
ATOM 3128 O O . ASN D 1 50 ? 32.692 55.041 78.140 1.00 24.81 47 ASN D O 1
ATOM 3133 N N . TYR D 1 51 ? 32.333 55.414 75.949 1.00 25.22 48 TYR D N 1
ATOM 3134 C CA . TYR D 1 51 ? 32.317 53.985 75.540 1.00 25.74 48 TYR D CA 1
ATOM 3135 C C . TYR D 1 51 ? 33.393 53.624 74.503 1.00 26.70 48 TYR D C 1
ATOM 3136 O O . TYR D 1 51 ? 33.737 54.424 73.633 1.00 26.28 48 TYR D O 1
ATOM 3145 N N . GLU D 1 52 ? 33.957 52.426 74.638 1.00 27.39 49 GLU D N 1
ATOM 3146 C CA . GLU D 1 52 ? 34.801 51.862 73.590 1.00 28.85 49 GLU D CA 1
ATOM 3147 C C . GLU D 1 52 ? 34.058 51.623 72.274 1.00 29.91 49 GLU D C 1
ATOM 3148 O O . GLU D 1 52 ? 32.817 51.569 72.247 1.00 29.52 49 GLU D O 1
ATOM 3154 N N . GLU D 1 53 ? 34.818 51.495 71.181 1.00 31.41 50 GLU D N 1
ATOM 3155 C CA . GLU D 1 53 ? 34.229 51.316 69.828 1.00 32.92 50 GLU D CA 1
ATOM 3156 C C . GLU D 1 53 ? 33.419 50.011 69.686 1.00 33.10 50 GLU D C 1
ATOM 3157 O O . GLU D 1 53 ? 32.593 49.874 68.760 1.00 32.92 50 GLU D O 1
ATOM 3163 N N . SER D 1 54 ? 33.670 49.081 70.615 1.00 32.84 51 SER D N 1
ATOM 3164 C CA . SER D 1 54 ? 32.781 47.952 70.888 1.00 32.83 51 SER D CA 1
ATOM 3165 C C . SER D 1 54 ? 31.291 48.352 70.899 1.00 32.48 51 SER D C 1
ATOM 3166 O O . SER D 1 54 ? 30.480 47.686 70.211 1.00 32.94 51 SER D O 1
ATOM 3169 N N . PHE D 1 55 ? 30.924 49.397 71.669 1.00 30.97 52 PHE D N 1
ATOM 3170 C CA . PHE D 1 55 ? 29.501 49.847 71.738 1.00 29.69 52 PHE D CA 1
ATOM 3171 C C . PHE D 1 55 ? 29.283 50.903 70.691 1.00 28.44 52 PHE D C 1
ATOM 3172 O O . PHE D 1 55 ? 29.963 51.934 70.690 1.00 29.02 52 PHE D O 1
ATOM 3180 N N . GLY D 1 56 ? 28.338 50.634 69.802 1.00 26.17 53 GLY D N 1
ATOM 3181 C CA . GLY D 1 56 ? 28.206 51.406 68.603 1.00 24.45 53 GLY D CA 1
ATOM 3182 C C . GLY D 1 56 ? 27.183 52.479 68.826 1.00 23.58 53 GLY D C 1
ATOM 3183 O O . GLY D 1 56 ? 26.205 52.298 69.557 1.00 22.10 53 GLY D O 1
ATOM 3184 N N . PHE D 1 57 ? 27.424 53.610 68.191 1.00 23.49 54 PHE D N 1
ATOM 3185 C CA . PHE D 1 57 ? 26.471 54.700 68.212 1.00 23.39 54 PHE D CA 1
ATOM 3186 C C . PHE D 1 57 ? 26.242 54.983 66.729 1.00 23.41 54 PHE D C 1
ATOM 3187 O O . PHE D 1 57 ? 27.140 55.473 65.996 1.00 23.50 54 PHE D O 1
ATOM 3195 N N . TYR D 1 58 ? 25.053 54.662 66.266 1.00 22.09 55 TYR D N 1
ATOM 3196 C CA . TYR D 1 58 ? 24.803 54.747 64.834 1.00 21.29 55 TYR D CA 1
ATOM 3197 C C . TYR D 1 58 ? 23.637 55.654 64.562 1.00 20.59 55 TYR D C 1
ATOM 3198 O O . TYR D 1 58 ? 22.855 55.921 65.454 1.00 20.63 55 TYR D O 1
ATOM 3207 N N . TYR D 1 59 ? 23.499 56.125 63.333 1.00 20.48 56 TYR D N 1
ATOM 3208 C CA . TYR D 1 59 ? 22.193 56.637 62.951 1.00 21.90 56 TYR D CA 1
ATOM 3209 C C . TYR D 1 59 ? 21.703 56.130 61.598 1.00 20.98 56 TYR D C 1
ATOM 3210 O O . TYR D 1 59 ? 22.478 55.709 60.748 1.00 20.10 56 TYR D O 1
ATOM 3219 N N . VAL D 1 60 ? 20.407 56.215 61.427 1.00 20.06 57 VAL D N 1
ATOM 3220 C CA . VAL D 1 60 ? 19.760 55.880 60.180 1.00 20.95 57 VAL D CA 1
ATOM 3221 C C . VAL D 1 60 ? 18.912 57.055 59.761 1.00 21.74 57 VAL D C 1
ATOM 3222 O O . VAL D 1 60 ? 18.125 57.605 60.560 1.00 23.31 57 VAL D O 1
ATOM 3226 N N . ASP D 1 61 ? 19.059 57.425 58.508 1.00 21.41 58 ASP D N 1
ATOM 3227 C CA . ASP D 1 61 ? 18.199 58.405 57.896 1.00 22.32 58 ASP D CA 1
ATOM 3228 C C . ASP D 1 61 ? 16.878 57.752 57.414 1.00 22.11 58 ASP D C 1
ATOM 32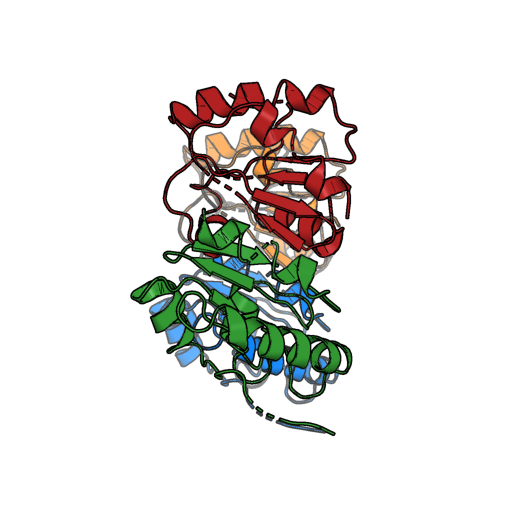29 O O . ASP D 1 61 ? 16.870 56.892 56.508 1.00 22.22 58 ASP D O 1
ATOM 3234 N N . VAL D 1 62 ? 15.757 58.153 58.011 1.00 21.34 59 VAL D N 1
ATOM 3235 C CA . VAL D 1 62 ? 14.489 57.511 57.692 1.00 21.50 59 VAL D CA 1
ATOM 3236 C C . VAL D 1 62 ? 13.991 57.740 56.258 1.00 22.19 59 VAL D C 1
ATOM 3237 O O . VAL D 1 62 ? 13.153 56.979 55.777 1.00 22.98 59 VAL D O 1
ATOM 3241 N N . GLU D 1 63 ? 14.516 58.760 55.579 1.00 23.41 60 GLU D N 1
ATOM 3242 C CA . GLU D 1 63 ? 14.197 59.015 54.144 1.00 25.51 60 GLU D CA 1
ATOM 3243 C C . GLU D 1 63 ? 14.907 58.059 53.181 1.00 25.28 60 GLU D C 1
ATOM 3244 O O . GLU D 1 63 ? 14.340 57.675 52.162 1.00 26.05 60 GLU D O 1
ATOM 3250 N N . GLU D 1 64 ? 16.148 57.705 53.488 1.00 24.98 61 GLU D N 1
ATOM 3251 C CA . GLU D 1 64 ? 16.933 56.813 52.636 1.00 24.82 61 GLU D CA 1
ATOM 3252 C C . GLU D 1 64 ? 16.700 55.363 53.001 1.00 24.60 61 GLU D C 1
ATOM 3253 O O . GLU D 1 64 ? 16.829 54.491 52.162 1.00 23.82 61 GLU D O 1
ATOM 3259 N N . GLU D 1 65 ? 16.399 55.107 54.269 1.00 24.12 62 GLU D N 1
ATOM 3260 C CA . GLU D 1 65 ? 16.179 53.748 54.733 1.00 24.83 62 GLU D CA 1
ATOM 3261 C C . GLU D 1 65 ? 14.708 53.503 55.156 1.00 25.09 62 GLU D C 1
ATOM 3262 O O . GLU D 1 65 ? 14.443 53.038 56.262 1.00 24.80 62 GLU D O 1
ATOM 3268 N N . LYS D 1 66 ? 13.772 53.796 54.255 1.00 25.44 63 LYS D N 1
ATOM 3269 C CA . LYS D 1 66 ? 12.338 53.753 54.574 1.00 26.22 63 LYS D CA 1
ATOM 3270 C C . LYS D 1 66 ? 11.844 52.369 55.023 1.00 26.16 63 LYS D C 1
ATOM 3271 O O . LYS D 1 66 ? 11.077 52.271 56.007 1.00 25.19 63 LYS D O 1
ATOM 3277 N N . THR D 1 67 ? 12.242 51.302 54.317 1.00 25.36 64 THR D N 1
ATOM 3278 C CA . THR D 1 67 ? 11.733 49.986 54.719 1.00 26.03 64 THR D CA 1
ATOM 3279 C C . THR D 1 67 ? 12.263 49.526 56.066 1.00 26.14 64 THR D C 1
ATOM 3280 O O . THR D 1 67 ? 11.533 48.887 56.816 1.00 27.96 64 THR D O 1
ATOM 3284 N N . LEU D 1 68 ? 13.514 49.825 56.376 1.00 25.05 65 LEU D N 1
ATOM 3285 C CA . LEU D 1 68 ? 14.015 49.557 57.715 1.00 25.16 65 LEU D CA 1
ATOM 3286 C C . LEU D 1 68 ? 13.188 50.289 58.764 1.00 23.75 65 LEU D C 1
ATOM 3287 O O . LEU D 1 68 ? 12.762 49.697 59.765 1.00 24.05 65 LEU D O 1
ATOM 3292 N N . PHE D 1 69 ? 12.998 51.587 58.552 1.00 22.83 66 PHE D N 1
ATOM 3293 C CA . PHE D 1 69 ? 12.241 52.420 59.491 1.00 22.60 66 PHE D CA 1
ATOM 3294 C C . PHE D 1 69 ? 10.835 51.844 59.601 1.00 22.27 66 PHE D C 1
ATOM 3295 O O . PHE D 1 69 ? 10.329 51.674 60.715 1.00 21.76 66 PHE D O 1
ATOM 3303 N N . GLN D 1 70 ? 10.233 51.511 58.460 1.00 21.97 67 GLN D N 1
ATOM 3304 C CA . GLN D 1 70 ? 8.903 50.867 58.428 1.00 23.78 67 GLN D CA 1
ATOM 3305 C C . GLN D 1 70 ? 8.764 49.527 59.148 1.00 23.91 67 GLN D C 1
ATOM 3306 O O . GLN D 1 70 ? 7.693 49.209 59.680 1.00 23.36 67 GLN D O 1
ATOM 3312 N N . ARG D 1 71 ? 9.809 48.720 59.112 1.00 23.74 68 ARG D N 1
ATOM 3313 C CA . ARG D 1 71 ? 9.813 47.473 59.861 1.00 24.65 68 ARG D CA 1
ATOM 3314 C C . ARG D 1 71 ? 9.437 47.703 61.351 1.00 24.41 68 ARG D C 1
ATOM 3315 O O . ARG D 1 71 ? 8.668 46.915 61.906 1.00 23.80 68 ARG D O 1
ATOM 3323 N N . PHE D 1 72 ? 9.969 48.762 61.976 1.00 23.52 69 PHE D N 1
ATOM 3324 C CA . PHE D 1 72 ? 9.672 49.059 63.394 1.00 23.59 69 PHE D CA 1
ATOM 3325 C C . PHE D 1 72 ? 8.354 49.826 63.656 1.00 23.50 69 PHE D C 1
ATOM 3326 O O . PHE D 1 72 ? 7.953 50.018 64.811 1.00 23.25 69 PHE D O 1
ATOM 3334 N N . SER D 1 73 ? 7.685 50.249 62.580 1.00 24.21 70 SER D N 1
ATOM 3335 C CA . SER D 1 73 ? 6.439 51.020 62.638 1.00 24.26 70 SER D CA 1
ATOM 3336 C C . SER D 1 73 ? 6.414 52.074 63.754 1.00 23.66 70 SER D C 1
ATOM 3337 O O . SER D 1 73 ? 5.483 52.132 64.563 1.00 24.47 70 SER D O 1
ATOM 3340 N N . LEU D 1 74 ? 7.439 52.936 63.759 1.00 24.31 71 LEU D N 1
ATOM 3341 C CA . LEU D 1 74 ? 7.618 53.992 64.767 1.00 22.64 71 LEU D CA 1
ATOM 3342 C C . LEU D 1 74 ? 6.801 55.217 64.390 1.00 21.46 71 LEU D C 1
ATOM 3343 O O . LEU D 1 74 ? 6.651 55.526 63.198 1.00 19.61 71 LEU D O 1
ATOM 3348 N N . LYS D 1 75 ? 6.240 55.880 65.402 1.00 19.88 72 LYS D N 1
ATOM 3349 C CA . LYS D 1 75 ? 5.441 57.104 65.248 1.00 20.80 72 LYS D CA 1
ATOM 3350 C C . LYS D 1 75 ? 6.297 58.275 65.700 1.00 20.12 72 LYS D C 1
ATOM 3351 O O . LYS D 1 75 ? 6.536 58.462 66.899 1.00 19.33 72 LYS D O 1
ATOM 3357 N N . GLY D 1 76 ? 6.817 59.008 64.723 1.00 19.07 73 GLY D N 1
ATOM 3358 C CA . GLY D 1 76 ? 7.542 60.223 64.965 1.00 18.50 73 GLY D CA 1
ATOM 3359 C C . GLY D 1 76 ? 9.030 60.003 65.001 1.00 18.41 73 GLY D C 1
ATOM 3360 O O . GLY D 1 76 ? 9.486 58.886 65.270 1.00 20.46 73 GLY D O 1
ATOM 3361 N N . VAL D 1 77 ? 9.782 61.053 64.718 1.00 17.46 74 VAL D N 1
ATOM 3362 C CA . VAL D 1 77 ? 11.258 61.014 64.905 1.00 18.10 74 VAL D CA 1
ATOM 3363 C C . VAL D 1 77 ? 11.673 62.187 65.769 1.00 17.06 74 VAL D C 1
ATOM 3364 O O . VAL D 1 77 ? 10.936 63.149 65.819 1.00 16.34 74 VAL D O 1
ATOM 3368 N N . PRO D 1 78 ? 12.840 62.112 66.448 1.00 17.86 75 PRO D N 1
ATOM 3369 C CA . PRO D 1 78 ? 13.762 60.935 66.448 1.00 18.94 75 PRO D CA 1
ATOM 3370 C C . PRO D 1 78 ? 13.311 59.760 67.287 1.00 19.09 75 PRO D C 1
ATOM 3371 O O . PRO D 1 78 ? 12.481 59.922 68.177 1.00 20.15 75 PRO D O 1
ATOM 3375 N N . GLN D 1 79 ? 13.919 58.591 67.058 1.00 20.36 76 GLN D N 1
ATOM 3376 C CA . GLN D 1 79 ? 13.772 57.432 67.950 1.00 19.48 76 GLN D CA 1
ATOM 3377 C C . GLN D 1 79 ? 15.161 56.841 68.096 1.00 19.72 76 GLN D C 1
ATOM 3378 O O . GLN D 1 79 ? 15.946 56.794 67.100 1.00 19.81 76 GLN D O 1
ATOM 3384 N N . ILE D 1 80 ? 15.481 56.401 69.306 1.00 17.82 77 ILE D N 1
ATOM 3385 C CA . ILE D 1 80 ? 16.707 55.663 69.540 1.00 18.00 77 ILE D CA 1
ATOM 3386 C C . ILE D 1 80 ? 16.343 54.240 69.969 1.00 18.15 77 ILE D C 1
ATOM 3387 O O . ILE D 1 80 ? 15.629 54.026 70.965 1.00 18.05 77 ILE D O 1
ATOM 3392 N N . LEU D 1 81 ? 16.802 53.283 69.177 1.00 17.46 78 LEU D N 1
ATOM 3393 C CA . LEU D 1 81 ? 16.594 51.864 69.464 1.00 16.99 78 LEU D CA 1
ATOM 3394 C C . LEU D 1 81 ? 17.882 51.223 69.973 1.00 17.21 78 LEU D C 1
ATOM 3395 O O . LEU D 1 81 ? 18.977 51.517 69.478 1.00 15.59 78 LEU D O 1
ATOM 3400 N N . TYR D 1 82 ? 17.739 50.280 70.896 1.00 17.53 79 TYR D N 1
ATOM 3401 C CA . TYR D 1 82 ? 18.922 49.689 71.527 1.00 16.73 79 TYR D CA 1
ATOM 3402 C C . TYR D 1 82 ? 18.989 48.198 71.240 1.00 17.00 79 TYR D C 1
ATOM 3403 O O . TYR D 1 82 ? 17.945 47.486 71.242 1.00 16.69 79 TYR D O 1
ATOM 3412 N N . PHE D 1 83 ? 20.201 47.730 70.958 1.00 15.92 80 PHE D N 1
ATOM 3413 C CA . PHE D 1 83 ? 20.412 46.315 70.566 1.00 16.20 80 PHE D CA 1
ATOM 3414 C C . PHE D 1 83 ? 21.576 45.685 71.288 1.00 15.34 80 PHE D C 1
ATOM 3415 O O . PHE D 1 83 ? 22.451 46.386 71.766 1.00 15.35 80 PHE D O 1
ATOM 3423 N N . LYS D 1 84 ? 21.578 44.358 71.325 1.00 15.29 81 LYS D N 1
ATOM 3424 C CA . LYS D 1 84 ? 22.694 43.539 71.825 1.00 16.54 81 LYS D CA 1
ATOM 3425 C C . LYS D 1 84 ? 22.391 42.078 71.585 1.00 16.28 81 LYS D C 1
ATOM 3426 O O . LYS D 1 84 ? 21.261 41.614 71.844 1.00 17.14 81 LYS D O 1
ATOM 3432 N N . ASP D 1 85 ? 23.410 41.370 71.111 1.00 17.63 82 ASP D N 1
ATOM 3433 C CA . ASP D 1 85 ? 23.350 39.935 70.783 1.00 18.58 82 ASP D CA 1
ATOM 3434 C C . ASP D 1 85 ? 22.156 39.593 69.905 1.00 18.33 82 ASP D C 1
ATOM 3435 O O . ASP D 1 85 ? 21.587 38.510 70.032 1.00 19.01 82 ASP D O 1
ATOM 3440 N N . GLY D 1 86 ? 21.785 40.503 69.015 1.00 17.64 83 GLY D N 1
ATOM 3441 C CA . GLY D 1 86 ? 20.692 40.239 68.102 1.00 17.60 83 GLY D CA 1
ATOM 3442 C C . GLY D 1 86 ? 19.325 40.530 68.700 1.00 17.34 83 GLY D C 1
ATOM 3443 O O . GLY D 1 86 ? 18.338 40.506 67.986 1.00 17.57 83 GLY D O 1
ATOM 3444 N N . GLU D 1 87 ? 19.268 40.823 70.001 1.00 17.19 84 GLU D N 1
ATOM 3445 C CA . GLU D 1 87 ? 18.009 41.217 70.663 1.00 16.96 84 GLU D CA 1
ATOM 3446 C C . GLU D 1 87 ? 17.753 42.716 70.563 1.00 16.06 84 GLU D C 1
ATOM 3447 O O . GLU D 1 87 ? 18.691 43.508 70.582 1.00 16.09 84 GLU D O 1
ATOM 3453 N N . TYR D 1 88 ? 16.473 43.072 70.474 1.00 16.01 85 TYR D N 1
ATOM 3454 C CA . TYR D 1 88 ? 16.011 44.445 70.431 1.00 17.36 85 TYR D CA 1
ATOM 3455 C C . TYR D 1 88 ? 15.526 44.763 71.854 1.00 18.14 85 TYR D C 1
ATOM 3456 O O . TYR D 1 88 ? 14.508 44.235 72.325 1.00 17.94 85 TYR D O 1
ATOM 3465 N N . LYS D 1 89 ? 16.347 45.566 72.557 1.00 19.30 86 LYS D N 1
ATOM 3466 C CA . LYS D 1 89 ? 16.195 45.759 74.000 1.00 20.58 86 LYS D CA 1
ATOM 3467 C C . LYS D 1 89 ? 15.138 46.812 74.347 1.00 20.95 86 LYS D C 1
ATOM 3468 O O . LYS D 1 89 ? 14.527 46.752 75.408 1.00 23.22 86 LYS D O 1
ATOM 3474 N N . GLY D 1 90 ? 14.884 47.739 73.444 1.00 20.39 87 GLY D N 1
ATOM 3475 C CA . GLY D 1 90 ? 13.809 48.698 73.629 1.00 19.78 87 GLY D CA 1
ATOM 3476 C C . GLY D 1 90 ? 14.216 49.982 72.947 1.00 20.39 87 GLY D C 1
ATOM 3477 O O . GLY D 1 90 ? 15.243 50.023 72.270 1.00 20.11 87 GLY D O 1
ATOM 3478 N N . LYS D 1 91 ? 13.396 51.015 73.090 1.00 21.71 88 LYS D N 1
ATOM 3479 C CA . LYS D 1 91 ? 13.606 52.268 72.377 1.00 22.58 88 LYS D CA 1
ATOM 3480 C C . LYS D 1 91 ? 13.174 53.470 73.193 1.00 22.87 88 LYS D C 1
ATOM 3481 O O . LYS D 1 91 ? 12.478 53.321 74.172 1.00 22.70 88 LYS D O 1
ATOM 3495 N N . ALA D 1 93 ? 11.850 57.708 72.385 1.00 23.68 90 ALA D N 1
ATOM 3496 C CA . ALA D 1 93 ? 11.422 58.561 71.279 1.00 22.63 90 ALA D CA 1
ATOM 3497 C C . ALA D 1 93 ? 11.387 60.023 71.685 1.00 22.38 90 ALA D C 1
ATOM 3498 O O . ALA D 1 93 ? 11.100 60.339 72.848 1.00 22.53 90 ALA D O 1
ATOM 3500 N N . GLY D 1 94 ? 11.655 60.913 70.726 1.00 21.13 91 GLY D N 1
ATOM 3501 C CA . GLY D 1 94 ? 11.614 62.331 70.977 1.00 19.62 91 GLY D CA 1
ATOM 3502 C C . GLY D 1 94 ? 12.874 62.767 71.689 1.00 20.15 91 GLY D C 1
ATOM 3503 O O . GLY D 1 94 ? 13.928 62.081 71.635 1.00 18.51 91 GLY D O 1
ATOM 3504 N N . ASP D 1 95 ? 12.765 63.904 72.365 1.00 20.44 92 ASP D N 1
ATOM 3505 C CA . ASP D 1 95 ? 13.898 64.483 73.058 1.00 22.33 92 ASP D CA 1
ATOM 3506 C C . ASP D 1 95 ? 14.269 63.566 74.222 1.00 23.88 92 ASP D C 1
ATOM 3507 O O . ASP D 1 95 ? 13.380 63.006 74.881 1.00 23.94 92 ASP D O 1
ATOM 3512 N N . VAL D 1 96 ? 15.570 63.407 74.463 1.00 23.80 93 VAL D N 1
ATOM 3513 C CA . VAL D 1 96 ? 16.043 62.487 75.497 1.00 24.65 93 VAL D CA 1
ATOM 3514 C C . VAL D 1 96 ? 17.134 63.181 76.280 1.00 25.96 93 VAL D C 1
ATOM 3515 O O . VAL D 1 96 ? 17.850 64.019 75.743 1.00 26.12 93 VAL D O 1
ATOM 3519 N N . GLU D 1 97 ? 17.242 62.815 77.551 1.00 26.49 94 GLU D N 1
ATOM 3520 C CA . GLU D 1 97 ? 18.336 63.216 78.414 1.00 27.93 94 GLU D CA 1
ATOM 3521 C C . GLU D 1 97 ? 19.456 62.215 78.348 1.00 27.37 94 GLU D C 1
ATOM 3522 O O . GLU D 1 97 ? 19.253 61.036 78.103 1.00 28.33 94 GLU D O 1
ATOM 3528 N N . ASP D 1 98 ? 20.650 62.699 78.618 1.00 27.64 95 ASP D N 1
ATOM 3529 C CA . ASP D 1 98 ? 21.825 61.849 78.686 1.00 27.50 95 ASP D CA 1
ATOM 3530 C C . ASP D 1 98 ? 21.792 60.783 79.831 1.00 26.07 95 ASP D C 1
ATOM 3531 O O . ASP D 1 98 ? 22.316 59.702 79.649 1.00 24.57 95 ASP D O 1
ATOM 3536 N N . ASP D 1 99 ? 21.201 61.085 80.995 1.00 25.96 96 ASP D N 1
ATOM 3537 C CA . ASP D 1 99 ? 21.052 60.061 82.046 1.00 26.50 96 ASP D CA 1
ATOM 3538 C C . ASP D 1 99 ? 20.113 58.919 81.662 1.00 26.51 96 ASP D C 1
ATOM 3539 O O . ASP D 1 99 ? 20.373 57.762 81.985 1.00 27.10 96 ASP D O 1
ATOM 3544 N N . GLU D 1 100 ? 19.039 59.254 80.954 1.00 26.09 97 GLU D N 1
ATOM 3545 C CA . GLU D 1 100 ? 18.128 58.284 80.352 1.00 25.88 97 GLU D CA 1
ATOM 3546 C C . GLU D 1 100 ? 18.894 57.350 79.390 1.00 25.10 97 GLU D C 1
ATOM 3547 O O . GLU D 1 100 ? 18.893 56.124 79.569 1.00 23.80 97 GLU D O 1
ATOM 3553 N N . VAL D 1 101 ? 19.561 57.927 78.383 1.00 24.06 98 VAL D N 1
ATOM 3554 C CA . VAL D 1 101 ? 20.423 57.141 77.486 1.00 22.91 98 VAL D CA 1
ATOM 3555 C C . VAL D 1 101 ? 21.466 56.313 78.307 1.00 22.02 98 VAL D C 1
ATOM 3556 O O . VAL D 1 101 ? 21.581 55.101 78.149 1.00 21.75 98 VAL D O 1
ATOM 3560 N N . GLU D 1 102 ? 22.209 56.961 79.183 1.00 22.71 99 GLU D N 1
ATOM 3561 C CA . GLU D 1 102 ? 23.240 56.232 79.978 1.00 23.17 99 GLU D CA 1
ATOM 3562 C C . GLU D 1 102 ? 22.691 55.027 80.719 1.00 23.32 99 GLU D C 1
ATOM 3563 O O . GLU D 1 102 ? 23.333 53.979 80.735 1.00 23.44 99 GLU D O 1
ATOM 3569 N N . GLN D 1 103 ? 21.506 55.183 81.321 1.00 23.75 100 GLN D N 1
ATOM 3570 C CA . GLN D 1 103 ? 20.910 54.119 82.149 1.00 24.40 100 GLN D CA 1
ATOM 3571 C C . GLN D 1 103 ? 20.485 52.940 81.273 1.00 23.79 100 GLN D C 1
ATOM 3572 O O . GLN D 1 103 ? 20.716 51.789 81.629 1.00 24.51 100 GLN D O 1
ATOM 3586 N N . ILE D 1 105 ? 21.937 52.157 78.335 1.00 23.17 102 ILE D N 1
ATOM 3587 C CA . ILE D 1 105 ? 23.219 51.560 77.893 1.00 22.83 102 ILE D CA 1
ATOM 3588 C C . ILE D 1 105 ? 23.784 50.571 78.935 1.00 23.83 102 ILE D C 1
ATOM 3589 O O . ILE D 1 105 ? 24.275 49.494 78.575 1.00 23.58 102 ILE D O 1
ATOM 3594 N N . ALA D 1 106 ? 23.683 50.950 80.208 1.00 23.87 103 ALA D N 1
ATOM 3595 C CA . ALA D 1 106 ? 24.080 50.105 81.327 1.00 24.68 103 ALA D CA 1
ATOM 3596 C C . ALA D 1 106 ? 23.234 48.821 81.378 1.00 25.44 103 ALA D C 1
ATOM 3597 O O . ALA D 1 106 ? 23.787 47.729 81.528 1.00 24.91 103 ALA D O 1
ATOM 3599 N N . ASP D 1 107 ? 21.914 48.954 81.238 1.00 26.00 104 ASP D N 1
ATOM 3600 C CA . ASP D 1 107 ? 20.995 47.813 81.323 1.00 27.91 104 ASP D CA 1
ATOM 3601 C C . ASP D 1 107 ? 21.326 46.834 80.217 1.00 28.54 104 ASP D C 1
ATOM 3602 O O . ASP D 1 107 ? 21.436 45.624 80.438 1.00 28.78 104 ASP D O 1
ATOM 3607 N N . VAL D 1 108 ? 21.472 47.395 79.019 1.00 28.63 105 VAL D N 1
ATOM 3608 C CA . VAL D 1 108 ? 21.781 46.646 77.830 1.00 29.12 105 VAL D CA 1
ATOM 3609 C C . VAL D 1 108 ? 23.057 45.856 78.074 1.00 30.00 105 VAL D C 1
ATOM 3610 O O . VAL D 1 108 ? 23.103 44.667 77.806 1.00 30.26 105 VAL D O 1
ATOM 3614 N N . LEU D 1 109 ? 24.070 46.502 78.629 1.00 30.61 106 LEU D N 1
ATOM 3615 C CA . LEU D 1 109 ? 25.330 45.833 78.854 1.00 31.81 106 LEU D CA 1
ATOM 3616 C C . LEU D 1 109 ? 25.322 44.816 80.016 1.00 33.40 106 LEU D C 1
ATOM 3617 O O . LEU D 1 109 ? 26.223 43.993 80.100 1.00 33.60 106 LEU D O 1
ATOM 3622 N N . GLU D 1 110 ? 24.312 44.868 80.888 1.00 35.55 107 GLU D N 1
ATOM 3623 C CA . GLU D 1 110 ? 24.306 44.060 82.126 1.00 37.45 107 GLU D CA 1
ATOM 3624 C C . GLU D 1 110 ? 23.718 42.652 81.936 1.00 38.34 107 GLU D C 1
ATOM 3625 O O . GLU D 1 110 ? 23.759 41.830 82.861 1.00 38.63 107 GLU D O 1
ATOM 3631 N N . ASP D 1 111 ? 23.162 42.392 80.751 1.00 39.25 108 ASP D N 1
ATOM 3632 C CA . ASP D 1 111 ? 22.741 41.039 80.314 1.00 40.51 108 ASP D CA 1
ATOM 3633 C C . ASP D 1 111 ? 21.938 40.270 81.369 1.00 40.46 108 ASP D C 1
ATOM 3634 O O . ASP D 1 111 ? 20.743 40.025 81.193 1.00 41.43 108 ASP D O 1
#

B-factor: mean 23.48, std 6.08, range [6.03, 47.82]

Radius of gyration: 24.72 Å; Cα contacts (8 Å, |Δi|>4): 735; chains: 4; bounding box: 51×58×66 Å